Protein AF-A0A7X0H541-F1 (afdb_monomer_lite)

Radius of gyration: 43.2 Å; chains: 1; bounding box: 99×91×169 Å

Sequence (643 aa):
MTTRQYFHPRSTRPRLGIRREPRGAIMVVALLSLILLAAMVFYIFNVGNHVSKRVETQNAADNAAISGGRWMARSFNTVAMNNVEMSRLIALSGVLDAVPLAVAHTLEDQNAILTAIDRQNRIGYADDYWVDQVVRDIVQPNLVTQINYLEPLDELFNGGDYDIARTTFYKSSSGQRGEIWQAIEALADVNRATMDNLAVLTQQSGFRGAQIAQREGGKDAGGLLLPWVPEVPWTEGAFDDFESAVQEGQLPDGQNDPLYNRGPFDVLFGQRRPGRVSNAIYSQLPRDARHGANALGWISPPSTRQFERADIETYYTTGTYQQQLALLTSLGGPSGRNFSEAPTPPTITSDATPLSPSQWSERVSFAANQKINRAFPGTASNNQLVYDPEWITDRNAAEAIFESDPDSIVYGLYLALEFERTKTSTGFTFSEPILTRWGLARRSGSRALSPPTQGTSSLLEIEDQVWREELPQSDDPELGEGDTQFLNYLVWLGINVGEEVEIRNPYNFDAEERGGMPGPLNFTVDEFSPESSDSYDALKIFGIAHQPKAARFWPEKFDGERPDSKMVALAQAQVFNNHSWDLWTAMWHAQLTPIDDIDGWMEALEEPQALEQMPWIEETDLNAITAYLQATKPLMDLMLEDE

Organism: NCBI:txid1385975

Structure (mmCIF, N/CA/C/O backbone):
data_AF-A0A7X0H541-F1
#
_entry.id   AF-A0A7X0H541-F1
#
loop_
_atom_site.group_PDB
_atom_site.id
_atom_site.type_symbol
_atom_site.label_atom_id
_atom_site.label_alt_id
_atom_site.label_comp_id
_atom_site.label_asym_id
_atom_site.label_entity_id
_atom_site.label_seq_id
_atom_site.pdbx_PDB_ins_code
_atom_site.Cartn_x
_atom_site.Cartn_y
_atom_site.Cartn_z
_atom_site.occupancy
_atom_site.B_iso_or_equiv
_atom_site.auth_seq_id
_atom_site.auth_comp_id
_atom_site.auth_asym_id
_atom_site.auth_atom_id
_atom_site.pdbx_PDB_model_num
ATOM 1 N N . MET A 1 1 ? -50.547 67.116 109.752 1.00 38.78 1 MET A N 1
ATOM 2 C CA . MET A 1 1 ? -51.866 66.578 110.144 1.00 38.78 1 MET A CA 1
ATOM 3 C C . MET A 1 1 ? -52.248 65.529 109.107 1.00 38.78 1 MET A C 1
ATOM 5 O O . MET A 1 1 ? -52.530 65.906 107.984 1.00 38.78 1 MET A O 1
ATOM 9 N N . THR A 1 2 ? -51.843 64.265 109.251 1.00 41.34 2 THR A N 1
ATOM 10 C CA . THR A 1 2 ? -52.552 63.162 109.944 1.00 41.34 2 THR A CA 1
ATOM 11 C C . THR A 1 2 ? -54.037 63.007 109.605 1.00 41.34 2 THR A C 1
ATOM 13 O O . THR A 1 2 ? -54.793 63.972 109.670 1.00 41.34 2 THR A O 1
ATOM 16 N N . THR A 1 3 ? -54.407 61.727 109.426 1.00 43.38 3 THR A N 1
ATOM 17 C CA . THR A 1 3 ? -55.734 61.065 109.530 1.00 43.38 3 THR A CA 1
ATOM 18 C C . THR A 1 3 ? -56.292 60.599 108.171 1.00 43.38 3 THR A C 1
ATOM 20 O O . THR A 1 3 ? -56.783 61.404 107.395 1.00 43.38 3 THR A O 1
ATOM 23 N N . ARG A 1 4 ? -55.990 59.371 107.705 1.00 39.25 4 ARG A N 1
ATOM 24 C CA . ARG A 1 4 ? -56.633 58.057 108.004 1.00 39.25 4 ARG A CA 1
ATOM 25 C C . ARG A 1 4 ? -58.158 58.068 107.788 1.00 39.25 4 ARG A C 1
ATOM 27 O O . ARG A 1 4 ? -58.867 58.722 108.533 1.00 39.25 4 ARG A O 1
ATOM 34 N N . GLN A 1 5 ? -58.635 57.292 106.801 1.00 48.06 5 GLN A N 1
ATOM 35 C CA . GLN A 1 5 ? -59.431 56.045 106.968 1.00 48.06 5 GLN A CA 1
ATOM 36 C C . GLN A 1 5 ? -60.925 56.282 106.616 1.00 48.06 5 GLN A C 1
ATOM 38 O O . GLN A 1 5 ? -61.413 57.363 106.891 1.00 48.06 5 GLN A O 1
ATOM 43 N N . TYR A 1 6 ? -61.727 55.412 105.977 1.00 45.50 6 TYR A N 1
ATOM 44 C CA . TYR A 1 6 ? -61.777 53.949 105.802 1.00 45.50 6 TYR A CA 1
ATOM 45 C C . TYR A 1 6 ? -62.718 53.558 104.614 1.00 45.50 6 TYR A C 1
ATOM 47 O O . TYR A 1 6 ? -63.661 54.293 104.356 1.00 45.50 6 TYR A O 1
ATOM 55 N N . PHE A 1 7 ? -62.500 52.350 104.036 1.00 44.66 7 PHE A N 1
ATOM 56 C CA . PHE A 1 7 ? -63.470 51.295 103.585 1.00 44.66 7 PHE A CA 1
ATOM 57 C C . PHE A 1 7 ? -64.533 51.615 102.499 1.00 44.66 7 PHE A C 1
ATOM 59 O O . PHE A 1 7 ? -65.070 52.705 102.471 1.00 44.66 7 PHE A O 1
ATOM 66 N N . HIS A 1 8 ? -65.042 50.728 101.623 1.00 41.16 8 HIS A N 1
ATOM 67 C CA . HIS A 1 8 ? -64.777 49.376 101.063 1.00 41.16 8 HIS A CA 1
ATOM 68 C C . HIS A 1 8 ? -65.777 49.227 99.846 1.00 41.16 8 HIS A C 1
ATOM 70 O O . HIS A 1 8 ? -66.411 50.211 99.480 1.00 41.16 8 HIS A O 1
ATOM 76 N N . PRO A 1 9 ? -66.095 48.047 99.272 1.00 59.00 9 PRO A N 1
ATOM 77 C CA . PRO A 1 9 ? -65.426 47.283 98.212 1.00 59.00 9 PRO A CA 1
ATOM 78 C C . PRO A 1 9 ? -66.309 47.108 96.935 1.00 59.00 9 PRO A C 1
ATOM 80 O O . PRO A 1 9 ? -67.511 47.344 96.959 1.00 59.00 9 PRO A O 1
ATOM 83 N N . ARG A 1 10 ? -65.754 46.589 95.827 1.00 40.25 10 ARG A N 1
ATOM 84 C CA . ARG A 1 10 ? -66.418 45.606 94.928 1.00 40.25 10 ARG A CA 1
ATOM 85 C C . ARG A 1 10 ? -65.452 45.180 93.826 1.00 40.25 10 ARG A C 1
ATOM 87 O O . ARG A 1 10 ? -65.231 45.875 92.844 1.00 40.25 10 ARG A O 1
ATOM 94 N N . SER A 1 11 ? -64.879 44.000 94.024 1.00 49.72 11 SER A N 1
ATOM 95 C CA . SER A 1 11 ? -64.122 43.266 93.021 1.00 49.72 11 SER A CA 1
ATOM 96 C C . SER A 1 11 ? -65.076 42.685 91.971 1.00 49.72 11 SER A C 1
ATOM 98 O O . SER A 1 11 ? -65.688 41.638 92.189 1.00 49.72 11 SER A O 1
ATOM 100 N N . THR A 1 12 ? -65.185 43.331 90.818 1.00 54.03 12 THR A N 1
ATOM 101 C CA . THR A 1 12 ? -65.642 42.689 89.583 1.00 54.03 12 THR A CA 1
ATOM 102 C C . THR A 1 12 ? -64.406 42.174 88.853 1.00 54.03 12 THR A C 1
ATOM 104 O O . THR A 1 12 ? -63.584 42.937 88.359 1.00 54.03 12 THR A O 1
ATOM 107 N N . ARG A 1 13 ? -64.222 40.849 88.859 1.00 47.66 13 ARG A N 1
ATOM 108 C CA . ARG A 1 13 ? -63.137 40.174 88.135 1.00 47.66 13 ARG A CA 1
ATOM 109 C C . ARG A 1 13 ? -63.318 40.412 86.628 1.00 47.66 13 ARG A C 1
ATOM 111 O O . ARG A 1 13 ? -64.328 39.949 86.094 1.00 47.66 13 ARG A O 1
ATOM 118 N N . PRO A 1 14 ? -62.361 41.022 85.910 1.00 49.50 14 PRO A N 1
ATOM 119 C CA . PRO A 1 14 ? -62.287 40.843 84.473 1.00 49.50 14 PRO A CA 1
ATOM 120 C C . PRO A 1 14 ? -61.819 39.406 84.229 1.00 49.50 14 PRO A C 1
ATOM 122 O O . PRO A 1 14 ? -60.737 39.007 84.662 1.00 49.50 14 PRO A O 1
ATOM 125 N N . ARG A 1 15 ? -62.644 38.597 83.560 1.00 47.09 15 ARG A N 1
ATOM 126 C CA . ARG A 1 15 ? -62.174 37.351 82.952 1.00 47.09 15 ARG A CA 1
ATOM 127 C C . ARG A 1 15 ? -61.147 37.744 81.889 1.00 47.09 15 ARG A C 1
ATOM 129 O O . ARG A 1 15 ? -61.524 38.143 80.792 1.00 47.09 15 ARG A O 1
ATOM 136 N N . LEU A 1 16 ? -59.861 37.647 82.224 1.00 53.59 16 LEU A N 1
ATOM 137 C CA . LEU A 1 16 ? -58.771 37.560 81.256 1.00 53.59 16 LEU A CA 1
ATOM 138 C C . LEU A 1 16 ? -58.993 36.275 80.455 1.00 53.59 16 LEU A C 1
ATOM 140 O O . LEU A 1 16 ? -58.509 35.200 80.801 1.00 53.59 16 LEU A O 1
ATOM 144 N N . GLY A 1 17 ? -59.805 36.386 79.405 1.00 51.94 17 GLY A N 1
ATOM 145 C CA . GLY A 1 17 ? -59.822 35.427 78.321 1.00 51.94 17 GLY A CA 1
ATOM 146 C C . GLY A 1 17 ? -58.462 35.497 77.650 1.00 51.94 17 GLY A C 1
ATOM 147 O O . GLY A 1 17 ? -58.257 36.301 76.746 1.00 51.94 17 GLY A O 1
ATOM 148 N N . ILE A 1 18 ? -57.524 34.682 78.130 1.00 58.03 18 ILE A N 1
ATOM 149 C CA . ILE A 1 18 ? -56.300 34.363 77.408 1.00 58.03 18 ILE A CA 1
ATOM 150 C C . ILE A 1 18 ? -56.770 33.688 76.120 1.00 58.03 18 ILE A C 1
ATOM 152 O O . ILE A 1 18 ? -57.036 32.486 76.089 1.00 58.03 18 ILE A O 1
ATOM 156 N N . ARG A 1 19 ? -56.938 34.481 75.056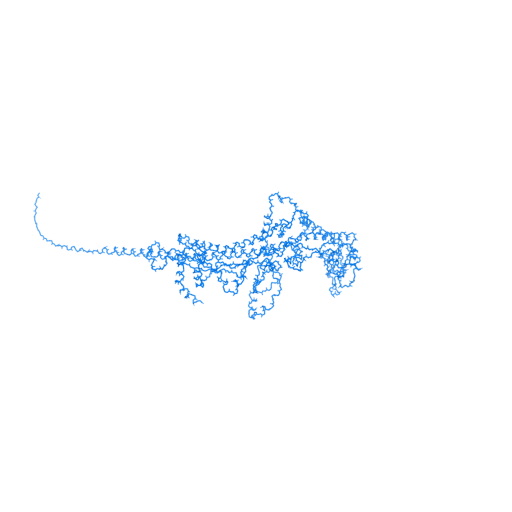 1.00 53.38 19 ARG A N 1
ATOM 157 C CA . ARG A 1 19 ? -56.934 33.965 73.692 1.00 53.38 19 ARG A CA 1
ATOM 158 C C . ARG A 1 19 ? -55.598 33.245 73.558 1.00 53.38 19 ARG A C 1
ATOM 160 O O . ARG A 1 19 ? -54.556 33.887 73.475 1.00 53.38 19 ARG A O 1
ATOM 167 N N . ARG A 1 20 ? -55.620 31.911 73.610 1.00 55.84 20 ARG A N 1
ATOM 168 C CA . ARG A 1 20 ? -54.519 31.090 73.110 1.00 55.84 20 ARG A CA 1
ATOM 169 C C . ARG A 1 20 ? -54.404 31.430 71.632 1.00 55.84 20 ARG A C 1
ATOM 171 O O . ARG A 1 20 ? -55.158 30.907 70.819 1.00 55.84 20 ARG A O 1
ATOM 178 N N . GLU A 1 21 ? -53.544 32.383 71.301 1.00 60.44 21 GLU A N 1
ATOM 179 C CA . GLU A 1 21 ? -53.209 32.631 69.911 1.00 60.44 21 GLU A CA 1
ATOM 180 C C . GLU A 1 21 ? -52.514 31.367 69.386 1.00 60.44 21 GLU A C 1
ATOM 182 O O . GLU A 1 21 ? -51.555 30.903 70.012 1.00 60.44 21 GLU A O 1
ATOM 187 N N . PRO A 1 22 ? -52.988 30.764 68.285 1.00 57.91 22 PRO A N 1
ATOM 188 C CA . PRO A 1 22 ? -52.375 29.581 67.696 1.00 57.91 22 PRO A CA 1
ATOM 189 C C . PRO A 1 22 ? -51.046 29.959 67.012 1.00 57.91 22 PRO A C 1
ATOM 191 O O . PRO A 1 22 ? -50.919 29.895 65.797 1.00 57.91 22 PRO A O 1
ATOM 194 N N . ARG A 1 23 ? -50.035 30.384 67.783 1.00 61.28 23 ARG A N 1
ATOM 195 C CA . ARG A 1 23 ? -48.715 30.806 67.272 1.00 61.28 23 ARG A CA 1
ATOM 196 C C . ARG A 1 23 ? -47.716 29.655 67.091 1.00 61.28 23 ARG A C 1
ATOM 198 O O . ARG A 1 23 ? -46.678 29.856 66.478 1.00 61.28 23 ARG A O 1
ATOM 205 N N . GLY A 1 24 ? -48.035 28.442 67.554 1.00 72.50 24 GLY A N 1
ATOM 206 C CA . GLY A 1 24 ? -47.183 27.257 67.358 1.00 72.50 24 GLY A CA 1
ATOM 207 C C . GLY A 1 24 ? -47.436 26.499 66.050 1.00 72.50 24 GLY A C 1
ATOM 208 O O . GLY A 1 24 ? -46.513 25.920 65.486 1.00 72.50 24 GLY A O 1
ATOM 209 N N . ALA A 1 25 ? -48.668 26.528 65.531 1.00 82.25 25 ALA A N 1
ATOM 210 C CA . ALA A 1 25 ? -49.045 25.734 64.357 1.00 82.25 25 ALA A CA 1
ATOM 211 C C . ALA A 1 25 ? -48.331 26.202 63.077 1.00 82.25 25 ALA A C 1
ATOM 213 O O . ALA A 1 25 ? -47.893 25.380 62.279 1.00 82.25 25 ALA A O 1
ATOM 214 N N . ILE A 1 26 ? -48.145 27.518 62.919 1.00 87.88 26 ILE A N 1
ATOM 215 C CA . ILE A 1 26 ? -47.475 28.098 61.745 1.00 87.88 26 ILE A CA 1
ATOM 216 C C . ILE A 1 26 ? -46.001 27.675 61.691 1.00 87.88 26 ILE A C 1
ATOM 218 O O . ILE A 1 26 ? -45.503 27.351 60.618 1.00 87.88 26 ILE A O 1
ATOM 222 N N . MET A 1 27 ? -45.314 27.608 62.837 1.00 91.31 27 MET A N 1
ATOM 223 C CA . MET A 1 27 ? -43.911 27.182 62.893 1.00 91.31 27 MET A CA 1
ATOM 224 C C . MET A 1 27 ? -43.748 25.707 62.499 1.00 91.31 27 MET A C 1
ATOM 226 O O . MET A 1 27 ? -42.831 25.381 61.751 1.00 91.31 27 MET A O 1
ATOM 230 N N . VAL A 1 28 ? -44.651 24.826 62.945 1.00 91.56 28 VAL A N 1
ATOM 231 C CA . VAL A 1 28 ? -44.617 23.398 62.580 1.00 91.56 28 VAL A CA 1
ATOM 232 C C . VAL A 1 28 ? -44.857 23.209 61.083 1.00 91.56 28 VAL A C 1
ATOM 234 O O . VAL A 1 28 ? -44.110 22.482 60.434 1.00 91.56 28 VAL A O 1
ATOM 237 N N . VAL A 1 29 ? -45.852 23.900 60.517 1.00 93.94 29 VAL A N 1
ATOM 238 C CA . VAL A 1 29 ? -46.139 23.836 59.074 1.00 93.94 29 VAL A CA 1
ATOM 239 C C . VAL A 1 29 ? -44.973 24.396 58.256 1.00 93.94 29 VAL A C 1
ATOM 241 O O . VAL A 1 29 ? -44.598 23.794 57.251 1.00 93.94 29 VAL A O 1
ATOM 244 N N . ALA A 1 30 ? -44.355 25.499 58.691 1.00 94.81 30 ALA A N 1
ATOM 245 C CA . ALA A 1 30 ? -43.193 26.077 58.019 1.00 94.81 30 ALA A CA 1
ATOM 246 C C . ALA A 1 30 ? -41.975 25.137 58.051 1.00 94.81 30 ALA A C 1
ATOM 248 O O . ALA A 1 30 ? -41.338 24.934 57.020 1.00 94.81 30 ALA A O 1
ATOM 249 N N . LEU A 1 31 ? -41.683 24.517 59.200 1.00 96.56 31 LEU A N 1
ATOM 250 C CA . LEU A 1 31 ? -40.582 23.560 59.338 1.00 96.56 31 LEU A CA 1
ATOM 251 C C . LEU A 1 31 ? -40.812 22.310 58.480 1.00 96.56 31 LEU A C 1
ATOM 253 O O . LEU A 1 31 ? -39.911 21.884 57.763 1.00 96.56 31 LEU A O 1
ATOM 257 N N . LEU A 1 32 ? -42.029 21.761 58.497 1.00 96.88 32 LEU A N 1
ATOM 258 C CA . LEU A 1 32 ? -42.402 20.630 57.649 1.00 96.88 32 LEU A CA 1
ATOM 259 C C . LEU A 1 32 ? -42.262 20.980 56.161 1.00 96.88 32 LEU A C 1
ATOM 261 O O . LEU A 1 32 ? -41.703 20.198 55.398 1.00 96.88 32 LEU A O 1
ATOM 265 N N . SER A 1 33 ? -42.715 22.170 55.760 1.00 96.88 33 SER A N 1
ATOM 266 C CA . SER A 1 33 ? -42.596 22.648 54.376 1.00 96.88 33 SER A CA 1
ATOM 267 C C . SER A 1 33 ? -41.133 22.792 53.953 1.00 96.88 33 SER A C 1
ATOM 269 O O . SER A 1 33 ? -40.781 22.412 52.842 1.00 96.88 33 SER A O 1
ATOM 271 N N . LEU A 1 34 ? -40.266 23.283 54.844 1.00 97.56 34 LEU A N 1
ATOM 272 C CA . LEU A 1 34 ? -38.833 23.418 54.581 1.00 97.56 34 LEU A CA 1
ATOM 273 C C . LEU A 1 34 ? -38.134 22.055 54.472 1.00 97.56 34 LEU A C 1
ATOM 275 O O . LEU A 1 34 ? -37.286 21.877 53.601 1.00 97.56 34 LEU A O 1
ATOM 279 N N . ILE A 1 35 ? -38.523 21.076 55.296 1.00 96.62 35 ILE A N 1
ATOM 280 C CA . ILE A 1 35 ? -38.029 19.693 55.199 1.00 96.62 35 ILE A CA 1
ATOM 281 C C . ILE A 1 35 ? -38.467 19.052 53.878 1.00 96.62 35 ILE A C 1
ATOM 283 O O . ILE A 1 35 ? -37.644 18.441 53.201 1.00 96.62 35 ILE A O 1
ATOM 287 N N . LEU A 1 36 ? -39.734 19.212 53.483 1.00 96.62 36 LEU A N 1
ATOM 288 C CA . LEU A 1 36 ? -40.243 18.690 52.212 1.00 96.62 36 LEU A CA 1
ATOM 289 C C . LEU A 1 36 ? -39.552 19.344 51.012 1.00 96.62 36 LEU A C 1
ATOM 291 O O . LEU A 1 36 ? -39.172 18.646 50.075 1.00 96.62 36 LEU A O 1
ATOM 295 N N . LEU A 1 37 ? -39.333 20.660 51.061 1.00 97.62 37 LEU A N 1
ATOM 296 C CA . LEU A 1 37 ? -38.585 21.380 50.034 1.00 97.62 37 LEU A CA 1
ATOM 297 C C . LEU A 1 37 ? -37.148 20.849 49.928 1.00 97.62 37 LEU A C 1
ATOM 299 O O . LEU A 1 37 ? -36.689 20.552 48.829 1.00 97.62 37 LEU A O 1
ATOM 303 N N . ALA A 1 38 ? -36.454 20.678 51.057 1.00 94.88 38 ALA A N 1
ATOM 304 C CA . ALA A 1 38 ? -35.102 20.126 51.078 1.00 94.88 38 ALA A CA 1
ATOM 305 C C . ALA A 1 38 ? -35.063 18.689 50.529 1.00 94.88 38 ALA A C 1
ATOM 307 O O . ALA A 1 38 ? -34.218 18.375 49.694 1.00 94.88 38 ALA A O 1
ATOM 308 N N . ALA A 1 39 ? -36.008 17.834 50.935 1.00 92.44 39 ALA A N 1
ATOM 309 C CA . ALA A 1 39 ? -36.128 16.466 50.431 1.00 92.44 39 ALA A CA 1
ATOM 310 C C . ALA A 1 39 ? -36.366 16.430 48.912 1.00 92.44 39 ALA A C 1
ATOM 312 O O . ALA A 1 39 ? -35.734 15.641 48.213 1.00 92.44 39 ALA A O 1
ATOM 313 N N . MET A 1 40 ? -37.217 17.318 48.391 1.00 95.75 40 MET A N 1
ATOM 314 C CA . MET A 1 40 ? -37.463 17.454 46.954 1.00 95.75 40 MET A CA 1
ATOM 315 C C . MET A 1 40 ? -36.207 17.910 46.200 1.00 95.75 40 MET A C 1
ATOM 317 O O . MET A 1 40 ? -35.898 17.367 45.144 1.00 95.75 40 MET A O 1
ATOM 321 N N . VAL A 1 41 ? -35.447 18.864 46.746 1.00 95.19 41 VAL A N 1
ATOM 322 C CA . VAL A 1 41 ? -34.185 19.325 46.147 1.00 95.19 41 VAL A CA 1
ATOM 323 C C . VAL A 1 41 ? -33.152 18.194 46.098 1.00 95.19 41 VAL A C 1
ATOM 325 O O . VAL A 1 41 ? -32.561 17.961 45.046 1.00 95.19 41 VAL A O 1
ATOM 328 N N . PHE A 1 42 ? -32.972 17.439 47.188 1.00 92.62 42 PHE A N 1
ATOM 329 C CA . PHE A 1 42 ? -32.081 16.271 47.194 1.00 92.62 42 PHE A CA 1
ATOM 330 C C . PHE A 1 42 ? -32.527 15.192 46.207 1.00 92.62 42 PHE A C 1
ATOM 332 O O . PHE A 1 42 ? -31.691 14.611 45.517 1.00 92.62 42 PHE A O 1
ATOM 339 N N . TYR A 1 43 ? -33.836 14.956 46.101 1.00 90.88 43 TYR A N 1
ATOM 340 C CA . TYR A 1 43 ? -34.391 14.042 45.111 1.00 90.88 43 TYR A CA 1
ATOM 341 C C . TYR A 1 43 ? -34.042 14.483 43.681 1.00 90.88 43 TYR A C 1
ATOM 343 O O . TYR A 1 43 ? -33.520 13.675 42.917 1.00 90.88 43 TYR A O 1
ATOM 351 N N . ILE A 1 44 ? -34.235 15.763 43.339 1.00 94.50 44 ILE A N 1
ATOM 352 C CA . ILE A 1 44 ? -33.884 16.313 42.018 1.00 94.50 44 ILE A CA 1
ATOM 353 C C . ILE A 1 44 ? -32.383 16.164 41.738 1.00 94.50 44 ILE A C 1
ATOM 355 O O . ILE A 1 44 ? -32.018 15.726 40.651 1.00 94.50 44 ILE A O 1
ATOM 359 N N . PHE A 1 45 ? -31.509 16.459 42.707 1.00 93.62 45 PHE A N 1
ATOM 360 C CA . PHE A 1 45 ? -30.063 16.270 42.538 1.00 93.62 45 PHE A CA 1
ATOM 361 C C . PHE A 1 45 ? -29.684 14.805 42.309 1.00 93.62 45 PHE A C 1
ATOM 363 O O . PHE A 1 45 ? -28.840 14.517 41.464 1.00 93.62 45 PHE A O 1
ATOM 370 N N . ASN A 1 46 ? -30.311 13.870 43.021 1.00 91.00 46 ASN A N 1
ATOM 371 C CA . ASN A 1 46 ? -30.058 12.445 42.826 1.00 91.00 46 ASN A CA 1
ATOM 372 C C . ASN A 1 46 ? -30.550 11.948 41.462 1.00 91.00 46 ASN A C 1
ATOM 374 O O . ASN A 1 46 ? -29.825 11.206 40.803 1.00 91.00 46 ASN A O 1
ATOM 378 N N . VAL A 1 47 ? -31.733 12.383 41.014 1.00 91.50 47 VAL A N 1
ATOM 379 C CA . VAL A 1 47 ? -32.243 12.065 39.669 1.00 91.50 47 VAL A CA 1
ATOM 380 C C . VAL A 1 47 ? -31.331 12.662 38.598 1.00 91.50 47 VAL A C 1
ATOM 382 O O . VAL A 1 47 ? -30.951 11.953 37.671 1.00 91.50 47 VAL A O 1
ATOM 385 N N . GLY A 1 48 ? -30.914 13.922 38.754 1.00 92.38 48 GLY A N 1
ATOM 386 C CA . GLY A 1 48 ? -29.976 14.584 37.846 1.00 92.38 48 GLY A CA 1
ATOM 387 C C . GLY A 1 48 ? -28.639 13.850 37.751 1.00 92.38 48 GLY A C 1
ATOM 388 O O . GLY A 1 48 ? -28.195 13.539 36.651 1.00 92.38 48 GLY A O 1
ATOM 389 N N . ASN A 1 49 ? -28.049 13.475 38.890 1.00 90.44 49 ASN A N 1
ATOM 390 C CA . ASN A 1 49 ? -26.821 12.676 38.926 1.00 90.44 49 ASN A CA 1
ATOM 391 C C . ASN A 1 49 ? -27.008 11.306 38.262 1.00 90.44 49 ASN A C 1
ATOM 393 O O . ASN A 1 49 ? -26.120 10.849 37.555 1.00 90.44 49 ASN A O 1
ATOM 397 N N . HIS A 1 50 ? -28.150 10.646 38.462 1.00 89.69 50 HIS A N 1
ATOM 398 C CA . HIS A 1 50 ? -28.421 9.349 37.841 1.00 89.69 50 HIS A CA 1
ATOM 399 C C . HIS A 1 50 ? -28.574 9.460 36.317 1.00 89.69 50 HIS A C 1
ATOM 401 O O . HIS A 1 50 ? -28.114 8.585 35.588 1.00 89.69 50 HIS A O 1
ATOM 407 N N . VAL A 1 51 ? -29.212 10.525 35.820 1.00 92.31 51 VAL A N 1
ATOM 408 C CA . VAL A 1 51 ? -29.307 10.794 34.378 1.00 92.31 51 VAL A CA 1
ATOM 409 C C . VAL A 1 51 ? -27.935 11.146 33.799 1.00 92.31 51 VAL A C 1
ATOM 411 O O . VAL A 1 51 ? -27.579 10.579 32.772 1.00 92.31 51 VAL A O 1
ATOM 414 N N . SER A 1 52 ? -27.149 11.999 34.471 1.00 92.50 52 SER A N 1
ATOM 415 C CA . SER A 1 52 ? -25.778 12.345 34.051 1.00 92.50 52 SER A CA 1
ATOM 416 C C . SER A 1 52 ? -24.916 11.097 33.935 1.00 92.50 52 SER A C 1
ATOM 418 O O . SER A 1 52 ? -24.384 10.819 32.866 1.00 92.50 52 SER A O 1
ATOM 420 N N . LYS A 1 53 ? -24.909 10.265 34.985 1.00 91.19 53 LYS A N 1
ATOM 421 C CA . LYS A 1 53 ? -24.223 8.975 34.973 1.00 91.19 53 LYS A CA 1
ATOM 422 C C . LYS A 1 53 ? -24.685 8.115 33.799 1.00 91.19 53 LYS A C 1
ATOM 424 O O . LYS A 1 53 ? -23.861 7.612 33.058 1.00 91.19 53 LYS A O 1
ATOM 429 N N . ARG A 1 54 ? -25.989 7.998 33.537 1.00 92.06 54 ARG A N 1
ATOM 430 C CA . ARG A 1 54 ? -26.471 7.197 32.397 1.00 92.06 54 ARG A CA 1
ATOM 431 C C . ARG A 1 54 ? -25.919 7.678 31.057 1.00 92.06 54 ARG A C 1
ATOM 433 O O . ARG A 1 54 ? -25.501 6.851 30.255 1.00 92.06 54 ARG A O 1
ATOM 440 N N . VAL A 1 55 ? -25.904 8.989 30.834 1.00 94.56 55 VAL A N 1
ATOM 441 C CA . VAL A 1 55 ? -25.339 9.586 29.616 1.00 94.56 55 VAL A CA 1
ATOM 442 C C . VAL A 1 55 ? -23.830 9.350 29.546 1.00 94.56 55 VAL A C 1
ATOM 444 O O . VAL A 1 55 ? -23.324 8.967 28.499 1.00 94.56 55 VAL A O 1
ATOM 447 N N . GLU A 1 56 ? -23.110 9.514 30.655 1.00 94.12 56 GLU A N 1
ATOM 448 C CA . GLU A 1 56 ? -21.670 9.248 30.734 1.00 94.12 56 GLU A CA 1
ATOM 449 C C . GLU A 1 56 ? -21.333 7.773 30.478 1.00 94.12 56 GLU A C 1
ATOM 451 O O . GLU A 1 56 ? -20.398 7.497 29.731 1.00 94.12 56 GLU A O 1
ATOM 456 N N . THR A 1 57 ? -22.098 6.822 31.034 1.00 94.25 57 THR A N 1
ATOM 457 C CA . THR A 1 57 ? -21.899 5.387 30.770 1.00 94.25 57 THR A CA 1
ATOM 458 C C . THR A 1 57 ? -22.147 5.072 29.303 1.00 94.25 57 THR A C 1
ATOM 460 O O . THR A 1 57 ? -21.349 4.358 28.708 1.00 94.25 57 THR A O 1
ATOM 463 N N . GLN A 1 58 ? -23.212 5.619 28.704 1.00 95.94 58 GLN A N 1
ATOM 464 C CA . GLN A 1 58 ? -23.498 5.393 27.286 1.00 95.94 58 GLN A CA 1
ATOM 465 C C . GLN A 1 58 ? -22.386 5.956 26.403 1.00 95.94 58 GLN A C 1
ATOM 467 O O . GLN A 1 58 ? -21.828 5.231 25.589 1.00 95.94 58 GLN A O 1
ATOM 472 N N . ASN A 1 59 ? -21.982 7.206 26.640 1.00 96.00 59 ASN A N 1
ATOM 473 C CA . ASN A 1 59 ? -20.864 7.815 25.924 1.00 96.00 59 ASN A CA 1
ATOM 474 C C . ASN A 1 59 ? -19.574 7.000 26.091 1.00 96.00 59 ASN A C 1
ATOM 476 O O . ASN A 1 59 ? -18.737 6.979 25.193 1.00 96.00 59 ASN A O 1
ATOM 480 N N . ALA A 1 60 ? -19.373 6.357 27.242 1.00 95.94 60 ALA A N 1
ATOM 481 C CA . ALA A 1 60 ? -18.226 5.493 27.473 1.00 95.94 60 ALA A CA 1
ATOM 482 C C . ALA A 1 60 ? -18.293 4.192 26.671 1.00 95.94 60 ALA A C 1
ATOM 484 O O . ALA A 1 60 ? -17.274 3.811 26.102 1.00 95.94 60 ALA A O 1
ATOM 485 N N . ALA A 1 61 ? -19.463 3.556 26.581 1.00 96.56 61 ALA A N 1
ATOM 486 C CA . ALA A 1 61 ? -19.667 2.371 25.752 1.00 96.56 61 ALA A CA 1
ATOM 487 C C . ALA A 1 61 ? -19.468 2.704 24.264 1.00 96.56 61 ALA A C 1
ATOM 489 O O . ALA A 1 61 ? -18.677 2.044 23.590 1.00 96.56 61 ALA A O 1
ATOM 490 N N . ASP A 1 62 ? -20.081 3.792 23.785 1.00 97.56 62 ASP A N 1
ATOM 491 C CA . ASP A 1 62 ? -19.943 4.271 22.405 1.00 97.56 62 ASP A CA 1
ATOM 492 C C . ASP A 1 62 ? -18.474 4.559 22.069 1.00 97.56 62 ASP A C 1
ATOM 494 O O . ASP A 1 62 ? -17.961 4.121 21.037 1.00 97.56 62 ASP A O 1
ATOM 498 N N . ASN A 1 63 ? -17.765 5.261 22.966 1.00 96.62 63 ASN A N 1
ATOM 499 C CA . ASN A 1 63 ? -16.342 5.547 22.800 1.00 96.62 63 ASN A CA 1
ATOM 500 C C . ASN A 1 63 ? -15.483 4.281 22.845 1.00 96.62 63 ASN A C 1
ATOM 502 O O . ASN A 1 63 ? -14.495 4.217 22.116 1.00 96.62 63 ASN A O 1
ATOM 506 N N . ALA A 1 64 ? -15.836 3.285 23.660 1.00 96.25 64 ALA A N 1
ATOM 507 C CA . ALA A 1 64 ? -15.137 2.006 23.682 1.00 96.25 64 ALA A CA 1
ATOM 508 C C . ALA A 1 64 ? -15.251 1.310 22.323 1.00 96.25 64 ALA A C 1
ATOM 510 O O . ALA A 1 64 ? -14.231 1.069 21.673 1.00 96.25 64 ALA A O 1
ATOM 511 N N . ALA A 1 65 ? -16.485 1.084 21.860 1.00 97.31 65 ALA A N 1
ATOM 512 C CA . ALA A 1 65 ? -16.777 0.399 20.606 1.00 97.31 65 ALA A CA 1
ATOM 513 C C . ALA A 1 65 ? -16.103 1.096 19.411 1.00 97.31 65 ALA A C 1
ATOM 515 O O . ALA A 1 65 ? -15.319 0.482 18.683 1.00 97.31 65 ALA A O 1
ATOM 516 N N . ILE A 1 66 ? -16.317 2.409 19.244 1.00 97.75 66 ILE A N 1
ATOM 517 C CA . ILE A 1 66 ? -15.754 3.144 18.103 1.00 97.75 66 ILE A CA 1
ATOM 518 C C . ILE A 1 66 ? -14.229 3.274 18.172 1.00 97.75 66 ILE A C 1
ATOM 520 O O . ILE A 1 66 ? -13.572 3.289 17.132 1.00 97.75 66 ILE A O 1
ATOM 524 N N . SER A 1 67 ? -13.639 3.388 19.367 1.00 97.12 67 SER A N 1
ATOM 525 C CA . SER A 1 67 ? -12.183 3.506 19.509 1.00 97.12 67 SER A CA 1
ATOM 526 C C . SER A 1 67 ? -11.483 2.191 19.181 1.00 97.12 67 SER A C 1
ATOM 528 O O . SER A 1 67 ? -10.437 2.215 18.526 1.00 97.12 67 SER A O 1
ATOM 530 N N . GLY A 1 68 ? -12.058 1.052 19.579 1.00 96.38 68 GLY A N 1
ATOM 531 C CA . GLY A 1 68 ? -11.561 -0.254 19.153 1.00 96.38 68 GLY A CA 1
ATOM 532 C C . GLY A 1 68 ? -11.723 -0.458 17.654 1.00 96.38 68 GLY A C 1
ATOM 533 O O . GLY A 1 68 ? -10.726 -0.682 16.973 1.00 96.38 68 GLY A O 1
ATOM 534 N N . GLY A 1 69 ? -12.928 -0.254 17.109 1.00 97.12 69 GLY A N 1
ATOM 535 C CA . GLY A 1 69 ? -13.168 -0.414 15.670 1.00 97.12 69 GLY A CA 1
ATOM 536 C C . GLY A 1 69 ? -12.263 0.449 14.804 1.00 97.12 69 GLY A C 1
ATOM 537 O O . GLY A 1 69 ? -11.685 -0.024 13.830 1.00 97.12 69 GLY A O 1
ATOM 538 N N . ARG A 1 70 ? -12.036 1.708 15.191 1.00 97.56 70 ARG A N 1
ATOM 539 C CA . ARG A 1 70 ? -11.090 2.579 14.478 1.00 97.56 70 ARG A CA 1
ATOM 540 C C . ARG A 1 70 ? -9.653 2.084 14.548 1.00 97.56 70 ARG A C 1
ATOM 542 O O . ARG A 1 70 ? -8.900 2.341 13.613 1.00 97.56 70 ARG A O 1
ATOM 549 N N . TRP A 1 71 ? -9.247 1.463 15.651 1.00 97.31 71 TRP A N 1
ATOM 550 C CA . TRP A 1 71 ? -7.896 0.930 15.767 1.00 97.31 71 TRP A CA 1
ATOM 551 C C . TRP A 1 71 ? -7.713 -0.297 14.876 1.00 97.31 71 TRP A C 1
ATOM 553 O O . TRP A 1 71 ? -6.759 -0.335 14.107 1.00 97.31 71 TRP A O 1
ATOM 563 N N . MET A 1 72 ? -8.685 -1.209 14.880 1.00 97.19 72 MET A N 1
ATOM 564 C CA . MET A 1 72 ? -8.716 -2.366 13.985 1.00 97.19 72 MET A CA 1
ATOM 565 C C . MET A 1 72 ? -8.691 -1.952 12.506 1.00 97.19 72 MET A C 1
ATOM 567 O O . MET A 1 72 ? -7.825 -2.391 11.756 1.00 97.19 72 MET A O 1
ATOM 571 N N . ALA A 1 73 ? -9.553 -1.010 12.106 1.00 97.38 73 ALA A N 1
ATOM 572 C CA . ALA A 1 73 ? -9.571 -0.473 10.746 1.00 97.38 73 ALA A CA 1
ATOM 573 C C . ALA A 1 73 ? -8.223 0.154 10.334 1.00 97.38 73 ALA A C 1
ATOM 575 O O . ALA A 1 73 ? -7.770 -0.006 9.204 1.00 97.38 73 ALA A O 1
ATOM 576 N N . ARG A 1 74 ? -7.543 0.861 11.250 1.00 97.81 74 ARG A N 1
ATOM 577 C CA . ARG A 1 74 ? -6.200 1.406 10.986 1.00 97.81 74 ARG A CA 1
ATOM 578 C C . ARG A 1 74 ? -5.167 0.307 10.792 1.00 97.81 74 ARG A C 1
ATOM 580 O O . ARG A 1 74 ? -4.364 0.438 9.879 1.00 97.81 74 ARG A O 1
ATOM 587 N N . SER A 1 75 ? -5.203 -0.743 11.609 1.00 97.81 75 SER A N 1
ATOM 588 C CA . SER A 1 75 ? -4.312 -1.894 11.461 1.00 97.81 75 SER A CA 1
ATOM 589 C C . SER A 1 75 ? -4.474 -2.550 10.090 1.00 97.81 75 SER A C 1
ATOM 591 O O . SER A 1 75 ? -3.478 -2.737 9.398 1.00 97.81 75 SER A O 1
ATOM 593 N N . PHE A 1 76 ? -5.711 -2.792 9.639 1.00 97.38 76 PHE A N 1
ATOM 594 C CA . PHE A 1 76 ? -5.969 -3.318 8.292 1.00 97.38 76 PHE A CA 1
ATOM 595 C C . PHE A 1 76 ? -5.460 -2.384 7.194 1.00 97.38 76 PHE A C 1
ATOM 597 O O . PHE A 1 76 ? -4.805 -2.834 6.258 1.00 97.38 76 PHE A O 1
ATOM 604 N N . ASN A 1 77 ? -5.675 -1.073 7.334 1.00 96.88 77 ASN A N 1
ATOM 605 C CA . ASN A 1 77 ? -5.138 -0.095 6.389 1.00 96.88 77 ASN A CA 1
ATOM 606 C C . ASN A 1 77 ? -3.605 -0.097 6.352 1.00 96.88 77 ASN A C 1
ATOM 608 O O . ASN A 1 77 ? -3.028 0.028 5.276 1.00 96.88 77 ASN A O 1
ATOM 612 N N . THR A 1 78 ? -2.934 -0.253 7.496 1.00 97.44 78 THR A N 1
ATOM 613 C CA . THR A 1 78 ? -1.472 -0.370 7.554 1.00 97.44 78 THR A CA 1
ATOM 614 C C . THR A 1 78 ? -0.988 -1.630 6.844 1.00 97.44 78 THR A C 1
ATOM 616 O O . THR A 1 78 ? -0.080 -1.532 6.021 1.00 97.44 78 THR A O 1
ATOM 619 N N . VAL A 1 79 ? -1.623 -2.780 7.089 1.00 97.56 79 VAL A N 1
ATOM 620 C CA . VAL A 1 79 ? -1.286 -4.035 6.400 1.00 97.56 79 VAL A CA 1
ATOM 621 C C . VAL A 1 79 ? -1.487 -3.900 4.890 1.00 97.56 79 VAL A C 1
ATOM 623 O O . VAL A 1 79 ? -0.587 -4.236 4.121 1.00 97.56 79 VAL A O 1
ATOM 626 N N . ALA A 1 80 ? -2.604 -3.302 4.473 1.00 95.69 80 ALA A N 1
ATOM 627 C CA . ALA A 1 80 ? -2.904 -3.031 3.072 1.00 95.69 80 ALA A CA 1
ATOM 628 C C . ALA A 1 80 ? -1.872 -2.129 2.390 1.00 95.69 80 ALA A C 1
ATOM 630 O O . ALA A 1 80 ? -1.386 -2.442 1.302 1.00 95.69 80 ALA A O 1
ATOM 631 N N . MET A 1 81 ? -1.479 -1.036 3.045 1.00 95.75 81 MET A N 1
ATOM 632 C CA . MET A 1 81 ? -0.429 -0.154 2.536 1.00 95.75 81 MET A CA 1
ATOM 633 C C . MET A 1 81 ? 0.910 -0.879 2.401 1.00 95.75 81 MET A C 1
ATOM 635 O O . MET A 1 81 ? 1.599 -0.693 1.402 1.00 95.75 81 MET A O 1
ATOM 639 N N . ASN A 1 82 ? 1.263 -1.719 3.372 1.00 97.50 82 ASN A N 1
ATOM 640 C CA . ASN A 1 82 ? 2.506 -2.479 3.346 1.00 97.50 82 ASN A CA 1
ATOM 641 C C . ASN A 1 82 ? 2.497 -3.557 2.254 1.00 97.50 82 ASN A C 1
ATOM 643 O O . ASN A 1 82 ? 3.510 -3.720 1.585 1.00 97.50 82 ASN A O 1
ATOM 647 N N . ASN A 1 83 ? 1.371 -4.236 2.007 1.00 96.50 83 ASN A N 1
ATOM 648 C CA . ASN A 1 83 ? 1.234 -5.171 0.883 1.00 96.50 83 ASN A CA 1
ATOM 649 C C . ASN A 1 83 ? 1.466 -4.462 -0.466 1.00 96.50 83 ASN A C 1
ATOM 651 O O . ASN A 1 83 ? 2.250 -4.928 -1.294 1.00 96.50 83 ASN A O 1
ATOM 655 N N . VAL A 1 84 ? 0.864 -3.284 -0.660 1.00 93.69 84 VAL A N 1
ATOM 656 C CA . VAL A 1 84 ? 1.084 -2.453 -1.858 1.00 93.69 84 VAL A CA 1
ATOM 657 C C . VAL A 1 84 ? 2.529 -1.950 -1.954 1.00 93.69 84 VAL A C 1
ATOM 659 O O . VAL A 1 84 ? 3.082 -1.860 -3.048 1.00 93.69 84 VAL A O 1
ATOM 662 N N . GLU A 1 85 ? 3.165 -1.604 -0.837 1.00 95.44 85 GLU A N 1
ATOM 663 C CA . GLU A 1 85 ? 4.554 -1.143 -0.855 1.00 95.44 85 GLU A CA 1
ATOM 664 C C . GLU A 1 85 ? 5.535 -2.284 -1.142 1.00 95.44 85 GLU A C 1
ATOM 666 O O . GLU A 1 85 ? 6.457 -2.106 -1.935 1.00 95.44 85 GLU A O 1
ATOM 671 N N . MET A 1 86 ? 5.301 -3.479 -0.595 1.00 96.50 86 MET A N 1
ATOM 672 C CA . MET A 1 86 ? 6.079 -4.671 -0.934 1.00 96.50 86 MET A CA 1
ATOM 673 C C . MET A 1 86 ? 6.004 -4.973 -2.434 1.00 96.50 86 MET A C 1
ATOM 675 O O . MET A 1 86 ? 7.046 -5.179 -3.054 1.00 96.50 86 MET A O 1
ATOM 679 N N . SER A 1 87 ? 4.821 -4.901 -3.058 1.00 94.25 87 SER A N 1
ATOM 680 C CA . SER A 1 87 ? 4.700 -5.120 -4.508 1.00 94.25 87 SER A CA 1
ATOM 681 C C . SER A 1 87 ? 5.470 -4.072 -5.324 1.00 94.25 87 SER A C 1
ATOM 683 O O . SER A 1 87 ? 6.149 -4.405 -6.296 1.00 94.25 87 SER A O 1
ATOM 685 N N . ARG A 1 88 ? 5.449 -2.803 -4.902 1.00 92.06 88 ARG A N 1
ATOM 686 C CA . ARG A 1 88 ? 6.234 -1.731 -5.537 1.00 92.06 88 ARG A CA 1
ATOM 687 C C . ARG A 1 88 ? 7.732 -1.943 -5.397 1.00 92.06 88 ARG A C 1
ATOM 689 O O . ARG A 1 88 ? 8.455 -1.711 -6.360 1.00 92.06 88 ARG A O 1
ATOM 696 N N . LEU A 1 89 ? 8.195 -2.371 -4.226 1.00 94.69 89 LEU A N 1
ATOM 697 C CA . LEU A 1 89 ? 9.601 -2.672 -3.973 1.00 94.69 89 LEU A CA 1
ATOM 698 C C . LEU A 1 89 ? 10.079 -3.862 -4.815 1.00 94.69 89 LEU A C 1
ATOM 700 O O . LEU A 1 89 ? 11.162 -3.796 -5.396 1.00 94.69 89 LEU A O 1
ATOM 704 N N . ILE A 1 90 ? 9.245 -4.897 -4.959 1.00 92.94 90 ILE A N 1
ATOM 705 C CA . ILE A 1 90 ? 9.493 -6.029 -5.862 1.00 92.94 90 ILE A CA 1
ATOM 706 C C . ILE A 1 90 ? 9.606 -5.539 -7.310 1.00 92.94 90 ILE A C 1
ATOM 708 O O . ILE A 1 90 ? 10.546 -5.915 -7.999 1.00 92.94 90 ILE A O 1
ATOM 712 N N . ALA A 1 91 ? 8.704 -4.674 -7.782 1.00 89.25 91 ALA A N 1
ATOM 713 C CA . ALA A 1 91 ? 8.791 -4.116 -9.134 1.00 89.25 91 ALA A CA 1
ATOM 714 C C . ALA A 1 91 ? 10.036 -3.224 -9.320 1.00 89.25 91 ALA A C 1
ATOM 716 O O . ALA A 1 91 ? 10.719 -3.282 -10.345 1.00 89.25 91 ALA A O 1
ATOM 717 N N . LEU A 1 92 ? 10.351 -2.404 -8.314 1.00 91.19 92 LEU A N 1
ATOM 718 C CA . LEU A 1 92 ? 11.485 -1.486 -8.328 1.00 91.19 92 LEU A CA 1
ATOM 719 C C . LEU A 1 92 ? 12.822 -2.228 -8.388 1.00 91.19 92 LEU A C 1
ATOM 721 O O . LEU A 1 92 ? 13.730 -1.744 -9.061 1.00 91.19 92 LEU A O 1
ATOM 725 N N . SER A 1 93 ? 12.953 -3.387 -7.732 1.00 91.62 93 SER A N 1
ATOM 726 C CA . SER A 1 93 ? 14.181 -4.185 -7.816 1.00 91.62 93 SER A CA 1
ATOM 727 C C . SER A 1 93 ? 14.461 -4.624 -9.256 1.00 91.62 93 SER A C 1
ATOM 729 O O . SER A 1 93 ? 15.580 -4.433 -9.725 1.00 91.62 93 SER A O 1
ATOM 731 N N . GLY A 1 94 ? 13.432 -5.082 -9.980 1.00 87.06 94 GLY A N 1
ATOM 732 C CA . GLY A 1 94 ? 13.469 -5.376 -11.418 1.00 87.06 94 GLY A CA 1
ATOM 733 C C . GLY A 1 94 ? 13.959 -4.200 -12.260 1.00 87.06 94 GLY A C 1
ATOM 734 O O . GLY A 1 94 ? 14.865 -4.339 -13.080 1.00 87.06 94 GLY A O 1
ATOM 735 N N . VAL A 1 95 ? 13.382 -3.018 -12.031 1.00 87.19 95 VAL A N 1
ATOM 736 C CA . VAL A 1 95 ? 13.744 -1.803 -12.774 1.00 87.19 95 VAL A CA 1
ATOM 737 C C . VAL A 1 95 ? 15.184 -1.390 -12.493 1.00 87.19 95 VAL A C 1
ATOM 739 O O . VAL A 1 95 ? 15.928 -1.145 -13.437 1.00 87.19 95 VAL A O 1
ATOM 742 N N . LEU A 1 96 ? 15.583 -1.314 -11.220 1.00 90.69 96 LEU A N 1
ATOM 743 C CA . LEU A 1 96 ? 16.931 -0.899 -10.831 1.00 90.69 96 LEU A CA 1
ATOM 744 C C . LEU A 1 96 ? 17.995 -1.858 -11.358 1.00 90.69 96 LEU A C 1
ATOM 746 O O . LEU A 1 96 ? 19.041 -1.394 -11.800 1.00 90.69 96 LEU A O 1
ATOM 750 N N . ASP A 1 97 ? 17.722 -3.163 -11.369 1.00 89.06 97 ASP A N 1
ATOM 751 C CA . ASP A 1 97 ? 18.660 -4.158 -11.893 1.00 89.06 97 ASP A CA 1
ATOM 752 C C . ASP A 1 97 ? 18.912 -4.004 -13.399 1.00 89.06 97 ASP A C 1
ATOM 754 O O . ASP A 1 97 ? 20.017 -4.260 -13.873 1.00 89.06 97 ASP A O 1
ATOM 758 N N . ALA A 1 98 ? 17.917 -3.510 -14.143 1.00 87.62 98 ALA A N 1
ATOM 759 C CA . ALA A 1 98 ? 18.025 -3.251 -15.575 1.00 87.62 98 ALA A CA 1
ATOM 760 C C . ALA A 1 98 ? 18.714 -1.914 -15.918 1.00 87.62 98 ALA A C 1
ATOM 762 O O . ALA A 1 98 ? 19.142 -1.731 -17.059 1.00 87.62 98 ALA A O 1
ATOM 763 N N . VAL A 1 99 ? 18.833 -0.972 -14.969 1.00 90.12 99 VAL A N 1
ATOM 764 C CA . VAL A 1 99 ? 19.404 0.367 -15.223 1.00 90.12 99 VAL A CA 1
ATOM 765 C C . VAL A 1 99 ? 20.845 0.326 -15.750 1.00 90.12 99 VAL A C 1
ATOM 767 O O . VAL A 1 99 ? 21.086 1.008 -16.746 1.00 90.12 99 VAL A O 1
ATOM 770 N N . PRO A 1 100 ? 21.799 -0.435 -15.172 1.00 92.31 100 PRO A N 1
ATOM 771 C CA . PRO A 1 100 ? 23.189 -0.432 -15.631 1.00 92.31 100 PRO A CA 1
ATOM 772 C C . PRO A 1 100 ? 23.300 -0.853 -17.094 1.00 92.31 100 PRO A C 1
ATOM 774 O O . PRO A 1 100 ? 23.934 -0.163 -17.890 1.00 92.31 100 PRO A O 1
ATOM 777 N N . LEU A 1 101 ? 22.592 -1.926 -17.460 1.00 88.94 101 LEU A N 1
ATOM 778 C CA . LEU A 1 101 ? 22.543 -2.430 -18.828 1.00 88.94 101 LEU A CA 1
ATOM 779 C C . LEU A 1 101 ? 21.882 -1.417 -19.769 1.00 88.94 101 LEU A C 1
ATOM 781 O O . LEU A 1 101 ? 22.406 -1.121 -20.838 1.00 88.94 101 LEU A O 1
ATOM 785 N N . ALA A 1 102 ? 20.749 -0.837 -19.360 1.00 88.94 102 ALA A N 1
ATOM 786 C CA . ALA A 1 102 ? 20.041 0.152 -20.164 1.00 88.94 102 ALA A CA 1
ATOM 787 C C . ALA A 1 102 ? 20.889 1.408 -20.416 1.00 88.94 102 ALA A C 1
ATOM 789 O O . ALA A 1 102 ? 20.870 1.941 -21.526 1.00 88.94 102 ALA A O 1
ATOM 790 N N . VAL A 1 103 ? 21.627 1.882 -19.410 1.00 91.62 103 VAL A N 1
ATOM 791 C CA . VAL A 1 103 ? 22.512 3.046 -19.523 1.00 91.62 103 VAL A CA 1
ATOM 792 C C . VAL A 1 103 ? 23.695 2.737 -20.436 1.00 91.62 103 VAL A C 1
ATOM 794 O O . VAL A 1 103 ? 23.893 3.489 -21.391 1.00 91.62 103 VAL A O 1
ATOM 797 N N . ALA A 1 104 ? 24.399 1.622 -20.209 1.00 91.88 104 ALA A N 1
ATOM 798 C CA . ALA A 1 104 ? 25.521 1.190 -21.045 1.00 91.88 104 ALA A CA 1
ATOM 799 C C . ALA A 1 104 ? 25.099 1.063 -22.513 1.00 91.88 104 ALA A C 1
ATOM 801 O O . ALA A 1 104 ? 25.685 1.693 -23.393 1.00 91.88 104 ALA A O 1
ATOM 802 N N . HIS A 1 105 ? 24.005 0.341 -22.775 1.00 89.69 105 HIS A N 1
ATOM 803 C CA . HIS A 1 105 ? 23.548 0.114 -24.142 1.00 89.69 105 HIS A CA 1
ATOM 804 C C . HIS A 1 105 ? 23.063 1.402 -24.809 1.00 89.69 105 HIS A C 1
ATOM 806 O O . HIS A 1 105 ? 23.300 1.626 -25.993 1.00 89.69 105 HIS A O 1
ATOM 812 N N . THR A 1 106 ? 22.388 2.283 -24.061 1.00 87.81 106 THR A N 1
ATOM 813 C CA . THR A 1 106 ? 21.955 3.571 -24.615 1.00 87.81 106 THR A CA 1
ATOM 814 C C . THR A 1 106 ? 23.159 4.450 -24.945 1.00 87.81 106 THR A C 1
ATOM 816 O O . THR A 1 106 ? 23.140 5.127 -25.972 1.00 87.81 106 THR A O 1
ATOM 819 N N . LEU A 1 107 ? 24.195 4.453 -24.102 1.00 91.94 107 LEU A N 1
ATOM 820 C CA . LEU A 1 107 ? 25.425 5.203 -24.339 1.00 91.94 107 LEU A CA 1
ATOM 821 C C . LEU A 1 107 ? 26.153 4.691 -25.588 1.00 91.94 107 LEU A C 1
ATOM 823 O O . LEU A 1 107 ? 26.538 5.493 -26.440 1.00 91.94 107 LEU A O 1
ATOM 827 N N . GLU A 1 108 ? 26.281 3.373 -25.735 1.00 91.00 108 GLU A N 1
ATOM 828 C CA . GLU A 1 108 ? 26.869 2.748 -26.920 1.00 91.00 108 GLU A CA 1
ATOM 829 C C . GLU A 1 108 ? 26.069 3.058 -28.194 1.00 91.00 108 GLU A C 1
ATOM 831 O O . GLU A 1 108 ? 26.651 3.523 -29.176 1.00 91.00 108 GLU A O 1
ATOM 836 N N . ASP A 1 109 ? 24.734 2.949 -28.147 1.00 87.19 109 ASP A N 1
ATOM 837 C CA . ASP A 1 109 ? 23.836 3.381 -29.226 1.00 87.19 109 ASP A CA 1
ATOM 838 C C . ASP A 1 109 ? 24.101 4.846 -29.621 1.00 87.19 109 ASP A C 1
ATOM 840 O O . ASP A 1 109 ? 24.265 5.154 -30.803 1.00 87.19 109 ASP A O 1
ATOM 844 N N . GLN A 1 110 ? 24.156 5.775 -28.655 1.00 90.00 110 GLN A N 1
ATOM 845 C CA . GLN A 1 110 ? 24.385 7.193 -28.960 1.00 90.00 110 GLN A CA 1
ATOM 846 C C . GLN A 1 110 ? 25.770 7.436 -29.577 1.00 90.00 110 GLN A C 1
ATOM 848 O O . GLN A 1 110 ? 25.888 8.217 -30.525 1.00 90.00 110 GLN A O 1
ATOM 853 N N . ASN A 1 111 ? 26.808 6.762 -29.080 1.00 93.50 111 ASN A N 1
ATOM 854 C CA . ASN A 1 111 ? 28.168 6.872 -29.609 1.00 93.50 111 ASN A CA 1
ATOM 855 C C . ASN A 1 111 ? 28.286 6.304 -31.030 1.00 93.50 111 ASN A C 1
ATOM 857 O O . ASN A 1 111 ? 28.944 6.906 -31.888 1.00 93.50 111 ASN A O 1
ATOM 861 N N . ALA A 1 112 ? 27.613 5.188 -31.313 1.00 88.50 112 ALA A N 1
ATOM 862 C CA . ALA A 1 112 ? 27.543 4.615 -32.651 1.00 88.50 112 ALA A CA 1
ATOM 863 C C . ALA A 1 112 ? 26.832 5.562 -33.630 1.00 88.50 112 ALA A C 1
ATOM 865 O O . ALA A 1 112 ? 27.341 5.810 -34.726 1.00 88.50 112 ALA A O 1
ATOM 866 N N . ILE A 1 113 ? 25.711 6.165 -33.215 1.00 88.56 113 ILE A N 1
ATOM 867 C CA . ILE A 1 113 ? 24.984 7.168 -34.009 1.00 88.56 113 ILE A CA 1
ATOM 868 C C . ILE A 1 113 ? 25.867 8.385 -34.292 1.00 88.56 113 ILE A C 1
ATOM 870 O O . ILE A 1 113 ? 25.937 8.840 -35.434 1.00 88.56 113 ILE A O 1
ATOM 874 N N . LEU A 1 114 ? 26.555 8.908 -33.274 1.00 93.62 114 LEU A N 1
ATOM 875 C CA . LEU A 1 114 ? 27.456 10.048 -33.430 1.00 93.62 114 LEU A CA 1
ATOM 876 C C . LEU A 1 114 ? 28.587 9.725 -34.416 1.00 93.62 114 LEU A C 1
ATOM 878 O O . LEU A 1 114 ? 28.870 10.518 -35.312 1.00 93.62 114 LEU A O 1
ATOM 882 N N . THR A 1 115 ? 29.169 8.529 -34.312 1.00 92.50 115 THR A N 1
ATOM 883 C CA . THR A 1 115 ? 30.209 8.046 -35.232 1.00 92.50 115 THR A CA 1
ATOM 884 C C . THR A 1 115 ? 29.690 7.933 -36.667 1.00 92.50 115 THR A C 1
ATOM 886 O O . THR A 1 115 ? 30.384 8.320 -37.611 1.00 92.50 115 THR A O 1
ATOM 889 N N . ALA A 1 116 ? 28.466 7.430 -36.849 1.00 88.56 116 ALA A N 1
ATOM 890 C CA . ALA A 1 116 ? 27.824 7.333 -38.155 1.00 88.56 116 ALA A CA 1
ATOM 891 C C . ALA A 1 116 ? 27.562 8.715 -38.770 1.00 88.56 116 ALA A C 1
ATOM 893 O O . ALA A 1 116 ? 27.862 8.933 -39.943 1.00 88.56 116 ALA A O 1
ATOM 894 N N . ILE A 1 117 ? 27.088 9.672 -37.969 1.00 90.62 117 ILE A N 1
ATOM 895 C CA . ILE A 1 117 ? 26.888 11.063 -38.391 1.00 90.62 117 ILE A CA 1
ATOM 896 C C . ILE A 1 117 ? 28.216 11.717 -38.774 1.00 90.62 117 ILE A C 1
ATOM 898 O O . ILE A 1 117 ? 28.320 12.305 -39.846 1.00 90.62 117 ILE A O 1
ATOM 902 N N . ASP A 1 118 ? 29.258 11.577 -37.954 1.00 91.81 118 ASP A N 1
ATOM 903 C CA . ASP A 1 118 ? 30.581 12.129 -38.259 1.00 91.81 118 ASP A CA 1
ATOM 904 C C . ASP A 1 118 ? 31.153 11.550 -39.554 1.00 91.81 118 ASP A C 1
ATOM 906 O O . ASP A 1 118 ? 31.846 12.238 -40.309 1.00 91.81 118 ASP A O 1
ATOM 910 N N . ARG A 1 119 ? 30.859 10.279 -39.831 1.00 88.62 119 ARG A N 1
ATOM 911 C CA . ARG A 1 119 ? 31.219 9.637 -41.089 1.00 88.62 119 ARG A CA 1
ATOM 912 C C . ARG A 1 119 ? 30.435 10.218 -42.260 1.00 88.62 119 ARG A C 1
ATOM 914 O O . ARG A 1 119 ? 31.058 10.568 -43.262 1.00 88.62 119 ARG A O 1
ATOM 921 N N . GLN A 1 120 ? 29.120 10.357 -42.124 1.00 86.12 120 GLN A N 1
ATOM 922 C CA . GLN A 1 120 ? 28.265 10.942 -43.154 1.00 86.12 120 GLN A CA 1
ATOM 923 C C . GLN A 1 120 ? 28.680 12.386 -43.463 1.00 86.12 120 GLN A C 1
ATOM 925 O O . GLN A 1 120 ? 28.853 12.738 -44.625 1.00 86.12 120 GLN A O 1
ATOM 930 N N . ASN A 1 121 ? 28.981 13.187 -42.438 1.00 88.56 121 ASN A N 1
ATOM 931 C CA . ASN A 1 121 ? 29.472 14.561 -42.577 1.00 88.56 121 ASN A CA 1
ATOM 932 C C . ASN A 1 121 ? 30.800 14.646 -43.359 1.00 88.56 121 ASN A C 1
ATOM 934 O O . ASN A 1 121 ? 31.082 15.661 -43.995 1.00 88.56 121 ASN A O 1
ATOM 938 N N . ARG A 1 122 ? 31.645 13.601 -43.326 1.00 89.31 122 ARG A N 1
ATOM 939 C CA . ARG A 1 122 ? 32.897 13.541 -44.112 1.00 89.31 122 ARG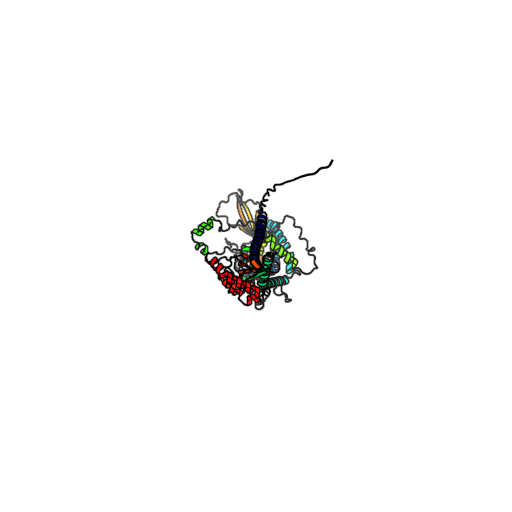 A CA 1
ATOM 940 C C . ARG A 1 122 ? 32.670 13.145 -45.566 1.00 89.31 122 ARG A C 1
ATOM 942 O O . ARG A 1 122 ? 33.440 13.572 -46.422 1.00 89.31 122 ARG A O 1
ATOM 949 N N . ILE A 1 123 ? 31.676 12.296 -45.821 1.00 88.06 123 ILE A N 1
ATOM 950 C CA . ILE A 1 123 ? 31.285 11.868 -47.171 1.00 88.06 123 ILE A CA 1
ATOM 951 C C . ILE A 1 123 ? 30.519 13.000 -47.872 1.00 88.06 123 ILE A C 1
ATOM 953 O O . ILE A 1 123 ? 30.712 13.226 -49.064 1.00 88.06 123 ILE A O 1
ATOM 957 N N . GLY A 1 124 ? 29.738 13.760 -47.103 1.00 84.69 124 GLY A N 1
ATOM 958 C CA . GLY A 1 124 ? 28.791 14.756 -47.581 1.00 84.69 124 GLY A CA 1
ATOM 959 C C . GLY A 1 124 ? 27.380 14.176 -47.693 1.00 84.69 124 GLY A C 1
ATOM 960 O O . GLY A 1 124 ? 27.179 12.962 -47.749 1.00 84.69 124 GLY A O 1
ATOM 961 N N . TYR A 1 125 ? 26.391 15.063 -47.719 1.00 81.81 125 TYR A N 1
ATOM 962 C CA . TYR A 1 125 ? 25.016 14.742 -48.092 1.00 81.81 125 TYR A CA 1
ATOM 963 C C . TYR A 1 125 ? 24.863 15.200 -49.541 1.00 81.81 125 TYR A C 1
ATOM 965 O O . TYR A 1 125 ? 25.197 16.348 -49.843 1.00 81.81 125 TYR A O 1
ATOM 973 N N . ALA A 1 126 ? 24.465 14.304 -50.445 1.00 67.25 126 ALA A N 1
ATOM 974 C CA . ALA A 1 126 ? 24.320 14.628 -51.863 1.00 67.25 126 ALA A CA 1
ATOM 975 C C . ALA A 1 126 ? 23.429 15.872 -52.042 1.00 67.25 126 ALA A C 1
ATOM 977 O O . ALA A 1 126 ? 22.331 15.891 -51.500 1.00 67.25 126 ALA A O 1
ATOM 978 N N . ASP A 1 127 ? 23.946 16.896 -52.738 1.00 69.38 127 ASP A N 1
ATOM 979 C CA . ASP A 1 127 ? 23.353 18.183 -53.177 1.00 69.38 127 ASP A CA 1
ATOM 980 C C . ASP A 1 127 ? 22.491 19.030 -52.197 1.00 69.38 127 ASP A C 1
ATOM 982 O O . ASP A 1 127 ? 22.234 20.206 -52.469 1.00 69.38 127 ASP A O 1
ATOM 986 N N . ASP A 1 128 ? 22.125 18.520 -51.023 1.00 79.19 128 ASP A N 1
ATOM 987 C CA . ASP A 1 128 ? 21.158 19.111 -50.098 1.00 79.19 128 ASP A CA 1
ATOM 988 C C . ASP A 1 128 ? 21.872 19.699 -48.866 1.00 79.19 128 ASP A C 1
ATOM 990 O O . ASP A 1 128 ? 21.877 19.133 -47.769 1.00 79.19 128 ASP A O 1
ATOM 994 N N . TYR A 1 129 ? 22.495 20.872 -49.041 1.00 82.75 129 TYR A N 1
ATOM 995 C CA . TYR A 1 129 ? 23.313 21.543 -48.012 1.00 82.75 129 TYR A CA 1
ATOM 996 C C . TYR A 1 129 ? 22.598 21.755 -46.662 1.00 82.75 129 TYR A C 1
ATOM 998 O O . TYR A 1 129 ? 23.246 21.821 -45.618 1.00 82.75 129 TYR A O 1
ATOM 1006 N N . TRP A 1 130 ? 21.266 21.865 -46.662 1.00 80.81 130 TRP A N 1
ATOM 1007 C CA . TRP A 1 130 ? 20.473 22.047 -45.444 1.00 80.81 130 TRP A CA 1
ATOM 1008 C C . TRP A 1 130 ? 20.422 20.782 -44.579 1.00 80.81 130 TRP A C 1
ATOM 1010 O O . TRP A 1 130 ? 20.268 20.895 -43.365 1.00 80.81 130 TRP A O 1
ATOM 1020 N N . VAL A 1 131 ? 20.565 19.585 -45.164 1.00 84.06 131 VAL A N 1
ATOM 1021 C CA . VAL A 1 131 ? 20.636 18.334 -44.393 1.00 84.06 131 VAL A CA 1
ATOM 1022 C C . VAL A 1 131 ? 21.932 18.307 -43.586 1.00 84.06 131 VAL A C 1
ATOM 1024 O O . VAL A 1 131 ? 21.872 18.061 -42.383 1.00 84.06 131 VAL A O 1
ATOM 1027 N N . ASP A 1 132 ? 23.071 18.658 -44.202 1.00 87.25 132 ASP A N 1
ATOM 1028 C CA . ASP A 1 132 ? 24.354 18.805 -43.489 1.00 87.25 132 ASP A CA 1
ATOM 1029 C C . ASP A 1 132 ? 24.223 19.799 -42.336 1.00 87.25 132 ASP A C 1
ATOM 1031 O O . ASP A 1 132 ? 24.613 19.506 -41.207 1.00 87.25 132 ASP A O 1
ATOM 1035 N N . GLN A 1 133 ? 23.611 20.955 -42.609 1.00 87.75 133 GLN A N 1
ATOM 1036 C CA . GLN A 1 133 ? 23.428 21.997 -41.610 1.00 87.75 133 GLN A CA 1
ATOM 1037 C C . GLN A 1 133 ? 22.558 21.523 -40.440 1.00 87.75 133 GLN A C 1
ATOM 1039 O O . GLN A 1 133 ? 22.950 21.677 -39.288 1.00 87.75 133 GLN A O 1
ATOM 1044 N N . VAL A 1 134 ? 21.406 20.898 -40.700 1.00 87.50 134 VAL A N 1
ATOM 1045 C CA . VAL A 1 134 ? 20.536 20.368 -39.638 1.00 87.50 134 VAL A CA 1
ATOM 1046 C C . VAL A 1 134 ? 21.242 19.290 -38.824 1.00 87.50 134 VAL A C 1
ATOM 1048 O O . VAL A 1 134 ? 21.169 19.296 -37.592 1.00 87.50 134 VAL A O 1
ATOM 1051 N N . VAL A 1 135 ? 21.926 18.357 -39.485 1.00 88.88 135 VAL A N 1
ATOM 1052 C CA . VAL A 1 135 ? 22.609 17.280 -38.773 1.00 88.88 135 VAL A CA 1
ATOM 1053 C C . VAL A 1 135 ? 23.727 17.845 -37.895 1.00 88.88 135 VAL A C 1
ATOM 1055 O O . VAL A 1 135 ? 23.813 17.486 -36.720 1.00 88.88 135 VAL A O 1
ATOM 1058 N N . ARG A 1 136 ? 24.527 18.775 -38.419 1.00 90.88 136 ARG A N 1
ATOM 1059 C CA . ARG A 1 136 ? 25.654 19.394 -37.712 1.00 90.88 136 ARG A CA 1
ATOM 1060 C C . ARG A 1 136 ? 25.232 20.349 -36.600 1.00 90.88 136 ARG A C 1
ATOM 1062 O O . ARG A 1 136 ? 25.834 20.325 -35.531 1.00 90.88 136 ARG A O 1
ATOM 1069 N N . ASP A 1 137 ? 24.236 21.192 -36.845 1.00 90.69 137 ASP A N 1
ATOM 1070 C CA . ASP A 1 137 ? 23.894 22.299 -35.945 1.00 90.69 137 ASP A CA 1
ATOM 1071 C C . ASP A 1 137 ? 22.815 21.908 -34.928 1.00 90.69 137 ASP A C 1
ATOM 1073 O O . ASP A 1 137 ? 22.714 22.526 -33.869 1.00 90.69 137 ASP A O 1
ATOM 1077 N N . ILE A 1 138 ? 22.011 20.876 -35.220 1.00 87.31 138 ILE A N 1
ATOM 1078 C CA . ILE A 1 138 ? 20.888 20.460 -34.369 1.00 87.31 138 ILE A CA 1
ATOM 1079 C C . ILE A 1 138 ? 21.085 19.039 -33.850 1.00 87.31 138 ILE A C 1
ATOM 1081 O O . ILE A 1 138 ? 21.073 18.819 -32.639 1.00 87.31 138 ILE A O 1
ATOM 1085 N N . VAL A 1 139 ? 21.236 18.050 -34.732 1.00 87.69 139 VAL A N 1
ATOM 1086 C CA . VAL A 1 139 ? 21.208 16.638 -34.311 1.00 87.69 139 VAL A CA 1
ATOM 1087 C C . VAL A 1 139 ? 22.462 16.278 -33.513 1.00 87.69 139 VAL A C 1
ATOM 1089 O O . VAL A 1 139 ? 22.356 15.783 -32.392 1.00 87.69 139 VAL A O 1
ATOM 1092 N N . GLN A 1 140 ? 23.646 16.583 -34.040 1.00 92.69 140 GLN A N 1
ATOM 1093 C CA . GLN A 1 140 ? 24.925 16.246 -33.420 1.00 92.69 140 GLN A CA 1
ATOM 1094 C C . GLN A 1 140 ? 25.120 16.894 -32.032 1.00 92.69 140 GLN A C 1
ATOM 1096 O O . GLN A 1 140 ? 25.432 16.158 -31.094 1.00 92.69 140 GLN A O 1
ATOM 1101 N N . PRO A 1 141 ? 24.870 18.202 -31.812 1.00 93.75 141 PRO A N 1
ATOM 1102 C CA . PRO A 1 141 ? 24.993 18.807 -30.485 1.00 93.75 141 PRO A CA 1
ATOM 1103 C C . PRO A 1 141 ? 24.010 18.217 -29.469 1.00 93.75 141 PRO A C 1
ATOM 1105 O O . PRO A 1 141 ? 24.358 18.042 -28.298 1.00 93.75 141 PRO A O 1
ATOM 1108 N N . ASN A 1 142 ? 22.800 17.854 -29.910 1.00 88.25 142 ASN A N 1
ATOM 1109 C CA . ASN A 1 142 ? 21.818 17.182 -29.059 1.00 88.25 142 ASN A CA 1
ATOM 1110 C C . ASN A 1 142 ? 22.275 15.774 -28.653 1.00 88.25 142 ASN A C 1
ATOM 1112 O O . ASN A 1 142 ? 22.084 15.391 -27.499 1.00 88.25 142 ASN A O 1
ATOM 1116 N N . LEU A 1 143 ? 22.891 15.017 -29.566 1.00 89.56 143 LEU A N 1
ATOM 1117 C CA . LEU A 1 143 ? 23.463 13.700 -29.267 1.00 89.56 143 LEU A CA 1
ATOM 1118 C C . LEU A 1 143 ? 24.642 13.806 -28.303 1.00 89.56 143 LEU A C 1
ATOM 1120 O O . LEU A 1 143 ? 24.661 13.105 -27.298 1.00 89.56 143 LEU A O 1
ATOM 1124 N N . VAL A 1 144 ? 25.570 14.735 -28.545 1.00 95.25 144 VAL A N 1
ATOM 1125 C CA . VAL A 1 144 ? 26.697 15.005 -27.636 1.00 95.25 144 VAL A CA 1
ATOM 1126 C C . VAL A 1 144 ? 26.188 15.377 -26.244 1.00 95.25 144 VAL A C 1
ATOM 1128 O O . VAL A 1 144 ? 26.700 14.895 -25.241 1.00 95.25 144 VAL A O 1
ATOM 1131 N N . THR A 1 145 ? 25.134 16.188 -26.162 1.00 92.88 145 THR A N 1
ATOM 1132 C CA . THR A 1 145 ? 24.511 16.539 -24.880 1.00 92.88 145 THR A CA 1
ATOM 1133 C C . THR A 1 145 ? 23.910 15.313 -24.183 1.00 92.88 145 THR A C 1
ATOM 1135 O O . THR A 1 145 ? 24.084 15.161 -22.978 1.00 92.88 145 THR A O 1
ATOM 1138 N N . GLN A 1 146 ? 23.240 14.418 -24.919 1.00 90.94 146 GLN A N 1
ATOM 1139 C CA . GLN A 1 146 ? 22.716 13.161 -24.365 1.00 90.94 146 GLN A CA 1
ATOM 1140 C C . GLN A 1 146 ? 23.838 12.238 -23.874 1.00 90.94 146 GLN A C 1
ATOM 1142 O O . GLN A 1 146 ? 23.734 11.719 -22.767 1.00 90.94 146 GLN A O 1
ATOM 1147 N N . ILE A 1 147 ? 24.917 12.089 -24.646 1.00 94.81 147 ILE A N 1
ATOM 1148 C CA . ILE A 1 147 ? 26.116 11.329 -24.260 1.00 94.81 147 ILE A CA 1
ATOM 1149 C C . ILE A 1 147 ? 26.707 11.896 -22.967 1.00 94.81 147 ILE A C 1
ATOM 1151 O O . ILE A 1 147 ? 26.878 11.156 -22.005 1.00 94.81 147 ILE A O 1
ATOM 1155 N N . ASN A 1 148 ? 26.881 13.217 -22.879 1.00 95.62 148 ASN A N 1
ATOM 1156 C CA . ASN A 1 148 ? 27.401 13.879 -21.678 1.00 95.62 148 ASN A CA 1
ATOM 1157 C C . ASN A 1 148 ? 26.523 13.664 -20.427 1.00 95.62 148 ASN A C 1
ATOM 1159 O O . ASN A 1 148 ? 27.017 13.790 -19.308 1.00 95.62 148 ASN A O 1
ATOM 1163 N N . TYR A 1 149 ? 25.224 13.375 -20.584 1.00 93.31 149 TYR A N 1
ATOM 1164 C CA . TYR A 1 149 ? 24.354 12.985 -19.467 1.00 93.31 149 TYR A CA 1
ATOM 1165 C C . TYR A 1 149 ? 24.447 11.496 -19.123 1.00 93.31 149 TYR A C 1
ATOM 1167 O O . TYR A 1 149 ? 24.243 11.135 -17.966 1.00 93.31 149 TYR A O 1
ATOM 1175 N N . LEU A 1 150 ? 24.719 10.642 -20.110 1.00 93.44 150 LEU A N 1
ATOM 1176 C CA . LEU A 1 150 ? 24.800 9.194 -19.941 1.00 93.44 150 LEU A CA 1
ATOM 1177 C C . LEU A 1 150 ? 26.156 8.749 -19.390 1.00 93.44 150 LEU A C 1
ATOM 1179 O O . LEU A 1 150 ? 26.169 7.883 -18.527 1.00 93.44 150 LEU A O 1
ATOM 1183 N N . GLU A 1 151 ? 27.267 9.359 -19.807 1.00 96.50 151 GLU A N 1
ATOM 1184 C CA . GLU A 1 151 ? 28.616 8.988 -19.348 1.00 96.50 151 GLU A CA 1
ATOM 1185 C C . GLU A 1 151 ? 28.758 8.984 -17.813 1.00 96.50 151 GLU A C 1
ATOM 1187 O O . GLU A 1 151 ? 29.250 7.995 -17.276 1.00 96.50 151 GLU A O 1
ATOM 1192 N N . PRO A 1 152 ? 28.288 9.998 -17.051 1.00 96.00 152 PRO A N 1
ATOM 1193 C CA . PRO A 1 152 ? 28.382 9.953 -15.592 1.00 96.00 152 PRO A CA 1
ATOM 1194 C C . PRO A 1 152 ? 27.483 8.888 -14.954 1.00 96.00 152 PRO A C 1
ATOM 1196 O O . PRO A 1 152 ? 27.784 8.421 -13.859 1.00 96.00 152 PRO A O 1
ATOM 1199 N N . LEU A 1 153 ? 26.364 8.535 -15.598 1.00 93.88 153 LEU A N 1
ATOM 1200 C CA . LEU A 1 153 ? 25.484 7.463 -15.126 1.00 93.88 153 LEU A CA 1
ATOM 1201 C C . LEU A 1 153 ? 26.104 6.093 -15.405 1.00 93.88 153 LEU A C 1
ATOM 1203 O O . LEU A 1 153 ? 26.032 5.218 -14.550 1.00 93.88 153 LEU A O 1
ATOM 1207 N N . ASP A 1 154 ? 26.725 5.920 -16.569 1.00 95.94 154 ASP A N 1
ATOM 1208 C CA . ASP A 1 154 ? 27.442 4.699 -16.928 1.00 95.94 154 ASP A CA 1
ATOM 1209 C C . ASP A 1 154 ? 28.645 4.491 -16.007 1.00 95.94 154 ASP A C 1
ATOM 1211 O O . ASP A 1 154 ? 28.797 3.433 -15.405 1.00 95.94 154 ASP A O 1
ATOM 1215 N N . GLU A 1 155 ? 29.425 5.546 -15.766 1.00 95.56 155 GLU A N 1
ATOM 1216 C CA . GLU A 1 155 ? 30.505 5.518 -14.782 1.00 95.56 155 GLU A CA 1
ATOM 1217 C C . GLU A 1 155 ? 29.969 5.214 -13.377 1.00 95.56 155 GLU A C 1
ATOM 1219 O O . GLU A 1 155 ? 30.587 4.458 -12.642 1.00 95.56 155 GLU A O 1
ATOM 1224 N N . LEU A 1 156 ? 28.807 5.744 -12.982 1.00 94.25 156 LEU A N 1
ATOM 1225 C CA . LEU A 1 156 ? 28.218 5.436 -11.677 1.00 94.25 156 LEU A CA 1
ATOM 1226 C C . LEU A 1 156 ? 27.823 3.958 -11.555 1.00 94.25 156 LEU A C 1
ATOM 1228 O O . LEU A 1 156 ? 28.127 3.341 -10.537 1.00 94.25 156 LEU A O 1
ATOM 1232 N N . PHE A 1 157 ? 27.113 3.418 -12.546 1.00 92.69 157 PHE A N 1
ATOM 1233 C CA . PHE A 1 157 ? 26.483 2.098 -12.459 1.00 92.69 157 PHE A CA 1
ATOM 1234 C C . PHE A 1 157 ? 27.372 0.943 -12.932 1.00 92.69 157 PHE A C 1
ATOM 1236 O O . PHE A 1 157 ? 27.229 -0.164 -12.419 1.00 92.69 157 PHE A O 1
ATOM 1243 N N . ASN A 1 158 ? 28.263 1.187 -13.894 1.00 93.38 158 ASN A N 1
ATOM 1244 C CA . ASN A 1 158 ? 29.103 0.174 -14.536 1.00 93.38 158 ASN A CA 1
ATOM 1245 C C . ASN A 1 158 ? 30.605 0.380 -14.265 1.00 93.38 158 ASN A C 1
ATOM 1247 O O . ASN A 1 158 ? 31.336 -0.604 -14.154 1.00 93.38 158 ASN A O 1
ATOM 1251 N N . GLY A 1 159 ? 31.076 1.627 -14.141 1.00 91.81 159 GLY A N 1
ATOM 1252 C CA . GLY A 1 159 ? 32.494 1.945 -13.883 1.00 91.81 159 GLY A CA 1
ATOM 1253 C C . GLY A 1 159 ? 32.878 2.079 -12.401 1.00 91.81 159 GLY A C 1
ATOM 1254 O O . GLY A 1 159 ? 34.042 1.909 -12.031 1.00 91.81 159 GLY A O 1
ATOM 1255 N N . GLY A 1 160 ? 31.903 2.382 -11.548 1.00 92.19 160 GLY A N 1
ATOM 1256 C CA . GLY A 1 160 ? 32.110 2.822 -10.175 1.00 92.19 160 GLY A CA 1
ATOM 1257 C C . GLY A 1 160 ? 31.983 1.720 -9.126 1.00 92.19 160 GLY A C 1
ATOM 1258 O O . GLY A 1 160 ? 31.693 0.561 -9.404 1.00 92.19 160 GLY A O 1
ATOM 1259 N N . ASP A 1 161 ? 32.153 2.113 -7.861 1.00 91.94 161 ASP A N 1
ATOM 1260 C CA . ASP A 1 161 ? 32.003 1.219 -6.701 1.00 91.94 161 ASP A CA 1
ATOM 1261 C C . ASP A 1 161 ? 30.525 0.924 -6.344 1.00 91.94 161 ASP A C 1
ATOM 1263 O O . ASP A 1 161 ? 30.249 0.214 -5.368 1.00 91.94 161 ASP A O 1
ATOM 1267 N N . TYR A 1 162 ? 29.561 1.519 -7.060 1.00 92.00 162 TYR A N 1
ATOM 1268 C CA . TYR A 1 162 ? 28.139 1.376 -6.753 1.00 92.00 162 TYR A CA 1
ATOM 1269 C C . TYR A 1 162 ? 27.581 0.074 -7.333 1.00 92.00 162 TYR A C 1
ATOM 1271 O O . TYR A 1 162 ? 27.165 -0.011 -8.483 1.00 92.00 162 TYR A O 1
ATOM 1279 N N . ASP A 1 163 ? 27.554 -0.954 -6.492 1.00 89.94 163 ASP A N 1
ATOM 1280 C CA . ASP A 1 163 ? 27.015 -2.260 -6.850 1.00 89.94 163 ASP A CA 1
ATOM 1281 C C . ASP A 1 163 ? 25.493 -2.315 -6.636 1.00 89.94 163 ASP A C 1
ATOM 1283 O O . ASP A 1 163 ? 25.025 -2.553 -5.519 1.00 89.94 163 ASP A O 1
ATOM 1287 N N . ILE A 1 164 ? 24.714 -2.153 -7.714 1.00 91.62 164 ILE A N 1
ATOM 1288 C CA . ILE A 1 164 ? 23.245 -2.300 -7.681 1.00 91.62 164 ILE A CA 1
ATOM 1289 C C . ILE A 1 164 ? 22.811 -3.653 -7.112 1.00 91.62 164 ILE A C 1
ATOM 1291 O O . ILE A 1 164 ? 21.748 -3.738 -6.487 1.00 91.62 164 ILE A O 1
ATOM 1295 N N . ALA A 1 165 ? 23.617 -4.708 -7.271 1.00 89.06 165 ALA A N 1
ATOM 1296 C CA . ALA A 1 165 ? 23.275 -6.023 -6.746 1.00 89.06 165 ALA A CA 1
ATOM 1297 C C . ALA A 1 165 ? 23.165 -6.008 -5.214 1.00 89.06 165 ALA A C 1
ATOM 1299 O O . ALA A 1 165 ? 22.349 -6.732 -4.649 1.00 89.06 165 ALA A O 1
ATOM 1300 N N . ARG A 1 166 ? 23.907 -5.135 -4.517 1.00 91.81 166 ARG A N 1
ATOM 1301 C CA . ARG A 1 166 ? 23.773 -4.964 -3.058 1.00 91.81 166 ARG A CA 1
ATOM 1302 C C . ARG A 1 166 ? 22.419 -4.415 -2.635 1.00 91.81 166 ARG A C 1
ATOM 1304 O O . ARG A 1 166 ? 21.989 -4.676 -1.517 1.00 91.81 166 ARG A O 1
ATOM 1311 N N . THR A 1 167 ? 21.751 -3.669 -3.501 1.00 92.94 167 THR A N 1
ATOM 1312 C CA . THR A 1 167 ? 20.428 -3.114 -3.216 1.00 92.94 167 THR A CA 1
ATOM 1313 C C . THR A 1 167 ? 19.322 -4.065 -3.681 1.00 92.94 167 THR A C 1
ATOM 1315 O O . THR A 1 167 ? 18.324 -4.229 -2.981 1.00 92.94 167 THR A O 1
ATOM 1318 N N . THR A 1 168 ? 19.504 -4.722 -4.829 1.00 92.75 168 THR A N 1
ATOM 1319 C CA . THR A 1 168 ? 18.429 -5.428 -5.552 1.00 92.75 168 THR A CA 1
ATOM 1320 C C . THR A 1 168 ? 18.447 -6.949 -5.426 1.00 92.75 168 THR A C 1
ATOM 1322 O O . THR A 1 168 ? 17.385 -7.553 -5.565 1.00 92.75 168 THR A O 1
ATOM 1325 N N . PHE A 1 169 ? 19.590 -7.591 -5.155 1.00 89.69 169 PHE A N 1
ATOM 1326 C CA . PHE A 1 169 ? 19.649 -9.056 -5.138 1.00 89.69 169 PHE A CA 1
ATOM 1327 C C . PHE A 1 169 ? 18.975 -9.621 -3.907 1.00 89.69 169 PHE A C 1
ATOM 1329 O O . PHE A 1 169 ? 19.216 -9.164 -2.788 1.00 89.69 169 PHE A O 1
ATOM 1336 N N . TYR A 1 170 ? 18.211 -10.692 -4.095 1.00 87.00 170 TYR A N 1
ATOM 1337 C CA . TYR A 1 170 ? 17.705 -11.449 -2.961 1.00 87.00 170 TYR A CA 1
ATOM 1338 C C . TYR A 1 170 ? 18.849 -12.079 -2.165 1.00 87.00 170 TYR A C 1
ATOM 1340 O O . TYR A 1 170 ? 18.844 -12.027 -0.940 1.00 87.00 170 TYR A O 1
ATOM 1348 N N . LYS A 1 171 ? 19.873 -12.615 -2.838 1.00 86.06 171 LYS A N 1
ATOM 1349 C CA . LYS A 1 171 ? 21.101 -13.097 -2.192 1.00 86.06 171 LYS A CA 1
ATOM 1350 C C . LYS A 1 171 ? 22.336 -12.550 -2.880 1.00 86.06 171 LYS A C 1
ATOM 1352 O O . LYS A 1 171 ? 22.671 -12.929 -3.997 1.00 86.06 171 LYS A O 1
ATOM 1357 N N . SER A 1 172 ? 23.065 -11.685 -2.190 1.00 83.56 172 SER A N 1
ATOM 1358 C CA . SER A 1 172 ? 24.412 -11.305 -2.616 1.00 83.56 172 SER A CA 1
ATOM 1359 C C . SER A 1 172 ? 25.385 -12.488 -2.503 1.00 83.56 172 SER A C 1
ATOM 1361 O O . SER A 1 172 ? 25.107 -13.499 -1.854 1.00 83.56 172 SER A O 1
ATOM 1363 N N . SER A 1 173 ? 26.581 -12.345 -3.078 1.00 80.06 173 SER A N 1
ATOM 1364 C CA . SER A 1 173 ? 27.660 -13.342 -2.980 1.00 80.06 173 SER A CA 1
ATOM 1365 C C . SER A 1 173 ? 28.124 -13.625 -1.542 1.00 80.06 173 SER A C 1
ATOM 1367 O O . SER A 1 173 ? 28.725 -14.666 -1.286 1.00 80.06 173 SER A O 1
ATOM 1369 N N . SER A 1 174 ? 27.827 -12.732 -0.589 1.00 85.62 174 SER A N 1
ATOM 1370 C CA . SER A 1 174 ? 28.081 -12.927 0.845 1.00 85.62 174 SER A CA 1
ATOM 1371 C C . SER A 1 174 ? 26.941 -13.649 1.577 1.00 85.62 174 SER A C 1
ATOM 1373 O O . SER A 1 174 ? 27.044 -13.888 2.780 1.00 85.62 174 SER A O 1
ATOM 1375 N N . GLY A 1 175 ? 25.849 -13.976 0.879 1.00 86.62 175 GLY A N 1
ATOM 1376 C CA . GLY A 1 175 ? 24.625 -14.534 1.453 1.00 86.62 175 GLY A CA 1
ATOM 1377 C C . GLY A 1 175 ? 23.724 -13.501 2.137 1.00 86.62 175 GLY A C 1
ATOM 1378 O O . GLY A 1 175 ? 22.685 -13.874 2.676 1.00 86.62 175 GLY A O 1
ATOM 1379 N N . GLN A 1 176 ? 24.092 -12.214 2.131 1.00 89.69 176 GLN A N 1
ATOM 1380 C CA . GLN A 1 176 ? 23.236 -11.146 2.651 1.00 89.69 176 GLN A CA 1
ATOM 1381 C C . GLN A 1 176 ? 22.165 -10.764 1.632 1.00 89.69 176 GLN A C 1
ATOM 1383 O O . GLN A 1 176 ? 22.446 -10.708 0.431 1.00 89.69 176 GLN A O 1
ATOM 1388 N N . ARG A 1 177 ? 20.964 -10.462 2.131 1.00 92.62 177 ARG A N 1
ATOM 1389 C CA . ARG A 1 177 ? 19.856 -9.944 1.328 1.00 92.62 177 ARG A CA 1
ATOM 1390 C C . ARG A 1 177 ? 20.109 -8.498 0.933 1.00 92.62 177 ARG A C 1
ATOM 1392 O O . ARG A 1 177 ? 20.681 -7.751 1.727 1.00 92.62 177 ARG A O 1
ATOM 1399 N N . GLY A 1 178 ? 19.698 -8.115 -0.268 1.00 93.19 178 GLY A N 1
ATOM 1400 C CA . GLY A 1 178 ? 19.782 -6.734 -0.719 1.00 93.19 178 GLY A CA 1
ATOM 1401 C C . GLY A 1 178 ? 18.887 -5.813 0.106 1.00 93.19 178 GLY A C 1
ATOM 1402 O O . GLY A 1 178 ? 17.922 -6.263 0.723 1.00 93.19 178 GLY A O 1
ATOM 1403 N N . GLU A 1 179 ? 19.206 -4.524 0.136 1.00 94.88 179 GLU A N 1
ATOM 1404 C CA . GLU A 1 179 ? 18.493 -3.528 0.954 1.00 94.88 179 GLU A CA 1
ATOM 1405 C C . GLU A 1 179 ? 16.979 -3.505 0.690 1.00 94.88 179 GLU A C 1
ATOM 1407 O O . GLU A 1 179 ? 16.191 -3.406 1.630 1.00 94.88 179 GLU A O 1
ATOM 1412 N N . ILE A 1 180 ? 16.558 -3.666 -0.571 1.00 95.06 180 ILE A N 1
ATOM 1413 C CA . ILE A 1 180 ? 15.135 -3.726 -0.934 1.00 95.06 180 ILE A CA 1
ATOM 1414 C C . ILE A 1 180 ? 14.464 -4.959 -0.321 1.00 95.06 180 ILE A C 1
ATOM 1416 O O . ILE A 1 180 ? 13.373 -4.856 0.231 1.00 95.06 180 ILE A O 1
ATOM 1420 N N . TRP A 1 181 ? 15.124 -6.116 -0.357 1.00 94.81 181 TRP A N 1
ATOM 1421 C CA . TRP A 1 181 ? 14.590 -7.354 0.216 1.00 94.81 181 TRP A CA 1
ATOM 1422 C C . TRP A 1 181 ? 14.526 -7.316 1.738 1.00 94.81 181 TRP A C 1
ATOM 1424 O O . TRP A 1 181 ? 13.540 -7.760 2.319 1.00 94.81 181 TRP A O 1
ATOM 1434 N N . GLN A 1 182 ? 15.524 -6.711 2.383 1.00 95.75 182 GLN A N 1
ATOM 1435 C CA . GLN A 1 182 ? 15.478 -6.456 3.824 1.00 95.75 182 GLN A CA 1
ATOM 1436 C C . GLN A 1 182 ? 14.295 -5.548 4.193 1.00 95.75 182 GLN A C 1
ATOM 1438 O O . GLN A 1 182 ? 13.641 -5.773 5.209 1.00 95.75 182 GLN A O 1
ATOM 1443 N N . ALA A 1 183 ? 13.993 -4.540 3.366 1.00 96.44 183 ALA A N 1
ATOM 1444 C CA . ALA A 1 183 ? 12.835 -3.676 3.571 1.00 96.44 183 ALA A CA 1
ATOM 1445 C C . ALA A 1 183 ? 11.509 -4.432 3.386 1.00 96.44 183 ALA A C 1
ATOM 1447 O O . ALA A 1 183 ? 10.619 -4.284 4.220 1.00 96.44 183 ALA A O 1
ATOM 1448 N N . ILE A 1 184 ? 11.387 -5.272 2.351 1.00 96.62 184 ILE A N 1
ATOM 1449 C CA . ILE A 1 184 ? 10.206 -6.127 2.135 1.00 96.62 184 ILE A CA 1
ATOM 1450 C C . ILE A 1 184 ? 9.974 -7.036 3.353 1.00 96.62 184 ILE A C 1
ATOM 1452 O O . ILE A 1 184 ? 8.859 -7.133 3.852 1.00 96.62 184 ILE A O 1
ATOM 1456 N N . GLU A 1 185 ? 11.026 -7.645 3.893 1.00 96.19 185 GLU A N 1
ATOM 1457 C CA . GLU A 1 185 ? 10.924 -8.505 5.078 1.00 96.19 185 GLU A CA 1
ATOM 1458 C C . GLU A 1 185 ? 10.536 -7.747 6.335 1.00 96.19 185 GLU A C 1
ATOM 1460 O O . GLU A 1 185 ? 9.689 -8.213 7.092 1.00 96.19 185 GLU A O 1
ATOM 1465 N N . ALA A 1 186 ? 11.097 -6.555 6.534 1.00 97.12 186 ALA A N 1
ATOM 1466 C CA . ALA A 1 186 ? 10.703 -5.699 7.641 1.00 97.12 186 ALA A CA 1
ATOM 1467 C C . ALA A 1 186 ? 9.220 -5.300 7.545 1.00 97.12 186 ALA A C 1
ATOM 1469 O O . ALA A 1 186 ? 8.529 -5.271 8.562 1.00 97.12 186 ALA A O 1
ATOM 1470 N N . LEU A 1 187 ? 8.707 -5.024 6.340 1.00 97.56 187 LEU A N 1
ATOM 1471 C CA . LEU A 1 187 ? 7.284 -4.746 6.118 1.00 97.56 187 LEU A CA 1
ATOM 1472 C C . LEU A 1 187 ? 6.414 -5.977 6.406 1.00 97.56 187 LEU A C 1
ATOM 1474 O O . LEU A 1 187 ? 5.388 -5.846 7.076 1.00 97.56 187 LEU A O 1
ATOM 1478 N N . ALA A 1 188 ? 6.837 -7.165 5.970 1.00 97.50 188 ALA A N 1
ATOM 1479 C CA . ALA A 1 188 ? 6.147 -8.421 6.264 1.00 97.50 188 ALA A CA 1
ATOM 1480 C C . ALA A 1 188 ? 6.129 -8.729 7.774 1.00 97.50 188 ALA A C 1
ATOM 1482 O O . ALA A 1 188 ? 5.089 -9.089 8.323 1.00 97.50 188 ALA A O 1
ATOM 1483 N N . ASP A 1 189 ? 7.245 -8.511 8.474 1.00 97.31 189 ASP A N 1
ATOM 1484 C CA . ASP A 1 189 ? 7.339 -8.657 9.930 1.00 97.31 189 ASP A CA 1
ATOM 1485 C C . ASP A 1 189 ? 6.416 -7.669 10.659 1.00 97.31 189 ASP A C 1
ATOM 1487 O O . ASP A 1 189 ? 5.731 -8.047 11.610 1.00 97.31 189 ASP A O 1
ATOM 1491 N N . VAL A 1 190 ? 6.352 -6.411 10.203 1.00 97.56 190 VAL A N 1
ATOM 1492 C CA . VAL A 1 190 ? 5.420 -5.407 10.742 1.00 97.56 190 VAL A CA 1
ATOM 1493 C C . VAL A 1 190 ? 3.971 -5.819 10.495 1.00 97.56 190 VAL A C 1
ATOM 1495 O O . VAL A 1 190 ? 3.143 -5.653 11.391 1.00 97.56 190 VAL A O 1
ATOM 1498 N N . ASN A 1 191 ? 3.656 -6.378 9.326 1.00 97.94 191 ASN A N 1
ATOM 1499 C CA . ASN A 1 191 ? 2.324 -6.895 9.022 1.00 97.94 191 ASN A CA 1
ATOM 1500 C C . ASN A 1 191 ? 1.939 -8.035 9.968 1.00 97.94 191 ASN A C 1
ATOM 1502 O O . ASN A 1 191 ? 0.891 -7.946 10.610 1.00 97.94 191 ASN A O 1
ATOM 1506 N N . ARG A 1 192 ? 2.806 -9.046 10.123 1.00 97.56 192 ARG A N 1
ATOM 1507 C CA . ARG A 1 192 ? 2.588 -10.173 11.045 1.00 97.56 192 ARG A CA 1
ATOM 1508 C C . ARG A 1 192 ? 2.405 -9.683 12.477 1.00 97.56 192 ARG A C 1
ATOM 1510 O O . ARG A 1 192 ? 1.372 -9.937 13.083 1.00 97.56 192 ARG A O 1
ATOM 1517 N N . ALA A 1 193 ? 3.316 -8.843 12.969 1.00 97.12 193 ALA A N 1
ATOM 1518 C CA . ALA A 1 193 ? 3.210 -8.270 14.308 1.00 97.12 193 ALA A CA 1
ATOM 1519 C C . ALA A 1 193 ? 1.932 -7.433 14.503 1.00 97.12 193 ALA A C 1
ATOM 1521 O O . ALA A 1 193 ? 1.359 -7.429 15.592 1.00 97.12 193 ALA A O 1
ATOM 1522 N N . THR A 1 194 ? 1.475 -6.718 13.471 1.00 96.81 194 THR A N 1
ATOM 1523 C CA . THR A 1 194 ? 0.232 -5.935 13.525 1.00 96.81 194 THR A CA 1
ATOM 1524 C C . THR A 1 194 ? -0.988 -6.842 13.657 1.00 96.81 194 THR A C 1
ATOM 1526 O O . THR A 1 194 ? -1.860 -6.551 14.477 1.00 96.81 194 THR A O 1
ATOM 1529 N N . MET A 1 195 ? -1.039 -7.934 12.890 1.00 96.69 195 MET A N 1
ATOM 1530 C CA . MET A 1 195 ? -2.144 -8.894 12.926 1.00 96.69 195 MET A CA 1
ATOM 1531 C C . MET A 1 195 ? -2.131 -9.740 14.207 1.00 96.69 195 MET A C 1
ATOM 1533 O O . MET A 1 195 ? -3.158 -9.819 14.875 1.00 96.69 195 MET A O 1
ATOM 1537 N N . ASP A 1 196 ? -0.965 -10.235 14.634 1.00 95.56 196 ASP A N 1
ATOM 1538 C CA . ASP A 1 196 ? -0.780 -10.986 15.888 1.00 95.56 196 ASP A CA 1
ATOM 1539 C C . ASP A 1 196 ? -1.231 -10.193 17.126 1.00 95.56 196 ASP A C 1
ATOM 1541 O O . ASP A 1 196 ? -1.712 -10.751 18.109 1.00 95.56 196 ASP A O 1
ATOM 1545 N N . ASN A 1 197 ? -1.068 -8.864 17.103 1.00 95.25 197 ASN A N 1
ATOM 1546 C CA . ASN A 1 197 ? -1.416 -7.988 18.226 1.00 95.25 197 ASN A CA 1
ATOM 1547 C C . ASN A 1 197 ? -2.740 -7.232 18.019 1.00 95.25 197 ASN A C 1
ATOM 1549 O O . ASN A 1 197 ? -3.083 -6.362 18.828 1.00 95.25 197 ASN A O 1
ATOM 1553 N N . LEU A 1 198 ? -3.494 -7.532 16.957 1.00 95.19 198 LEU A N 1
ATOM 1554 C CA . LEU A 1 198 ? -4.691 -6.783 16.571 1.00 95.19 198 LEU A CA 1
ATOM 1555 C C . LEU A 1 198 ? -5.731 -6.736 17.695 1.00 95.19 198 LEU A C 1
ATOM 1557 O O . LEU A 1 198 ? -6.224 -5.654 18.034 1.00 95.19 198 LEU A O 1
ATOM 1561 N N . ALA A 1 199 ? -6.031 -7.890 18.296 1.00 91.62 199 ALA A N 1
ATOM 1562 C CA . ALA A 1 199 ? -7.018 -8.026 19.363 1.00 91.62 199 ALA A CA 1
ATOM 1563 C C . ALA A 1 199 ? -6.634 -7.193 20.596 1.00 91.62 199 ALA A C 1
ATOM 1565 O O . ALA A 1 199 ? -7.401 -6.335 21.044 1.00 91.62 199 ALA A O 1
ATOM 1566 N N . VAL A 1 200 ? -5.396 -7.357 21.075 1.00 91.50 200 VAL A N 1
ATOM 1567 C CA . VAL A 1 200 ? -4.861 -6.649 22.251 1.00 91.50 200 VAL A CA 1
ATOM 1568 C C . VAL A 1 200 ? -4.890 -5.137 22.044 1.00 91.50 200 VAL A C 1
ATOM 1570 O O . VAL A 1 200 ? -5.340 -4.386 22.913 1.00 91.50 200 VAL A O 1
ATOM 1573 N N . LEU A 1 201 ? -4.434 -4.666 20.882 1.00 93.31 201 LEU A N 1
ATOM 1574 C CA . LEU A 1 201 ? -4.393 -3.238 20.594 1.00 93.31 201 LEU A CA 1
ATOM 1575 C C . LEU A 1 201 ? -5.802 -2.633 20.467 1.00 93.31 201 LEU A C 1
ATOM 1577 O O . LEU A 1 201 ? -6.051 -1.524 20.954 1.00 93.31 201 LEU A O 1
ATOM 1581 N N . THR A 1 202 ? -6.735 -3.366 19.855 1.00 93.88 202 THR A N 1
ATOM 1582 C CA . THR A 1 202 ? -8.148 -2.975 19.729 1.00 93.88 202 THR A CA 1
ATOM 1583 C C . THR A 1 202 ? -8.797 -2.852 21.106 1.00 93.88 202 THR A C 1
ATOM 1585 O O . THR A 1 202 ? -9.403 -1.820 21.412 1.00 93.88 202 THR A O 1
ATOM 1588 N N . GLN A 1 203 ? -8.604 -3.843 21.978 1.00 91.62 203 GLN A N 1
ATOM 1589 C CA . GLN A 1 203 ? -9.121 -3.831 23.346 1.00 91.62 203 GLN A CA 1
ATOM 1590 C C . GLN A 1 203 ? -8.515 -2.700 24.183 1.00 91.62 203 GLN A C 1
ATOM 1592 O O . GLN A 1 203 ? -9.245 -1.950 24.832 1.00 91.62 203 GLN A O 1
ATOM 1597 N N . GLN A 1 204 ? -7.194 -2.502 24.122 1.00 92.62 204 GLN A N 1
ATOM 1598 C CA . GLN A 1 204 ? -6.522 -1.410 24.830 1.00 92.62 204 GLN A CA 1
ATOM 1599 C C . GLN A 1 204 ? -7.029 -0.035 24.366 1.00 92.62 204 GLN A C 1
ATOM 1601 O O . GLN A 1 204 ? -7.199 0.878 25.183 1.00 92.62 204 GLN A O 1
ATOM 1606 N N . SER A 1 205 ? -7.277 0.125 23.062 1.00 94.62 205 SER A N 1
ATOM 1607 C CA . SER A 1 205 ? -7.876 1.336 22.496 1.00 94.62 205 SER A CA 1
ATOM 1608 C C . SER A 1 205 ? -9.303 1.549 23.007 1.00 94.62 205 SER A C 1
ATOM 1610 O O . SER A 1 205 ? -9.628 2.652 23.449 1.00 94.62 205 SER A O 1
ATOM 1612 N N . GLY A 1 206 ? -10.135 0.503 23.010 1.00 93.75 206 GLY A N 1
ATOM 1613 C CA . GLY A 1 206 ? -11.502 0.557 23.531 1.00 93.75 206 GLY A CA 1
ATOM 1614 C C . GLY A 1 206 ? -11.552 0.923 25.013 1.00 93.75 206 GLY A C 1
ATOM 1615 O O . GLY A 1 206 ? -12.245 1.863 25.402 1.00 93.75 206 GLY A O 1
ATOM 1616 N N . PHE A 1 207 ? -10.729 0.268 25.832 1.00 92.00 207 PHE A N 1
ATOM 1617 C CA . PHE A 1 207 ? -10.592 0.561 27.258 1.00 92.00 207 PHE A CA 1
ATOM 1618 C C . PHE A 1 207 ? -10.216 2.028 27.513 1.00 92.00 207 PHE A C 1
ATOM 1620 O O . PHE A 1 207 ? -10.849 2.717 28.315 1.00 92.00 207 PHE A O 1
ATOM 1627 N N . ARG A 1 208 ? -9.215 2.551 26.789 1.00 92.62 208 ARG A N 1
ATOM 1628 C CA . ARG A 1 208 ? -8.831 3.971 26.876 1.00 92.62 208 ARG A CA 1
ATOM 1629 C C . ARG A 1 208 ? -9.959 4.899 26.427 1.00 92.62 208 ARG A C 1
ATOM 1631 O O . ARG A 1 208 ? -10.161 5.937 27.057 1.00 92.62 208 ARG A O 1
ATOM 1638 N N . GLY A 1 209 ? -10.687 4.530 25.373 1.00 94.25 209 GLY A N 1
ATOM 1639 C CA . GLY A 1 209 ? -11.874 5.245 24.903 1.00 94.25 209 GLY A CA 1
ATOM 1640 C C . GLY A 1 209 ? -12.925 5.391 26.006 1.00 94.25 209 GLY A C 1
ATOM 1641 O O . GLY A 1 209 ? -13.353 6.510 26.299 1.00 94.25 209 GLY A O 1
ATOM 1642 N N . ALA A 1 210 ? -13.255 4.291 26.688 1.00 94.38 210 ALA A N 1
ATOM 1643 C CA . ALA A 1 210 ? -14.178 4.291 27.821 1.00 94.38 210 ALA A CA 1
ATOM 1644 C C . ALA A 1 210 ? -13.681 5.169 28.980 1.00 94.38 210 ALA A C 1
ATOM 1646 O O . ALA A 1 210 ? -14.409 6.033 29.470 1.00 94.38 210 ALA A O 1
ATOM 1647 N N . GLN A 1 211 ? -12.416 5.010 29.387 1.00 91.69 211 GLN A N 1
ATOM 1648 C CA . GLN A 1 211 ? -11.837 5.777 30.495 1.00 91.69 211 GLN A CA 1
ATOM 1649 C C . GLN A 1 211 ? -11.829 7.289 30.242 1.00 91.69 211 GLN A C 1
ATOM 1651 O O . GLN A 1 211 ? -12.043 8.075 31.167 1.00 91.69 211 GLN A O 1
ATOM 1656 N N . ILE A 1 212 ? -11.584 7.724 29.000 1.00 92.56 212 ILE A N 1
ATOM 1657 C CA . ILE A 1 212 ? -11.609 9.150 28.648 1.00 92.56 212 ILE A CA 1
ATOM 1658 C C . ILE A 1 212 ? -13.020 9.727 28.817 1.00 92.56 212 ILE A C 1
ATOM 1660 O O . ILE A 1 212 ? -13.152 10.867 29.269 1.00 92.56 212 ILE A O 1
ATOM 1664 N N . ALA A 1 213 ? -14.056 8.950 28.502 1.00 92.06 213 ALA A N 1
ATOM 1665 C CA . ALA A 1 213 ? -15.445 9.360 28.682 1.00 92.06 213 ALA A CA 1
ATOM 1666 C C . ALA A 1 213 ? -15.873 9.379 30.161 1.00 92.06 213 ALA A C 1
ATOM 1668 O O . ALA A 1 213 ? -16.675 10.220 30.556 1.00 92.06 213 ALA A O 1
ATOM 1669 N N . GLN A 1 214 ? -15.298 8.506 30.995 1.00 89.62 214 GLN A N 1
ATOM 1670 C CA . GLN A 1 214 ? -15.664 8.327 32.408 1.00 89.62 214 GLN A CA 1
ATOM 1671 C C . GLN A 1 214 ? -14.807 9.132 33.399 1.00 89.62 214 GLN A C 1
ATOM 1673 O O . GLN A 1 214 ? -14.699 8.756 34.565 1.00 89.62 214 GLN A O 1
ATOM 1678 N N . ARG A 1 215 ? -14.194 10.252 32.993 1.00 81.69 215 ARG A N 1
ATOM 1679 C CA . ARG A 1 215 ? -13.261 11.023 33.850 1.00 81.69 215 ARG A CA 1
ATOM 1680 C C . ARG A 1 215 ? -13.806 11.409 35.237 1.00 81.69 215 ARG A C 1
ATOM 1682 O O . ARG A 1 215 ? -13.006 11.615 36.147 1.00 81.69 215 ARG A O 1
ATOM 1689 N N . GLU A 1 216 ? -15.125 11.488 35.417 1.00 77.19 216 GLU A N 1
ATOM 1690 C CA . GLU A 1 216 ? -15.771 11.794 36.705 1.00 77.19 216 GLU A CA 1
ATOM 1691 C C . GLU A 1 216 ? -16.256 10.554 37.489 1.00 77.19 216 GLU A C 1
ATOM 1693 O O . GLU A 1 216 ? -16.572 10.666 38.675 1.00 77.19 216 GLU A O 1
ATOM 1698 N N . GLY A 1 217 ? -16.260 9.362 36.877 1.00 69.06 217 GLY A N 1
ATOM 1699 C CA . GLY A 1 217 ? -16.870 8.133 37.412 1.00 69.06 217 GLY A CA 1
ATOM 1700 C C . GLY A 1 217 ? -16.133 7.473 38.587 1.00 69.06 217 GLY A C 1
ATOM 1701 O O . GLY A 1 217 ? -16.684 6.592 39.248 1.00 69.06 217 GLY A O 1
ATOM 1702 N N . GLY A 1 218 ? -14.914 7.920 38.902 1.00 74.56 218 GLY A N 1
ATOM 1703 C CA . GLY A 1 218 ? -14.080 7.339 39.959 1.00 74.56 218 GLY A CA 1
ATOM 1704 C C . GLY A 1 218 ? -13.330 6.075 39.519 1.00 74.56 218 GLY A C 1
ATOM 1705 O O . GLY A 1 218 ? -13.348 5.701 38.353 1.00 74.56 218 GLY A O 1
ATOM 1706 N N . LYS A 1 219 ? -12.624 5.428 40.458 1.00 79.88 219 LYS A N 1
ATOM 1707 C CA . LYS A 1 219 ? -11.762 4.255 40.185 1.00 79.88 219 LYS A CA 1
ATOM 1708 C C . LYS A 1 219 ? -12.526 2.991 39.776 1.00 79.88 219 LYS A C 1
ATOM 1710 O O . LYS A 1 219 ? -11.909 2.071 39.259 1.00 79.88 219 LYS A O 1
ATOM 1715 N N . ASP A 1 220 ? -13.831 2.973 40.016 1.00 81.50 220 ASP A N 1
ATOM 1716 C CA . ASP A 1 220 ? -14.693 1.805 39.820 1.00 81.50 220 ASP A CA 1
ATOM 1717 C C . ASP A 1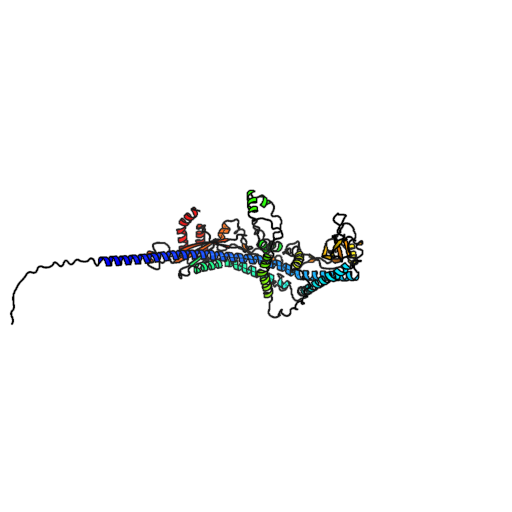 220 ? -15.470 1.874 38.487 1.00 81.50 220 ASP A C 1
ATOM 1719 O O . ASP A 1 220 ? -16.290 1.001 38.186 1.00 81.50 220 ASP A O 1
ATOM 1723 N N . ALA A 1 221 ? -15.264 2.943 37.710 1.00 83.56 221 ALA A N 1
ATOM 1724 C CA . ALA A 1 221 ? -15.765 3.052 36.350 1.00 83.56 221 ALA A CA 1
ATOM 1725 C C . ALA A 1 221 ? -14.809 2.311 35.405 1.00 83.56 221 ALA A C 1
ATOM 1727 O O . ALA A 1 221 ? -13.590 2.486 35.474 1.00 83.56 221 ALA A O 1
ATOM 1728 N N . GLY A 1 222 ? -15.373 1.450 34.566 1.00 86.88 222 GLY A N 1
ATOM 1729 C CA . GLY A 1 222 ? -14.626 0.613 33.642 1.00 86.88 222 GLY A CA 1
ATOM 1730 C C . GLY A 1 222 ? -15.301 0.541 32.282 1.00 86.88 222 GLY A C 1
ATOM 1731 O O . GLY A 1 222 ? -16.486 0.860 32.124 1.00 86.88 222 GLY A O 1
ATOM 1732 N N . GLY A 1 223 ? -14.520 0.108 31.300 1.00 89.56 223 GLY A N 1
ATOM 1733 C CA . GLY A 1 223 ? -15.015 -0.273 29.991 1.00 89.56 223 GLY A CA 1
ATOM 1734 C C . GLY A 1 223 ? -14.339 -1.544 29.513 1.00 89.56 223 GLY A C 1
ATOM 1735 O O . GLY A 1 223 ? -13.218 -1.847 29.909 1.00 89.56 223 GLY A O 1
ATOM 1736 N N . LEU A 1 224 ? -15.035 -2.272 28.664 1.00 90.19 224 LEU A N 1
ATOM 1737 C CA . LEU A 1 224 ? -14.602 -3.497 28.030 1.00 90.19 224 LEU A CA 1
ATOM 1738 C C . LEU A 1 224 ? -14.927 -3.409 26.547 1.00 90.19 224 LEU A C 1
ATOM 1740 O O . LEU A 1 224 ? -15.866 -2.730 26.132 1.00 90.19 224 LEU A O 1
ATOM 1744 N N . LEU A 1 225 ? -14.127 -4.108 25.761 1.00 92.81 225 LEU A N 1
ATOM 1745 C CA . LEU A 1 225 ? -14.357 -4.319 24.355 1.00 92.81 225 LEU A CA 1
ATOM 1746 C C . LEU A 1 225 ? -14.314 -5.816 24.062 1.00 92.81 225 LEU A C 1
ATOM 1748 O O . LEU A 1 225 ? -13.314 -6.462 24.366 1.00 92.81 225 LEU A O 1
ATOM 1752 N N . LEU A 1 226 ? -15.383 -6.332 23.470 1.00 91.12 226 LEU A N 1
ATOM 1753 C CA . LEU A 1 226 ? -15.514 -7.719 23.040 1.00 91.12 226 LEU A CA 1
ATOM 1754 C C . LEU A 1 226 ? -15.571 -7.738 21.512 1.00 91.12 226 LEU A C 1
ATOM 1756 O O . LEU A 1 226 ? -16.547 -7.241 20.949 1.00 91.12 226 LEU A O 1
ATOM 1760 N N . PRO A 1 227 ? -14.538 -8.216 20.808 1.00 90.69 227 PRO A N 1
ATOM 1761 C CA . PRO A 1 227 ? -14.689 -8.511 19.390 1.00 90.69 227 PRO A CA 1
ATOM 1762 C C . PRO A 1 227 ? -15.597 -9.741 19.220 1.00 90.69 227 PRO A C 1
ATOM 1764 O O . PRO A 1 227 ? -15.597 -10.613 20.086 1.00 90.69 227 PRO A O 1
ATOM 1767 N N . TRP A 1 228 ? -16.370 -9.804 18.132 1.00 91.56 228 TRP A N 1
ATOM 1768 C CA . TRP A 1 228 ? -17.208 -10.976 17.835 1.00 91.56 228 TRP A CA 1
ATOM 1769 C C . TRP A 1 228 ? -16.356 -12.226 17.632 1.00 91.56 228 TRP A C 1
ATOM 1771 O O . TRP A 1 228 ? -16.579 -13.252 18.263 1.00 91.56 228 TRP A O 1
ATOM 1781 N N . VAL A 1 229 ? -15.324 -12.099 16.794 1.00 88.38 229 VAL A N 1
ATOM 1782 C CA . VAL A 1 229 ? -14.272 -13.103 16.666 1.00 88.38 229 VAL A CA 1
ATOM 1783 C C . VAL A 1 229 ? -13.033 -12.593 17.399 1.00 88.38 229 VAL A C 1
ATOM 1785 O O . VAL A 1 229 ? -12.520 -11.524 17.053 1.00 88.38 229 VAL A O 1
ATOM 1788 N N . PRO A 1 230 ? -12.525 -13.338 18.394 1.00 84.94 230 PRO A N 1
ATOM 1789 C CA . PRO A 1 230 ? -11.312 -12.990 19.125 1.00 84.94 230 PRO A CA 1
ATOM 1790 C C . PRO A 1 230 ? -10.104 -12.637 18.265 1.00 84.94 230 PRO A C 1
ATOM 1792 O O . PRO A 1 230 ? -9.417 -11.644 18.511 1.00 84.94 230 PRO A O 1
ATOM 1795 N N . GLU A 1 231 ? -9.861 -13.465 17.255 1.00 89.62 231 GLU A N 1
ATOM 1796 C CA . GLU A 1 231 ? -8.744 -13.370 16.332 1.00 89.62 231 GLU A CA 1
ATOM 1797 C C . GLU A 1 231 ? -9.311 -13.374 14.921 1.00 89.62 231 GLU A C 1
ATOM 1799 O O . GLU A 1 231 ? -9.886 -14.361 14.471 1.00 89.62 231 GLU A O 1
ATOM 1804 N N . VAL A 1 232 ? -9.182 -12.247 14.224 1.00 92.12 232 VAL A N 1
ATOM 1805 C CA . VAL A 1 232 ? -9.640 -12.148 12.837 1.00 92.12 232 VAL A CA 1
ATOM 1806 C C . VAL A 1 232 ? -8.835 -13.147 12.006 1.00 92.12 232 VAL A C 1
ATOM 1808 O O . VAL A 1 232 ? -7.609 -13.033 12.007 1.00 92.12 232 VAL A O 1
ATOM 1811 N N . PRO A 1 233 ? -9.468 -14.105 11.310 1.00 92.75 233 PRO A N 1
ATOM 1812 C CA . PRO A 1 233 ? -8.741 -15.146 10.602 1.00 92.75 233 PRO A CA 1
ATOM 1813 C C . PRO A 1 233 ? -7.953 -14.543 9.439 1.00 92.75 233 PRO A C 1
ATOM 1815 O O . PRO A 1 233 ? -8.499 -13.879 8.552 1.00 92.75 233 PRO A O 1
ATOM 1818 N N . TRP A 1 234 ? -6.644 -14.763 9.454 1.00 95.31 234 TRP A N 1
ATOM 1819 C CA . TRP A 1 234 ? -5.735 -14.288 8.424 1.00 95.31 234 TRP A CA 1
ATOM 1820 C C . TRP A 1 234 ? -4.711 -15.363 8.076 1.00 95.31 234 TRP A C 1
ATOM 1822 O O . TRP A 1 234 ? -4.381 -16.232 8.883 1.00 95.31 234 TRP A O 1
ATOM 1832 N N . THR A 1 235 ? -4.186 -15.278 6.860 1.00 95.44 235 THR A N 1
ATOM 1833 C CA . THR A 1 235 ? -3.135 -16.160 6.352 1.00 95.44 235 THR A CA 1
ATOM 1834 C C . THR A 1 235 ? -2.061 -15.345 5.654 1.00 95.44 235 THR A C 1
ATOM 1836 O O . THR A 1 235 ? -2.357 -14.365 4.965 1.00 95.44 235 THR A O 1
ATOM 1839 N N . GLU A 1 236 ? -0.812 -15.774 5.791 1.00 96.31 236 GLU A N 1
ATOM 1840 C CA . GLU A 1 236 ? 0.267 -15.324 4.914 1.00 96.31 236 GLU A CA 1
ATOM 1841 C C . GLU A 1 236 ? 0.154 -16.071 3.581 1.00 96.31 236 GLU A C 1
ATOM 1843 O O . GLU A 1 236 ? 0.097 -17.302 3.551 1.00 96.31 236 GLU A O 1
ATOM 1848 N N . GLY A 1 237 ? 0.045 -15.312 2.493 1.00 94.81 237 GLY A N 1
ATOM 1849 C CA . GLY A 1 237 ? 0.025 -15.836 1.134 1.00 94.81 237 GLY A CA 1
ATOM 1850 C C . GLY A 1 237 ? 1.394 -16.340 0.681 1.00 94.81 237 GLY A C 1
ATOM 1851 O O . GLY A 1 237 ? 2.379 -16.306 1.419 1.00 94.81 237 GLY A O 1
ATOM 1852 N N . ALA A 1 238 ? 1.471 -16.786 -0.566 1.00 94.75 238 ALA A N 1
ATOM 1853 C CA . ALA A 1 238 ? 2.746 -17.075 -1.207 1.00 94.75 238 ALA A CA 1
ATOM 1854 C C . ALA A 1 238 ? 3.359 -15.786 -1.773 1.00 94.75 238 ALA A C 1
ATOM 1856 O O . ALA A 1 238 ? 2.653 -14.838 -2.111 1.00 94.75 238 ALA A O 1
ATOM 1857 N N . PHE A 1 239 ? 4.678 -15.766 -1.971 1.00 94.19 239 PHE A N 1
ATOM 1858 C CA . PHE A 1 239 ? 5.331 -14.678 -2.713 1.00 94.19 239 PHE A CA 1
ATOM 1859 C C . PHE A 1 239 ? 4.719 -14.472 -4.111 1.00 94.19 239 PHE A C 1
ATOM 1861 O O . PHE A 1 239 ? 4.657 -13.354 -4.618 1.00 94.19 239 PHE A O 1
ATOM 1868 N N . ASP A 1 240 ? 4.206 -15.544 -4.708 1.00 92.62 240 ASP A N 1
ATOM 1869 C CA . ASP A 1 240 ? 3.603 -15.540 -6.044 1.00 92.62 240 ASP A CA 1
ATOM 1870 C C . ASP A 1 240 ? 2.303 -14.759 -6.114 1.00 92.62 240 ASP A C 1
ATOM 1872 O O . ASP A 1 240 ? 1.935 -14.272 -7.178 1.00 92.62 240 ASP A O 1
ATOM 1876 N N . ASP A 1 241 ? 1.666 -14.526 -4.971 1.00 93.00 241 ASP A N 1
ATOM 1877 C CA . ASP A 1 241 ? 0.474 -13.695 -4.900 1.00 93.00 241 ASP A CA 1
ATOM 1878 C C . ASP A 1 241 ? 0.794 -12.225 -5.252 1.00 93.00 241 ASP A C 1
ATOM 1880 O O . ASP A 1 241 ? -0.103 -11.465 -5.611 1.00 93.00 241 ASP A O 1
ATOM 1884 N N . PHE A 1 242 ? 2.072 -11.810 -5.237 1.00 93.06 242 PHE A N 1
ATOM 1885 C CA . PHE A 1 242 ? 2.499 -10.507 -5.761 1.00 93.06 242 PHE A CA 1
ATOM 1886 C C . PHE A 1 242 ? 2.553 -10.437 -7.295 1.00 93.06 242 PHE A C 1
ATOM 1888 O O . PHE A 1 242 ? 2.646 -9.329 -7.825 1.00 93.06 242 PHE A O 1
ATOM 1895 N N . GLU A 1 243 ? 2.499 -11.557 -8.026 1.00 90.12 243 GLU A N 1
ATOM 1896 C CA . GLU A 1 243 ? 2.712 -11.591 -9.481 1.00 90.12 243 GLU A CA 1
ATOM 1897 C C . GLU A 1 243 ? 1.744 -10.668 -10.228 1.00 90.12 243 GLU A C 1
ATOM 1899 O O . GLU A 1 243 ? 2.171 -9.778 -10.966 1.00 90.12 243 GLU A O 1
ATOM 1904 N N . SER A 1 244 ? 0.444 -10.831 -9.977 1.00 88.31 244 SER A N 1
ATOM 1905 C CA . SER A 1 244 ? -0.622 -10.023 -10.583 1.00 88.31 244 SER A CA 1
ATOM 1906 C C . SER A 1 244 ? -0.456 -8.526 -10.270 1.00 88.31 244 SER A C 1
ATOM 1908 O O . SER A 1 244 ? -0.557 -7.665 -11.152 1.00 88.31 244 SER A O 1
ATOM 1910 N N . ALA A 1 245 ? -0.094 -8.202 -9.026 1.00 88.31 245 ALA A N 1
ATOM 1911 C CA . ALA A 1 245 ? 0.124 -6.828 -8.577 1.00 88.31 245 ALA A CA 1
ATOM 1912 C C . ALA A 1 245 ? 1.337 -6.174 -9.246 1.00 88.31 245 ALA A C 1
ATOM 1914 O O . ALA A 1 245 ? 1.276 -5.007 -9.633 1.00 88.31 245 ALA A O 1
ATOM 1915 N N . VAL A 1 246 ? 2.430 -6.920 -9.401 1.00 86.81 246 VAL A N 1
ATOM 1916 C CA . VAL A 1 246 ? 3.683 -6.435 -9.991 1.00 86.81 246 VAL A CA 1
ATOM 1917 C C . VAL A 1 246 ? 3.574 -6.318 -11.511 1.00 86.81 246 VAL A C 1
ATOM 1919 O O . VAL A 1 246 ? 3.962 -5.296 -12.077 1.00 86.81 246 VAL A O 1
ATOM 1922 N N . GLN A 1 247 ? 3.042 -7.343 -12.181 1.00 83.50 247 GLN A N 1
ATOM 1923 C CA . GLN A 1 247 ? 2.999 -7.388 -13.644 1.00 83.50 247 GLN A CA 1
ATOM 1924 C C . GLN A 1 247 ? 1.853 -6.562 -14.228 1.00 83.50 247 GLN A C 1
ATOM 1926 O O . GLN A 1 247 ? 2.020 -5.892 -15.253 1.00 83.50 247 GLN A O 1
ATOM 1931 N N . GLU A 1 248 ? 0.675 -6.646 -13.610 1.00 81.81 248 GLU A N 1
ATOM 1932 C CA . GLU A 1 248 ? -0.570 -6.141 -14.188 1.00 81.81 248 GLU A CA 1
ATOM 1933 C C . GLU A 1 248 ? -1.172 -4.976 -13.407 1.00 81.81 248 GLU A C 1
ATOM 1935 O O . GLU A 1 248 ? -2.107 -4.342 -13.901 1.00 81.81 248 GLU A O 1
ATOM 1940 N N . GLY A 1 249 ? -0.654 -4.683 -12.209 1.00 81.62 249 GLY A N 1
ATOM 1941 C CA . GLY A 1 249 ? -1.284 -3.731 -11.301 1.00 81.62 249 GLY A CA 1
ATOM 1942 C C . GLY A 1 249 ? -2.671 -4.201 -10.863 1.00 81.62 249 GLY A C 1
ATOM 1943 O O . GLY A 1 249 ? -3.562 -3.376 -10.689 1.00 81.62 249 GLY A O 1
ATOM 1944 N N . GLN A 1 250 ? -2.885 -5.511 -10.739 1.00 84.38 250 GLN A N 1
ATOM 1945 C CA . GLN A 1 250 ? -4.155 -6.100 -10.311 1.00 84.38 250 GLN A CA 1
ATOM 1946 C C . GLN A 1 250 ? -4.020 -6.735 -8.924 1.00 84.38 250 GLN A C 1
ATOM 1948 O O . GLN A 1 250 ? -2.918 -6.984 -8.443 1.00 84.38 250 GLN A O 1
ATOM 1953 N N . LEU A 1 251 ? -5.143 -6.965 -8.240 1.00 85.06 251 LEU A N 1
ATOM 1954 C CA . LEU A 1 251 ? -5.124 -7.749 -7.004 1.00 85.06 251 LEU A CA 1
ATOM 1955 C C . LEU A 1 251 ? -4.763 -9.218 -7.300 1.00 85.06 251 LEU A C 1
ATOM 1957 O O . LEU A 1 251 ? -4.912 -9.657 -8.449 1.00 85.06 251 LEU A O 1
ATOM 1961 N N . PRO A 1 252 ? -4.311 -9.982 -6.289 1.00 85.12 252 PRO A N 1
ATOM 1962 C CA . PRO A 1 252 ? -4.141 -11.424 -6.423 1.00 85.12 252 PRO A CA 1
ATOM 1963 C C . PRO A 1 252 ? -5.430 -12.108 -6.898 1.00 85.12 252 PRO A C 1
ATOM 1965 O O . PRO A 1 252 ? -6.544 -11.631 -6.640 1.00 85.12 252 PRO A O 1
ATOM 1968 N N . ASP A 1 253 ? -5.283 -13.248 -7.571 1.00 83.25 253 ASP A N 1
ATOM 1969 C CA . ASP A 1 253 ? -6.426 -14.041 -8.016 1.00 83.25 253 ASP A CA 1
ATOM 1970 C C . ASP A 1 253 ? -7.336 -14.401 -6.830 1.00 83.25 253 ASP A C 1
ATOM 1972 O O . ASP A 1 253 ? -6.882 -14.760 -5.746 1.00 83.25 253 ASP A O 1
ATOM 1976 N N . GLY A 1 254 ? -8.649 -14.259 -7.024 1.00 80.19 254 GLY A N 1
ATOM 1977 C CA . GLY A 1 254 ? -9.652 -14.488 -5.978 1.00 80.19 254 GLY A CA 1
ATOM 1978 C C . GLY A 1 254 ? -9.886 -13.314 -5.018 1.00 80.19 254 GLY A C 1
ATOM 1979 O O . GLY A 1 254 ? -10.914 -13.306 -4.351 1.00 80.19 254 GLY A O 1
ATOM 1980 N N . GLN A 1 255 ? -9.010 -12.301 -4.987 1.00 79.38 255 GLN A N 1
ATOM 1981 C CA . GLN A 1 255 ? -9.218 -11.070 -4.201 1.00 79.38 255 GLN A CA 1
ATOM 1982 C C . GLN A 1 255 ? -9.921 -9.966 -5.006 1.00 79.38 255 GLN A C 1
ATOM 1984 O O . GLN A 1 255 ? -10.504 -9.042 -4.442 1.00 79.38 255 GLN A O 1
ATOM 1989 N N . ASN A 1 256 ? -9.888 -10.050 -6.340 1.00 72.38 256 ASN A N 1
ATOM 1990 C CA . ASN A 1 256 ? -10.623 -9.126 -7.198 1.00 72.38 256 ASN A CA 1
ATOM 1991 C C . ASN A 1 256 ? -12.134 -9.331 -7.040 1.00 72.38 256 ASN A C 1
ATOM 1993 O O . ASN A 1 256 ? -12.692 -10.321 -7.516 1.00 72.38 256 ASN A O 1
ATOM 1997 N N . ASP A 1 257 ? -12.805 -8.347 -6.441 1.00 68.50 257 ASP A N 1
ATOM 1998 C CA . ASP A 1 257 ? -14.261 -8.259 -6.460 1.00 68.50 257 ASP A CA 1
ATOM 1999 C C . ASP A 1 257 ? -14.742 -8.161 -7.929 1.00 68.50 257 ASP A C 1
ATOM 2001 O O . ASP A 1 257 ? -14.412 -7.188 -8.619 1.00 68.50 257 ASP A O 1
ATOM 2005 N N . PRO A 1 258 ? -15.525 -9.126 -8.444 1.00 67.50 258 PRO A N 1
ATOM 2006 C CA . PRO A 1 258 ? -15.943 -9.139 -9.848 1.00 67.50 258 PRO A CA 1
ATOM 2007 C C . PRO A 1 258 ? -16.899 -7.990 -10.214 1.00 67.50 258 PRO A C 1
ATOM 2009 O O . PRO A 1 258 ? -17.059 -7.666 -11.394 1.00 67.50 258 PRO A O 1
ATOM 2012 N N . LEU A 1 259 ? -17.556 -7.386 -9.223 1.00 63.62 259 LEU A N 1
ATOM 2013 C CA . LEU A 1 259 ? -18.534 -6.309 -9.351 1.00 63.62 259 LEU A CA 1
ATOM 2014 C C . LEU A 1 259 ? -17.850 -4.942 -9.407 1.00 63.62 259 LEU A C 1
ATOM 2016 O O . LEU A 1 259 ? -18.183 -4.119 -10.268 1.00 63.62 259 LEU A O 1
ATOM 2020 N N . TYR A 1 260 ? -16.894 -4.699 -8.511 1.00 61.38 260 TYR A N 1
ATOM 2021 C CA . TYR A 1 260 ? -16.218 -3.406 -8.429 1.00 61.38 260 TYR A CA 1
ATOM 2022 C C . TYR A 1 260 ? -14.897 -3.380 -9.187 1.00 61.38 260 TYR A C 1
ATOM 2024 O O . TYR A 1 260 ? -14.610 -2.340 -9.785 1.00 61.38 260 TYR A O 1
ATOM 2032 N N . ASN A 1 261 ? -14.153 -4.493 -9.217 1.00 62.97 261 ASN A N 1
ATOM 2033 C CA . ASN A 1 261 ? -12.825 -4.659 -9.819 1.00 62.97 261 ASN A CA 1
ATOM 2034 C C . ASN A 1 261 ? -11.990 -3.377 -9.691 1.00 62.97 261 ASN A C 1
ATOM 2036 O O . ASN A 1 261 ? -11.590 -2.775 -10.688 1.00 62.97 261 ASN A O 1
ATOM 2040 N N . ARG A 1 262 ? -11.912 -2.873 -8.455 1.00 63.72 262 ARG A N 1
ATOM 2041 C CA . ARG A 1 262 ? -11.194 -1.657 -8.081 1.00 63.72 262 ARG A CA 1
ATOM 2042 C C . ARG A 1 262 ? -10.091 -2.083 -7.138 1.00 63.72 262 ARG A C 1
ATOM 2044 O O . ARG A 1 262 ? -10.300 -2.128 -5.931 1.00 63.72 262 ARG A O 1
ATOM 2051 N N . GLY A 1 263 ? -8.934 -2.392 -7.704 1.00 63.97 263 GLY A N 1
ATOM 2052 C CA . GLY A 1 263 ? -7.738 -2.552 -6.896 1.00 63.97 263 GLY A CA 1
ATOM 2053 C C . GLY A 1 263 ? -7.256 -1.194 -6.369 1.00 63.97 263 GLY A C 1
ATOM 2054 O O . GLY A 1 263 ? -7.563 -0.146 -6.953 1.00 63.97 263 GLY A O 1
ATOM 2055 N N . PRO A 1 264 ? -6.419 -1.170 -5.320 1.00 63.38 264 PRO A N 1
ATOM 2056 C CA . PRO A 1 264 ? -5.721 0.045 -4.892 1.00 63.38 264 PRO A CA 1
ATOM 2057 C C . PRO A 1 264 ? -4.912 0.652 -6.049 1.00 63.38 264 PRO A C 1
ATOM 2059 O O . PRO A 1 264 ? -4.784 1.870 -6.165 1.00 63.38 264 PRO A O 1
ATOM 2062 N N . PHE A 1 265 ? -4.421 -0.193 -6.955 1.00 67.50 265 PHE A N 1
ATOM 2063 C CA . PHE A 1 265 ? -3.686 0.186 -8.154 1.00 67.50 265 PHE A CA 1
ATOM 2064 C C . PHE A 1 265 ? -4.537 0.937 -9.186 1.00 67.50 265 PHE A C 1
ATOM 2066 O O . PHE A 1 265 ? -4.018 1.837 -9.843 1.00 67.50 265 PHE A O 1
ATOM 2073 N N . ASP A 1 266 ? -5.843 0.667 -9.285 1.00 64.25 266 ASP A N 1
ATOM 2074 C CA . ASP A 1 266 ? -6.738 1.432 -10.162 1.00 64.25 266 ASP A CA 1
ATOM 2075 C C . ASP A 1 266 ? -6.909 2.866 -9.667 1.00 64.25 266 ASP A C 1
ATOM 2077 O O . ASP A 1 266 ? -6.899 3.812 -10.457 1.00 64.25 266 ASP A O 1
ATOM 2081 N N . VAL A 1 267 ? -7.053 3.029 -8.349 1.00 59.22 267 VAL A N 1
ATOM 2082 C CA . VAL A 1 267 ? -7.174 4.345 -7.713 1.00 59.22 267 VAL A CA 1
ATOM 2083 C C . VAL A 1 267 ? -5.852 5.107 -7.813 1.00 59.22 267 VAL A C 1
ATOM 2085 O O . VAL A 1 267 ? -5.855 6.301 -8.101 1.00 59.22 267 VAL A O 1
ATOM 2088 N N . LEU A 1 268 ? -4.725 4.419 -7.607 1.00 54.88 268 LEU A N 1
ATOM 2089 C CA . LEU A 1 268 ? -3.394 5.028 -7.584 1.00 54.88 268 LEU A CA 1
ATOM 2090 C C . LEU A 1 268 ? -2.847 5.358 -8.975 1.00 54.88 268 LEU A C 1
ATOM 2092 O O . LEU A 1 268 ? -2.228 6.404 -9.150 1.00 54.88 268 LEU A O 1
ATOM 2096 N N . PHE A 1 269 ? -3.047 4.481 -9.957 1.00 57.94 269 PHE A N 1
ATOM 2097 C CA . PHE A 1 269 ? -2.461 4.635 -11.289 1.00 57.94 269 PHE A CA 1
ATOM 2098 C C . PHE A 1 269 ? -3.468 5.093 -12.345 1.00 57.94 269 PHE A C 1
ATOM 2100 O O . PHE A 1 269 ? -3.079 5.342 -13.486 1.00 57.94 269 PHE A O 1
ATOM 2107 N N . GLY A 1 270 ? -4.759 5.190 -12.003 1.00 55.84 270 GLY A N 1
ATOM 2108 C CA . GLY A 1 270 ? -5.819 5.525 -12.959 1.00 55.84 270 GLY A CA 1
ATOM 2109 C C . GLY A 1 270 ? -5.889 4.545 -14.136 1.00 55.84 270 GLY A C 1
ATOM 2110 O O . GLY A 1 270 ? -6.475 4.863 -15.175 1.00 55.84 270 GLY A O 1
ATOM 2111 N N . GLN A 1 271 ? -5.259 3.371 -14.008 1.00 49.03 271 GLN A N 1
ATOM 2112 C CA . GLN A 1 271 ? -5.034 2.433 -15.098 1.00 49.03 271 GLN A CA 1
ATOM 2113 C C . GLN A 1 271 ? -6.268 1.574 -15.347 1.00 49.03 271 GLN A C 1
ATOM 2115 O O . GLN A 1 271 ? -6.247 0.356 -15.245 1.00 49.03 271 GLN A O 1
ATOM 2120 N N . ARG A 1 272 ? -7.327 2.192 -15.868 1.00 51.16 272 ARG A N 1
ATOM 2121 C CA . ARG A 1 272 ? -8.166 1.436 -16.791 1.00 51.16 272 ARG A CA 1
ATOM 2122 C C . ARG A 1 272 ? -7.457 1.378 -18.130 1.00 51.16 272 ARG A C 1
ATOM 2124 O O . ARG A 1 272 ? -7.464 2.350 -18.885 1.00 51.16 272 ARG A O 1
ATOM 2131 N N . ARG A 1 273 ? -6.962 0.192 -18.502 1.00 42.38 273 ARG A N 1
ATOM 2132 C CA . ARG A 1 273 ? -7.023 -0.175 -19.920 1.00 42.38 273 ARG A CA 1
ATOM 2133 C C . ARG A 1 273 ? -8.492 -0.015 -20.331 1.00 42.38 273 ARG A C 1
ATOM 2135 O O . ARG A 1 273 ? -9.354 -0.616 -19.690 1.00 42.38 273 ARG A O 1
ATOM 2142 N N . PRO A 1 274 ? -8.826 0.711 -21.409 1.00 43.94 274 PRO A N 1
ATOM 2143 C CA . PRO A 1 274 ? -10.163 0.689 -22.010 1.00 43.94 274 PRO A CA 1
ATOM 2144 C C . PRO A 1 274 ? -10.487 -0.680 -22.651 1.00 43.94 274 PRO A C 1
ATOM 2146 O O . PRO A 1 274 ? -11.131 -0.767 -23.694 1.00 43.94 274 PRO A O 1
ATOM 2149 N N . GLY A 1 275 ? -9.984 -1.772 -22.078 1.00 41.38 275 GLY A N 1
ATOM 2150 C CA . GLY A 1 275 ? -10.132 -3.128 -22.561 1.00 41.38 275 GLY A CA 1
ATOM 2151 C C . GLY A 1 275 ? -11.386 -3.747 -21.974 1.00 41.38 275 GLY A C 1
ATOM 2152 O O . GLY A 1 275 ? -11.379 -4.205 -20.843 1.00 41.38 275 GLY A O 1
ATOM 2153 N N . ARG A 1 276 ? -12.456 -3.778 -22.774 1.00 42.16 276 ARG A N 1
ATOM 2154 C CA . ARG A 1 276 ? -13.637 -4.638 -22.587 1.00 42.16 276 ARG A CA 1
ATOM 2155 C C . ARG A 1 276 ? -14.230 -4.649 -21.167 1.00 42.16 276 ARG A C 1
ATOM 2157 O O . ARG A 1 276 ? -14.486 -5.713 -20.612 1.00 42.16 276 ARG A O 1
ATOM 2164 N N . VAL A 1 277 ? -14.699 -3.500 -20.680 1.00 45.81 277 VAL A N 1
ATOM 2165 C CA . VAL A 1 277 ? -16.018 -3.560 -20.028 1.00 45.81 277 VAL A CA 1
ATOM 2166 C C . VAL A 1 277 ? -16.968 -3.961 -21.148 1.00 45.81 277 VAL A C 1
ATOM 2168 O O . VAL A 1 277 ? -17.286 -3.158 -22.026 1.00 45.81 277 VAL A O 1
ATOM 2171 N N . SER A 1 278 ? -17.269 -5.256 -21.240 1.00 43.91 278 SER A N 1
ATOM 2172 C CA . SER A 1 278 ? -18.125 -5.761 -22.300 1.00 43.91 278 SER A CA 1
ATOM 2173 C C . SER A 1 278 ? -19.431 -4.964 -22.279 1.00 43.91 278 SER A C 1
ATOM 2175 O O . SER A 1 278 ? -19.989 -4.670 -21.219 1.00 43.91 278 SER A O 1
ATOM 2177 N N . ASN A 1 279 ? -19.961 -4.651 -23.460 1.00 47.25 279 ASN A N 1
ATOM 2178 C CA . ASN A 1 279 ? -21.305 -4.096 -23.616 1.00 47.25 279 ASN A CA 1
ATOM 2179 C C . ASN A 1 279 ? -22.396 -4.943 -22.911 1.00 47.25 279 ASN A C 1
ATOM 2181 O O . ASN A 1 279 ? -23.550 -4.523 -22.881 1.00 47.25 279 ASN A O 1
ATOM 2185 N N . ALA A 1 280 ? -22.062 -6.105 -22.328 1.00 49.06 280 ALA A N 1
ATOM 2186 C CA . ALA A 1 280 ? -22.963 -6.952 -21.564 1.00 49.06 280 ALA A CA 1
ATOM 2187 C C . ALA A 1 280 ? -23.512 -6.254 -20.309 1.00 49.06 280 ALA A C 1
ATOM 2189 O O . ALA A 1 280 ? -24.730 -6.228 -20.154 1.00 49.06 280 ALA A O 1
ATOM 2190 N N . ILE A 1 281 ? -22.685 -5.599 -19.481 1.00 49.47 281 ILE A N 1
ATOM 2191 C CA . ILE A 1 281 ? -23.179 -4.937 -18.250 1.00 49.47 281 ILE A CA 1
ATOM 2192 C C . ILE A 1 281 ? -24.077 -3.738 -18.608 1.00 49.47 281 ILE A C 1
ATOM 2194 O O . ILE A 1 281 ? -25.170 -3.575 -18.067 1.00 49.47 281 ILE A O 1
ATOM 2198 N N . TYR A 1 282 ? -23.693 -2.963 -19.628 1.00 45.06 282 TYR A N 1
ATOM 2199 C CA . TYR A 1 282 ? -24.505 -1.854 -20.148 1.00 45.06 282 TYR A CA 1
ATOM 2200 C C . TYR A 1 282 ? -25.827 -2.323 -20.792 1.00 45.06 282 TYR A C 1
ATOM 2202 O O . TYR A 1 282 ? -26.825 -1.598 -20.790 1.00 45.06 282 TYR A O 1
ATOM 2210 N N . SER A 1 283 ? -25.859 -3.542 -21.346 1.00 50.88 283 SER A N 1
ATOM 2211 C CA . SER A 1 283 ? -27.058 -4.128 -21.959 1.00 50.88 283 SER A CA 1
ATOM 2212 C C . SER A 1 283 ? -28.049 -4.717 -20.950 1.00 50.88 283 SER A C 1
ATOM 2214 O O . SER A 1 283 ? -29.237 -4.788 -21.273 1.00 50.88 283 SER A O 1
ATOM 2216 N N . GLN A 1 284 ? -27.585 -5.076 -19.748 1.00 48.12 284 GLN A N 1
ATOM 2217 C CA . GLN A 1 284 ? -28.393 -5.682 -18.684 1.00 48.12 284 GLN A CA 1
ATOM 2218 C C . GLN A 1 284 ? -29.132 -4.656 -17.809 1.00 48.12 284 GLN A C 1
ATOM 2220 O O . GLN A 1 284 ? -30.109 -5.010 -17.155 1.00 48.12 284 GLN A O 1
ATOM 2225 N N . LEU A 1 285 ? -28.750 -3.374 -17.842 1.00 43.94 285 LEU A N 1
ATOM 2226 C CA . LEU A 1 285 ? -29.489 -2.331 -17.124 1.00 43.94 285 LEU A CA 1
ATOM 2227 C C . LEU A 1 285 ? -30.870 -2.078 -17.766 1.00 43.94 285 LEU A C 1
ATOM 2229 O O . LEU A 1 285 ? -30.944 -1.893 -18.993 1.00 43.94 285 LEU A O 1
ATOM 2233 N N . PRO A 1 286 ? -31.965 -2.004 -16.980 1.00 59.34 286 PRO A N 1
ATOM 2234 C CA . PRO A 1 286 ? -33.289 -1.621 -17.470 1.00 59.34 286 PRO A CA 1
ATOM 2235 C C . PRO A 1 286 ? -33.230 -0.299 -18.242 1.00 59.34 286 PRO A C 1
ATOM 2237 O O . PRO A 1 286 ? -32.493 0.615 -17.867 1.00 59.34 286 PRO A O 1
ATOM 2240 N N . ARG A 1 287 ? -33.990 -0.188 -19.340 1.00 47.78 287 ARG A N 1
ATOM 2241 C CA . ARG A 1 287 ? -33.960 0.971 -20.261 1.00 47.78 287 ARG A CA 1
ATOM 2242 C C . ARG A 1 287 ? -34.122 2.314 -19.536 1.00 47.78 287 ARG A C 1
ATOM 2244 O O . ARG A 1 287 ? -33.511 3.300 -19.937 1.00 47.78 287 ARG A O 1
ATOM 2251 N N . ASP A 1 288 ? -34.867 2.309 -18.442 1.00 49.84 288 ASP A N 1
ATOM 2252 C CA . ASP A 1 288 ? -35.256 3.494 -17.684 1.00 49.84 288 ASP A CA 1
ATOM 2253 C C . ASP A 1 288 ? -34.100 4.002 -16.796 1.00 49.84 288 ASP A C 1
ATOM 2255 O O . ASP A 1 288 ? -33.889 5.209 -16.668 1.00 49.84 288 ASP A O 1
ATOM 2259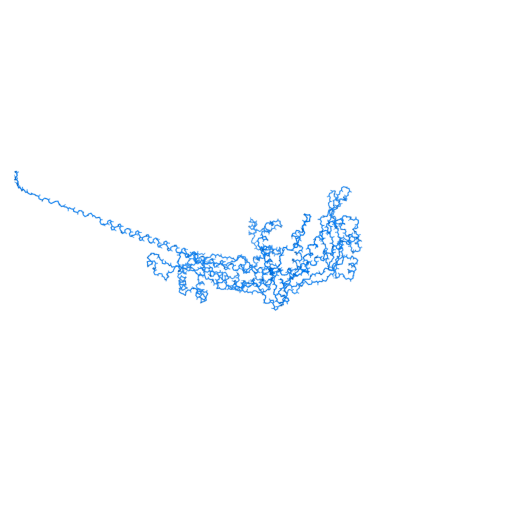 N N . ALA A 1 289 ? -33.248 3.094 -16.300 1.00 47.50 289 ALA A N 1
ATOM 2260 C CA . ALA A 1 289 ? -32.017 3.432 -15.578 1.00 47.50 289 ALA A CA 1
ATOM 2261 C C . ALA A 1 289 ? -30.960 4.077 -16.497 1.00 47.50 289 ALA A C 1
ATOM 2263 O O . ALA A 1 289 ? -30.176 4.920 -16.060 1.00 47.50 289 ALA A O 1
ATOM 2264 N N . ARG A 1 290 ? -30.983 3.756 -17.802 1.00 49.25 290 ARG A N 1
ATOM 2265 C CA . ARG A 1 290 ? -30.072 4.341 -18.807 1.00 49.25 290 ARG A CA 1
ATOM 2266 C C . ARG A 1 290 ? -30.361 5.819 -19.074 1.00 49.25 290 ARG A C 1
ATOM 2268 O O . ARG A 1 290 ? -29.466 6.554 -19.479 1.00 49.25 290 ARG A O 1
ATOM 2275 N N . HIS A 1 291 ? -31.602 6.265 -18.874 1.00 44.56 291 HIS A N 1
ATOM 2276 C CA . HIS A 1 291 ? -31.980 7.669 -19.055 1.00 44.56 291 HIS A CA 1
ATOM 2277 C C . HIS A 1 291 ? -31.763 8.501 -17.784 1.00 44.56 291 HIS A C 1
ATOM 2279 O O . HIS A 1 291 ? -31.387 9.666 -17.894 1.00 44.56 291 HIS A O 1
ATOM 2285 N N . GLY A 1 292 ? -31.882 7.896 -16.595 1.00 38.97 292 GLY A N 1
ATOM 2286 C CA . GLY A 1 292 ? -31.531 8.544 -15.325 1.00 38.97 292 GLY A CA 1
ATOM 2287 C C . GLY A 1 292 ? -30.025 8.786 -15.147 1.00 38.97 292 GLY A C 1
ATOM 2288 O O . GLY A 1 292 ? -29.625 9.874 -14.736 1.00 38.97 292 GLY A O 1
ATOM 2289 N N . ALA A 1 293 ? -29.176 7.821 -15.525 1.00 40.47 293 ALA A N 1
ATOM 2290 C CA . ALA A 1 293 ? -27.718 7.931 -15.379 1.00 40.47 293 ALA A CA 1
ATOM 2291 C C . ALA A 1 293 ? -27.086 9.009 -16.286 1.00 40.47 293 ALA A C 1
ATOM 2293 O O . ALA A 1 293 ? -26.162 9.709 -15.869 1.00 40.47 293 ALA A O 1
ATOM 2294 N N . ASN A 1 294 ? -27.631 9.205 -17.493 1.00 41.00 294 ASN A N 1
ATOM 2295 C CA . ASN A 1 294 ? -27.181 10.248 -18.424 1.00 41.00 294 ASN A CA 1
ATOM 2296 C C . ASN A 1 294 ? -27.646 11.658 -18.021 1.00 41.00 294 ASN A C 1
ATOM 2298 O O . ASN A 1 294 ? -26.992 12.635 -18.373 1.00 41.00 294 ASN A O 1
ATOM 2302 N N . ALA A 1 295 ? -28.754 11.782 -17.281 1.00 37.78 295 ALA A N 1
ATOM 2303 C CA . ALA A 1 295 ? -29.285 13.074 -16.842 1.00 37.78 295 ALA A CA 1
ATOM 2304 C C . ALA A 1 295 ? -28.578 13.634 -15.592 1.00 37.78 295 ALA A C 1
ATOM 2306 O O . ALA A 1 295 ? -28.602 14.843 -15.374 1.00 37.78 295 ALA A O 1
ATOM 2307 N N . LEU A 1 296 ? -27.938 12.775 -14.788 1.00 33.31 296 LEU A N 1
ATOM 2308 C CA . LEU A 1 296 ? -27.226 13.169 -13.564 1.00 33.31 296 LEU A CA 1
ATOM 2309 C C . LEU A 1 296 ? -25.717 13.401 -13.766 1.00 33.31 296 LEU A C 1
ATOM 2311 O O . LEU A 1 296 ? -25.062 13.890 -12.853 1.00 33.31 296 LEU A O 1
ATOM 2315 N N . GLY A 1 297 ? -25.149 13.071 -14.932 1.00 32.50 297 GLY A N 1
ATOM 2316 C CA . GLY A 1 297 ? -23.726 13.299 -15.227 1.00 32.50 297 GLY A CA 1
ATOM 2317 C C . GLY A 1 297 ? -22.748 12.317 -14.564 1.00 32.50 297 GLY A C 1
ATOM 2318 O O . GLY A 1 297 ? -21.551 12.576 -14.556 1.00 32.50 297 GLY A O 1
ATOM 2319 N N . TRP A 1 298 ? -23.226 11.185 -14.036 1.00 29.34 298 TRP A N 1
ATOM 2320 C CA . TRP A 1 298 ? -22.389 10.208 -13.318 1.00 29.34 298 TRP A CA 1
ATOM 2321 C C . TRP A 1 298 ? -21.602 9.266 -14.245 1.00 29.34 298 TRP A C 1
ATOM 2323 O O . TRP A 1 298 ? -20.676 8.603 -13.788 1.00 29.34 298 TRP A O 1
ATOM 2333 N N . ILE A 1 299 ? -21.950 9.177 -15.538 1.00 37.72 299 ILE A N 1
ATOM 2334 C CA . ILE A 1 299 ? -21.290 8.277 -16.499 1.00 37.72 299 ILE A CA 1
ATOM 2335 C C . ILE A 1 299 ? -21.241 8.931 -17.890 1.00 37.72 299 ILE A C 1
ATOM 2337 O O . ILE A 1 299 ? -21.992 8.571 -18.791 1.00 37.72 299 ILE A O 1
ATOM 2341 N N . SER A 1 300 ? -20.335 9.888 -18.081 1.00 29.34 300 SER A N 1
ATOM 2342 C CA . SER A 1 300 ? -19.821 10.214 -19.418 1.00 29.34 300 SER A CA 1
ATOM 2343 C C . SER A 1 300 ? -18.429 9.593 -19.550 1.00 29.34 300 SER A C 1
ATOM 2345 O O . SER A 1 300 ? -17.650 9.700 -18.601 1.00 29.34 300 SER A O 1
ATOM 2347 N N . PRO A 1 301 ? -18.071 8.955 -20.682 1.00 29.17 301 PRO A N 1
ATOM 2348 C CA . PRO A 1 301 ? -16.681 8.590 -20.933 1.00 29.17 301 PRO A CA 1
ATOM 2349 C C . PRO A 1 301 ? -15.852 9.877 -20.868 1.00 29.17 301 PRO A C 1
ATOM 2351 O O . PRO A 1 301 ? -16.248 10.860 -21.506 1.00 29.17 301 PRO A O 1
ATOM 2354 N N . PRO A 1 302 ? -14.737 9.925 -20.122 1.00 28.70 302 PRO A N 1
ATOM 2355 C CA . PRO A 1 302 ? -13.906 11.111 -20.127 1.00 28.70 302 PRO A CA 1
ATOM 2356 C C . PRO A 1 302 ? -13.381 11.291 -21.551 1.00 28.70 302 PRO A C 1
ATOM 2358 O O . PRO A 1 302 ? -12.661 10.444 -22.081 1.00 28.70 302 PRO A O 1
ATOM 2361 N N . SER A 1 303 ? -13.761 12.391 -22.201 1.00 31.31 303 SER A N 1
ATOM 2362 C CA . SER A 1 303 ? -12.995 12.866 -23.346 1.00 31.31 303 SER A CA 1
ATOM 2363 C C . SER A 1 303 ? -11.561 13.100 -22.867 1.00 31.31 303 SER A C 1
ATOM 2365 O O . SER A 1 303 ? -11.347 13.699 -21.813 1.00 31.31 303 SER A O 1
ATOM 2367 N N . THR A 1 304 ? -10.590 12.621 -23.635 1.00 36.81 304 THR A N 1
ATOM 2368 C CA . THR A 1 304 ? -9.139 12.581 -23.380 1.00 36.81 304 THR A CA 1
ATOM 2369 C C . THR A 1 304 ? -8.461 13.945 -23.145 1.00 36.81 304 THR A C 1
ATOM 2371 O O . THR A 1 304 ? -7.244 14.047 -23.246 1.00 36.81 304 THR A O 1
ATOM 2374 N N . ARG A 1 305 ? -9.204 15.019 -22.848 1.00 28.59 305 ARG A N 1
ATOM 2375 C CA . ARG A 1 305 ? -8.686 16.395 -22.759 1.00 28.59 305 ARG A CA 1
ATOM 2376 C C . ARG A 1 305 ? -8.909 17.128 -21.432 1.00 28.59 305 ARG A C 1
ATOM 2378 O O . ARG A 1 305 ? -8.549 18.297 -21.365 1.00 28.59 305 ARG A O 1
ATOM 2385 N N . GLN A 1 306 ? -9.450 16.505 -20.384 1.00 31.64 306 GLN A N 1
ATOM 2386 C CA . GLN A 1 306 ? -9.694 17.204 -19.107 1.00 31.64 306 GLN A CA 1
ATOM 2387 C C . GLN A 1 306 ? -9.361 16.365 -17.865 1.00 31.64 306 GLN A C 1
ATOM 2389 O O . GLN A 1 306 ? -10.176 16.236 -16.960 1.00 31.64 306 GLN A O 1
ATOM 2394 N N . PHE A 1 307 ? -8.146 15.824 -17.794 1.00 29.39 307 PHE A N 1
ATOM 2395 C CA . PHE A 1 307 ? -7.492 15.710 -16.489 1.00 29.39 307 PHE A CA 1
ATOM 2396 C C . PHE A 1 307 ? -6.664 16.980 -16.319 1.00 29.39 307 PHE A C 1
ATOM 2398 O O . PHE A 1 307 ? -5.668 17.181 -17.017 1.00 29.39 307 PHE A O 1
ATOM 2405 N N . GLU A 1 308 ? -7.152 17.902 -15.488 1.00 32.53 308 GLU A N 1
ATOM 2406 C CA . GLU A 1 308 ? -6.414 19.116 -15.167 1.00 32.53 308 GLU A CA 1
ATOM 2407 C C . GLU A 1 308 ? -5.102 18.751 -14.467 1.00 32.53 308 GLU A C 1
ATOM 2409 O O . GLU A 1 308 ? -5.037 17.923 -13.561 1.00 32.53 308 GLU A O 1
ATOM 2414 N N . ARG A 1 309 ? -4.046 19.425 -14.919 1.00 32.88 309 ARG A N 1
ATOM 2415 C CA . ARG A 1 309 ? -2.635 19.326 -14.521 1.00 32.88 309 ARG A CA 1
ATOM 2416 C C . ARG A 1 309 ? -2.384 19.371 -12.998 1.00 32.88 309 ARG A C 1
ATOM 2418 O O . ARG A 1 309 ? -1.307 18.987 -12.562 1.00 32.88 309 ARG A O 1
ATOM 2425 N N . ALA A 1 310 ? -3.360 19.824 -12.206 1.00 28.56 310 ALA A N 1
ATOM 2426 C CA . ALA A 1 310 ? -3.236 20.081 -10.772 1.00 28.56 310 ALA A CA 1
ATOM 2427 C C . ALA A 1 310 ? -3.361 18.827 -9.877 1.00 28.56 310 ALA A C 1
ATOM 2429 O O . ALA A 1 310 ? -2.698 18.760 -8.840 1.00 28.56 310 ALA A O 1
ATOM 2430 N N . ASP A 1 311 ? -4.138 17.811 -10.272 1.00 30.39 311 ASP A N 1
ATOM 2431 C CA . ASP A 1 311 ? -4.363 16.630 -9.415 1.00 30.39 311 ASP A CA 1
ATOM 2432 C C . ASP A 1 311 ? -3.207 15.617 -9.486 1.00 30.39 311 ASP A C 1
ATOM 2434 O O . ASP A 1 311 ? -2.868 14.975 -8.491 1.00 30.39 311 ASP A O 1
ATOM 2438 N N . ILE A 1 312 ? -2.534 15.540 -10.640 1.00 33.47 312 ILE A N 1
ATOM 2439 C CA . ILE A 1 312 ? -1.337 14.708 -10.835 1.00 33.47 312 ILE A CA 1
ATOM 2440 C C . ILE A 1 312 ? -0.123 15.352 -10.141 1.00 33.47 312 ILE A C 1
ATOM 2442 O O . ILE A 1 312 ? 0.634 14.659 -9.466 1.00 33.47 312 ILE A O 1
ATOM 2446 N N . GLU A 1 313 ? 0.048 16.679 -10.223 1.00 29.48 313 GLU A N 1
ATOM 2447 C CA . GLU A 1 313 ? 1.159 17.365 -9.545 1.00 29.48 313 GLU A CA 1
ATOM 2448 C C . GLU A 1 313 ? 1.048 17.280 -8.015 1.00 29.48 313 GLU A C 1
ATOM 2450 O O . GLU A 1 313 ? 2.067 17.098 -7.353 1.00 29.48 313 GLU A O 1
ATOM 2455 N N . THR A 1 314 ? -0.156 17.319 -7.435 1.00 29.81 314 THR A N 1
ATOM 2456 C CA . THR A 1 314 ? -0.331 17.280 -5.969 1.00 29.81 314 THR A CA 1
ATOM 2457 C C . THR A 1 314 ? -0.027 15.896 -5.371 1.00 29.81 314 THR A C 1
ATOM 2459 O O . THR A 1 314 ? 0.550 15.810 -4.290 1.00 29.81 314 THR A O 1
ATOM 2462 N N . TYR A 1 315 ? -0.313 14.797 -6.080 1.00 30.05 315 TYR A N 1
ATOM 2463 C CA . TYR A 1 315 ? -0.040 13.441 -5.573 1.00 30.05 315 TYR A CA 1
ATOM 2464 C C . TYR A 1 315 ? 1.439 13.027 -5.666 1.00 30.05 315 TYR A C 1
ATOM 2466 O O . TYR A 1 315 ? 1.942 12.355 -4.763 1.00 30.05 315 TYR A O 1
ATOM 2474 N N . TYR A 1 316 ? 2.163 13.467 -6.702 1.00 29.83 316 TYR A N 1
ATOM 2475 C CA . TYR A 1 316 ? 3.606 13.214 -6.824 1.00 29.83 316 TYR A CA 1
ATOM 2476 C C . TYR A 1 316 ? 4.464 14.131 -5.930 1.00 29.83 316 TYR A C 1
ATOM 2478 O O . TYR A 1 316 ? 5.584 13.759 -5.578 1.00 29.83 316 TYR A O 1
ATOM 2486 N N . THR A 1 317 ? 3.969 15.310 -5.527 1.00 29.20 317 THR A N 1
ATOM 2487 C CA . THR A 1 317 ? 4.794 16.312 -4.819 1.00 29.20 317 THR A CA 1
ATOM 2488 C C . THR A 1 317 ? 4.769 16.239 -3.292 1.00 29.20 317 THR A C 1
ATOM 2490 O O . THR A 1 317 ? 5.742 16.682 -2.683 1.00 29.20 317 THR A O 1
ATOM 2493 N N . THR A 1 318 ? 3.743 15.676 -2.637 1.00 29.05 318 THR A N 1
ATOM 2494 C CA . THR A 1 318 ? 3.630 15.795 -1.162 1.00 29.05 318 THR A CA 1
ATOM 2495 C C . THR A 1 318 ? 3.869 14.529 -0.337 1.00 29.05 318 THR A C 1
ATOM 2497 O O . THR A 1 318 ? 4.020 14.648 0.876 1.00 29.05 318 THR A O 1
ATOM 2500 N N . GLY A 1 319 ? 3.943 13.335 -0.936 1.00 27.25 319 GLY A N 1
ATOM 2501 C CA . GLY A 1 319 ? 4.101 12.081 -0.178 1.00 27.25 319 GLY A CA 1
ATOM 2502 C C . GLY A 1 319 ? 5.282 11.228 -0.626 1.00 27.25 319 GLY A C 1
ATOM 2503 O O . GLY A 1 319 ? 6.247 11.061 0.109 1.00 27.25 319 GLY A O 1
ATOM 2504 N N . THR A 1 320 ? 5.230 10.711 -1.850 1.00 38.03 320 THR A N 1
ATOM 2505 C CA . THR A 1 320 ? 6.097 9.608 -2.285 1.00 38.03 320 THR A CA 1
ATOM 2506 C C . THR A 1 320 ? 7.483 10.048 -2.729 1.00 38.03 320 THR A C 1
ATOM 2508 O O . THR A 1 320 ? 8.444 9.409 -2.330 1.00 38.03 320 THR A O 1
ATOM 2511 N N . TYR A 1 321 ? 7.644 11.158 -3.458 1.00 32.66 321 TYR A N 1
ATOM 2512 C CA . TYR A 1 321 ? 8.981 11.571 -3.908 1.00 32.66 321 TYR A CA 1
ATOM 2513 C C . TYR A 1 321 ? 9.871 12.025 -2.743 1.00 32.66 321 TYR A C 1
ATOM 2515 O O . TYR A 1 321 ? 11.021 11.616 -2.666 1.00 32.66 321 TYR A O 1
ATOM 2523 N N . GLN A 1 322 ? 9.351 12.803 -1.781 1.00 35.09 322 GLN A N 1
ATOM 2524 C CA . GLN A 1 322 ? 10.126 13.187 -0.590 1.00 35.09 322 GLN A CA 1
ATOM 2525 C C . GLN A 1 322 ? 10.367 12.015 0.366 1.00 35.09 322 GLN A C 1
ATOM 2527 O O . GLN A 1 322 ? 11.434 11.964 0.969 1.00 35.09 322 GLN A O 1
ATOM 2532 N N . GLN A 1 323 ? 9.434 11.065 0.487 1.00 37.62 323 GLN A N 1
ATOM 2533 C CA . GLN A 1 323 ? 9.650 9.855 1.285 1.00 37.62 323 GLN A CA 1
ATOM 2534 C C . GLN A 1 323 ? 10.631 8.892 0.613 1.00 37.62 323 GLN A C 1
ATOM 2536 O O . GLN A 1 323 ? 11.485 8.365 1.307 1.00 37.62 323 GLN A O 1
ATOM 2541 N N . GLN A 1 324 ? 10.594 8.725 -0.712 1.00 36.62 324 GLN A N 1
ATOM 2542 C CA . GLN A 1 324 ? 11.551 7.914 -1.475 1.00 36.62 324 GLN A CA 1
ATOM 2543 C C . GLN A 1 324 ? 12.942 8.555 -1.506 1.00 36.62 324 GLN A C 1
ATOM 2545 O O . GLN A 1 324 ? 13.930 7.855 -1.308 1.00 36.62 324 GLN A O 1
ATOM 2550 N N . LEU A 1 325 ? 13.044 9.884 -1.658 1.00 36.62 325 LEU A N 1
ATOM 2551 C CA . LEU A 1 325 ? 14.319 10.594 -1.521 1.00 36.62 325 LEU A CA 1
ATOM 2552 C C . LEU A 1 325 ? 14.836 10.516 -0.081 1.00 36.62 325 LEU A C 1
ATOM 2554 O O . LEU A 1 325 ? 16.023 10.296 0.114 1.00 36.62 325 LEU A O 1
ATOM 2558 N N . ALA A 1 326 ? 13.974 10.665 0.932 1.00 41.06 326 ALA A N 1
ATOM 2559 C CA . ALA A 1 326 ? 14.359 10.518 2.336 1.00 41.06 326 ALA A CA 1
ATOM 2560 C C . ALA A 1 326 ? 14.776 9.080 2.662 1.00 41.06 326 ALA A C 1
ATOM 2562 O O . ALA A 1 326 ? 15.745 8.903 3.391 1.00 41.06 326 ALA A O 1
ATOM 2563 N N . LEU A 1 327 ? 14.118 8.074 2.076 1.00 39.03 327 LEU A N 1
ATOM 2564 C CA . LEU A 1 327 ? 14.477 6.664 2.188 1.00 39.03 327 LEU A CA 1
ATOM 2565 C C . LEU A 1 327 ? 15.853 6.424 1.552 1.00 39.03 327 LEU A C 1
ATOM 2567 O O . LEU A 1 327 ? 16.752 5.986 2.256 1.00 39.03 327 LEU A O 1
ATOM 2571 N N . LEU A 1 328 ? 16.072 6.840 0.300 1.00 36.38 328 LEU A N 1
ATOM 2572 C CA . LEU A 1 328 ? 17.372 6.774 -0.389 1.00 36.38 328 LEU A CA 1
ATOM 2573 C C . LEU A 1 328 ? 18.480 7.558 0.338 1.00 36.38 328 LEU A C 1
ATOM 2575 O O . LEU A 1 328 ? 19.625 7.119 0.378 1.00 36.38 328 LEU A O 1
ATOM 2579 N N . THR A 1 329 ? 18.148 8.688 0.969 1.00 41.91 329 THR A N 1
ATOM 2580 C CA . THR A 1 329 ? 19.097 9.477 1.780 1.00 41.91 329 THR A CA 1
ATOM 2581 C C . THR A 1 329 ? 19.368 8.814 3.137 1.00 41.91 329 THR A C 1
ATOM 2583 O O . THR A 1 329 ? 20.457 8.959 3.685 1.00 41.91 329 THR A O 1
ATOM 2586 N N . SER A 1 330 ? 18.397 8.080 3.691 1.00 40.06 330 SER A N 1
ATOM 2587 C CA . SER A 1 330 ? 18.505 7.382 4.981 1.00 40.06 330 SER A CA 1
ATOM 2588 C C . SER A 1 330 ? 19.123 5.983 4.887 1.00 40.06 330 SER A C 1
ATOM 2590 O O . SER A 1 330 ? 19.708 5.523 5.864 1.00 40.06 330 SER A O 1
ATOM 2592 N N . LEU A 1 331 ? 19.034 5.333 3.721 1.00 39.31 331 LEU A N 1
ATOM 2593 C CA . LEU A 1 331 ? 19.607 4.014 3.436 1.00 39.31 331 LEU A CA 1
ATOM 2594 C C . LEU A 1 331 ? 21.123 4.071 3.147 1.00 39.31 331 LEU A C 1
ATOM 2596 O O . LEU A 1 331 ? 21.793 3.046 3.176 1.00 39.31 331 LEU A O 1
ATOM 2600 N N . GLY A 1 332 ? 21.710 5.261 2.972 1.00 34.44 332 GLY A N 1
ATOM 2601 C CA . GLY A 1 332 ? 23.164 5.441 2.903 1.00 34.44 332 GLY A CA 1
ATOM 2602 C C . GLY A 1 332 ? 23.848 5.372 4.278 1.00 34.44 332 GLY A C 1
ATOM 2603 O O . GLY A 1 332 ? 24.019 6.392 4.945 1.00 34.44 332 GLY A O 1
ATOM 2604 N N . GLY A 1 333 ? 24.285 4.186 4.711 1.00 31.75 333 GLY A N 1
ATOM 2605 C CA . GLY A 1 333 ? 25.219 4.037 5.842 1.00 31.75 333 GLY A CA 1
ATOM 2606 C C . GLY A 1 333 ? 26.692 4.290 5.456 1.00 31.75 333 GLY A C 1
ATOM 2607 O O . GLY A 1 333 ? 27.007 4.511 4.290 1.00 31.75 333 GLY A O 1
ATOM 2608 N N . PRO A 1 334 ? 27.646 4.111 6.389 1.00 36.53 334 PRO A N 1
ATOM 2609 C CA . PRO A 1 334 ? 27.913 4.915 7.577 1.00 36.53 334 PRO A CA 1
ATOM 2610 C C . PRO A 1 334 ? 28.745 6.185 7.268 1.00 36.53 334 PRO A C 1
ATOM 2612 O O . PRO A 1 334 ? 29.568 6.224 6.357 1.00 36.53 334 PRO A O 1
ATOM 2615 N N . SER A 1 335 ? 28.559 7.213 8.102 1.00 45.91 335 SER A N 1
ATOM 2616 C CA . SER A 1 335 ? 29.396 8.414 8.294 1.00 45.91 335 SER A CA 1
ATOM 2617 C C . SER A 1 335 ? 30.786 8.408 7.621 1.00 45.91 335 SER A C 1
ATOM 2619 O O . SER A 1 335 ? 31.699 7.740 8.111 1.00 45.91 335 SER A O 1
ATOM 2621 N N . GLY A 1 336 ? 31.000 9.221 6.576 1.00 33.53 336 GLY A N 1
ATOM 2622 C CA . GLY A 1 336 ? 32.373 9.481 6.118 1.00 33.53 336 GLY A CA 1
ATOM 2623 C C . GLY A 1 336 ? 32.594 10.282 4.835 1.00 33.53 336 GLY A C 1
ATOM 2624 O O . GLY A 1 336 ? 33.644 10.910 4.726 1.00 33.53 336 GLY A O 1
ATOM 2625 N N . ARG A 1 337 ? 31.661 10.317 3.876 1.00 37.66 337 ARG A N 1
ATOM 2626 C CA . ARG A 1 337 ? 31.836 11.127 2.655 1.00 37.66 337 ARG A CA 1
ATOM 2627 C C . ARG A 1 337 ? 30.762 12.202 2.565 1.00 37.66 337 ARG A C 1
ATOM 2629 O O . ARG A 1 337 ? 29.582 11.910 2.411 1.00 37.66 337 ARG A O 1
ATOM 2636 N N . ASN A 1 338 ? 31.188 13.458 2.684 1.00 33.97 338 ASN A N 1
ATOM 2637 C CA . ASN A 1 338 ? 30.348 14.606 2.381 1.00 33.97 338 ASN A CA 1
ATOM 2638 C C . ASN A 1 338 ? 30.005 14.568 0.884 1.00 33.97 338 ASN A C 1
ATOM 2640 O O . ASN A 1 338 ? 30.881 14.770 0.049 1.00 33.97 338 ASN A O 1
ATOM 2644 N N . PHE A 1 339 ? 28.729 14.389 0.541 1.00 35.19 339 PHE A N 1
ATOM 2645 C CA . PHE A 1 339 ? 28.218 14.563 -0.829 1.00 35.19 339 PHE A CA 1
ATOM 2646 C C . PHE A 1 339 ? 28.359 16.008 -1.361 1.00 35.19 339 PHE A C 1
ATOM 2648 O O . PHE A 1 339 ? 27.975 16.291 -2.491 1.00 35.19 339 PHE A O 1
ATOM 2655 N N . SER A 1 340 ? 28.944 16.933 -0.588 1.00 34.88 340 SER A N 1
ATOM 2656 C CA . SER A 1 340 ? 29.270 18.291 -1.040 1.00 34.88 340 SER A CA 1
ATOM 2657 C C . SER A 1 340 ? 30.425 18.356 -2.048 1.00 34.88 340 SER A C 1
ATOM 2659 O O . SER A 1 340 ? 30.726 19.444 -2.526 1.00 34.88 340 SER A O 1
ATOM 2661 N N . GLU A 1 341 ? 31.093 17.234 -2.338 1.00 31.78 341 GLU A N 1
ATOM 2662 C CA . GLU A 1 341 ? 32.166 17.133 -3.343 1.00 31.78 341 GLU A CA 1
ATOM 2663 C C . GLU A 1 341 ? 31.731 16.417 -4.632 1.00 31.78 341 GLU A C 1
ATOM 2665 O O . GLU A 1 341 ? 32.570 16.136 -5.487 1.00 31.78 341 GLU A O 1
ATOM 2670 N N . ALA A 1 342 ? 30.434 16.146 -4.820 1.00 34.97 342 ALA A N 1
ATOM 2671 C CA . ALA A 1 342 ? 29.950 15.814 -6.155 1.00 34.97 342 ALA A CA 1
ATOM 2672 C C . ALA A 1 342 ? 30.238 17.017 -7.079 1.00 34.97 342 ALA A C 1
ATOM 2674 O O . ALA A 1 342 ? 29.970 18.155 -6.671 1.00 34.97 342 ALA A O 1
ATOM 2675 N N . PRO A 1 343 ? 30.808 16.814 -8.283 1.00 32.75 343 PRO A N 1
ATOM 2676 C CA . PRO A 1 343 ? 31.061 17.909 -9.207 1.00 32.75 343 PRO A CA 1
ATOM 2677 C C . PRO A 1 343 ? 29.761 18.682 -9.407 1.00 32.75 343 PRO A C 1
ATOM 2679 O O . PRO A 1 343 ? 28.730 18.104 -9.751 1.00 32.75 343 PRO A O 1
ATOM 2682 N N . THR A 1 344 ? 29.795 19.991 -9.148 1.00 31.34 344 THR A N 1
ATOM 2683 C CA . THR A 1 344 ? 28.675 20.868 -9.490 1.00 31.34 344 THR A CA 1
ATOM 2684 C C . THR A 1 344 ? 28.354 20.631 -10.962 1.00 31.34 344 THR A C 1
ATOM 2686 O O . THR A 1 344 ? 29.272 20.779 -11.778 1.00 31.34 344 THR A O 1
ATOM 2689 N N . PRO A 1 345 ? 27.112 20.248 -11.313 1.00 31.56 345 PRO A N 1
ATOM 2690 C CA . PRO A 1 345 ? 26.748 20.047 -12.706 1.00 31.56 345 PRO A CA 1
ATOM 2691 C C . PRO A 1 345 ? 27.105 21.317 -13.489 1.00 31.56 345 PRO A C 1
ATOM 2693 O O . PRO A 1 345 ? 26.969 22.419 -12.940 1.00 31.56 345 PRO A O 1
ATOM 2696 N N . PRO A 1 346 ? 27.622 21.190 -14.725 1.00 32.66 346 PRO A N 1
ATOM 2697 C CA . PRO A 1 346 ? 28.028 22.345 -15.512 1.00 32.66 346 PRO A CA 1
ATOM 2698 C C . PRO A 1 346 ? 26.875 23.346 -15.560 1.00 32.66 346 PRO A C 1
ATOM 2700 O O . PRO A 1 346 ? 25.732 22.966 -15.808 1.00 32.66 346 PRO A O 1
ATOM 2703 N N . THR A 1 347 ? 27.165 24.618 -15.278 1.00 29.19 347 THR A N 1
ATOM 2704 C CA . THR A 1 347 ? 26.183 25.700 -15.366 1.00 29.19 347 THR A CA 1
ATOM 2705 C C . THR A 1 347 ? 25.630 25.729 -16.788 1.00 29.19 347 THR A C 1
ATOM 2707 O O . THR A 1 347 ? 26.301 26.188 -17.710 1.00 29.19 347 THR A O 1
ATOM 2710 N N . ILE A 1 348 ? 24.422 25.194 -16.963 1.00 33.62 348 ILE A N 1
ATOM 2711 C CA . ILE A 1 348 ? 23.733 25.123 -18.248 1.00 33.62 348 ILE A CA 1
ATOM 2712 C C . ILE A 1 348 ? 23.391 26.557 -18.653 1.00 33.62 348 ILE A C 1
ATOM 2714 O O . ILE A 1 348 ? 22.615 27.240 -17.983 1.00 33.62 348 ILE A O 1
ATOM 2718 N N . THR A 1 349 ? 24.004 27.039 -19.732 1.00 32.81 349 THR A N 1
ATOM 2719 C CA . THR A 1 349 ? 23.579 28.271 -20.399 1.00 32.81 349 THR A CA 1
ATOM 2720 C C . THR A 1 349 ? 22.183 28.047 -20.984 1.00 32.81 349 THR A C 1
ATOM 2722 O O . THR A 1 349 ? 21.924 27.001 -21.571 1.00 32.81 349 THR A O 1
ATOM 2725 N N . SER A 1 350 ? 21.294 29.021 -20.798 1.00 36.06 350 SER A N 1
ATOM 2726 C CA . SER A 1 350 ? 19.823 28.982 -20.908 1.00 36.06 350 SER A CA 1
ATOM 2727 C C . SER A 1 350 ? 19.180 28.536 -22.231 1.00 36.06 350 SER A C 1
ATOM 2729 O O . SER A 1 350 ? 17.961 28.630 -22.350 1.00 36.06 350 SER A O 1
ATOM 2731 N N . ASP A 1 351 ? 19.945 28.056 -23.207 1.00 36.47 351 ASP A N 1
ATOM 2732 C CA . ASP A 1 351 ? 19.466 27.920 -24.588 1.00 36.47 351 ASP A CA 1
ATOM 2733 C C . ASP A 1 351 ? 19.290 26.457 -25.031 1.00 36.47 351 ASP A C 1
ATOM 2735 O O . ASP A 1 351 ? 18.710 26.196 -26.082 1.00 36.47 351 ASP A O 1
ATOM 2739 N N . ALA A 1 352 ? 19.706 25.486 -24.210 1.00 36.25 352 ALA A N 1
ATOM 2740 C CA . ALA A 1 352 ? 19.357 24.081 -24.400 1.00 36.25 352 ALA A CA 1
ATOM 2741 C C . ALA A 1 352 ? 18.144 23.745 -23.525 1.00 36.25 352 ALA A C 1
ATOM 2743 O O . ALA A 1 352 ? 18.264 23.649 -22.305 1.00 36.25 352 ALA A O 1
ATOM 2744 N N . THR A 1 353 ? 16.963 23.572 -24.122 1.00 36.75 353 THR A N 1
ATOM 2745 C CA . THR A 1 353 ? 15.822 22.979 -23.411 1.00 36.75 353 THR A CA 1
ATOM 2746 C C . THR A 1 353 ? 16.170 21.528 -23.074 1.00 36.75 353 THR A C 1
ATOM 2748 O O . THR A 1 353 ? 16.281 20.727 -24.007 1.00 36.75 353 THR A O 1
ATOM 2751 N N . PRO A 1 354 ? 16.353 21.154 -21.790 1.00 42.09 354 PRO A N 1
ATOM 2752 C CA . PRO A 1 354 ? 16.512 19.753 -21.429 1.00 42.09 354 PRO A CA 1
ATOM 2753 C C . PRO A 1 354 ? 15.289 18.970 -21.911 1.00 42.09 354 PRO A C 1
ATOM 2755 O O . PRO A 1 354 ? 14.184 19.520 -21.993 1.00 42.09 354 PRO A O 1
ATOM 2758 N N . LEU A 1 355 ? 15.487 17.686 -22.228 1.00 39.66 355 LEU A N 1
ATOM 2759 C CA . LEU A 1 355 ? 14.380 16.775 -22.506 1.00 39.66 355 LEU A CA 1
ATOM 2760 C C . LEU A 1 355 ? 13.331 16.942 -21.407 1.00 39.66 355 LEU A C 1
ATOM 2762 O O . LEU A 1 355 ? 13.642 16.879 -20.216 1.00 39.66 355 LEU A O 1
ATOM 2766 N N . SER A 1 356 ? 12.089 17.184 -21.811 1.00 42.72 356 SER A N 1
ATOM 2767 C CA . SER A 1 356 ? 10.997 17.258 -20.849 1.00 42.72 356 SER A CA 1
ATOM 2768 C C . SER A 1 356 ? 10.930 15.934 -20.071 1.00 42.72 356 SER A C 1
ATOM 2770 O O . SER A 1 356 ? 11.139 14.872 -20.669 1.00 42.72 356 SER A O 1
ATOM 2772 N N . PRO A 1 357 ? 10.598 15.945 -18.768 1.00 40.44 357 PRO A N 1
ATOM 2773 C CA . PRO A 1 357 ? 10.372 14.720 -17.998 1.00 40.44 357 PRO A CA 1
ATOM 2774 C C . PRO A 1 357 ? 9.433 13.720 -18.696 1.00 40.44 357 PRO A C 1
ATOM 2776 O O . PRO A 1 357 ? 9.607 12.515 -18.555 1.00 40.44 357 PRO A O 1
ATOM 2779 N N . SER A 1 358 ? 8.499 14.199 -19.528 1.00 40.16 358 SER A N 1
ATOM 2780 C CA . SER A 1 358 ? 7.646 13.378 -20.397 1.00 40.16 358 SER A CA 1
ATOM 2781 C C . SER A 1 358 ? 8.392 12.639 -21.512 1.00 40.16 358 SER A C 1
ATOM 2783 O O . SER A 1 358 ? 8.058 11.496 -21.777 1.00 40.16 358 SER A O 1
ATOM 2785 N N . GLN A 1 359 ? 9.405 13.235 -22.148 1.00 41.97 359 GLN A N 1
ATOM 2786 C CA . GLN A 1 359 ? 10.198 12.570 -23.197 1.00 41.97 359 GLN A CA 1
ATOM 2787 C C . GLN A 1 359 ? 11.146 11.519 -22.614 1.00 41.97 359 GLN A C 1
ATOM 2789 O O . GLN A 1 359 ? 11.376 10.476 -23.226 1.00 41.97 359 GLN A O 1
ATOM 2794 N N . TRP A 1 360 ? 11.680 11.780 -21.418 1.00 37.16 360 TRP A N 1
ATOM 2795 C CA . TRP A 1 360 ? 12.476 10.801 -20.679 1.00 37.16 360 TRP A CA 1
ATOM 2796 C C . TRP A 1 360 ? 11.591 9.647 -20.191 1.00 37.16 360 TRP A C 1
ATOM 2798 O O . TRP A 1 360 ? 11.904 8.480 -20.418 1.00 37.16 360 TRP A O 1
ATOM 2808 N N . SER A 1 361 ? 10.422 9.983 -19.633 1.00 36.66 361 SER A N 1
ATOM 2809 C CA . SER A 1 361 ? 9.392 9.017 -19.260 1.00 36.66 361 SER A CA 1
ATOM 2810 C C . SER A 1 361 ? 8.933 8.193 -20.457 1.00 36.66 361 SER A C 1
ATOM 2812 O O . SER A 1 361 ? 8.875 6.990 -20.309 1.00 36.66 361 SER A O 1
ATOM 2814 N N . GLU A 1 362 ? 8.685 8.757 -21.642 1.00 40.19 362 GLU A N 1
ATOM 2815 C CA . GLU A 1 362 ? 8.238 8.011 -22.831 1.00 40.19 362 GLU A CA 1
ATOM 2816 C C . GLU A 1 362 ? 9.290 6.999 -23.323 1.00 40.19 362 GLU A C 1
ATOM 2818 O O . GLU A 1 362 ? 8.946 5.868 -23.668 1.00 40.19 362 GLU A O 1
ATOM 2823 N N . ARG A 1 363 ? 10.581 7.360 -23.282 1.00 42.28 363 ARG A N 1
ATOM 2824 C CA . ARG A 1 363 ? 11.686 6.472 -23.688 1.00 42.28 363 ARG A CA 1
ATOM 2825 C C . ARG A 1 363 ? 11.946 5.351 -22.682 1.00 42.28 363 ARG A C 1
ATOM 2827 O O . ARG A 1 363 ? 12.054 4.195 -23.089 1.00 42.28 363 ARG A O 1
ATOM 2834 N N . VAL A 1 364 ? 11.974 5.665 -21.386 1.00 39.50 364 VAL A N 1
ATOM 2835 C CA . VAL A 1 364 ? 12.088 4.651 -20.323 1.00 39.50 364 VAL A CA 1
ATOM 2836 C C . VAL A 1 364 ? 10.823 3.800 -20.259 1.00 39.50 364 VAL A C 1
ATOM 2838 O O . VAL A 1 364 ? 10.915 2.589 -20.146 1.00 39.50 364 VAL A O 1
ATOM 2841 N N . SER A 1 365 ? 9.647 4.396 -20.447 1.00 37.91 365 SER A N 1
ATOM 2842 C CA . SER A 1 365 ? 8.356 3.705 -20.505 1.00 37.91 365 SER A CA 1
ATOM 2843 C C . SER A 1 365 ? 8.256 2.760 -21.691 1.00 37.91 365 SER A C 1
ATOM 2845 O O . SER A 1 365 ? 7.645 1.716 -21.553 1.00 37.91 365 SER A O 1
ATOM 2847 N N . PHE A 1 366 ? 8.823 3.060 -22.860 1.00 36.53 366 PHE A N 1
ATOM 2848 C CA . PHE A 1 366 ? 8.763 2.119 -23.982 1.00 36.53 366 PHE A CA 1
ATOM 2849 C C . PHE A 1 366 ? 9.629 0.871 -23.735 1.00 36.53 366 PHE A C 1
ATOM 2851 O O . PHE A 1 366 ? 9.195 -0.241 -24.034 1.00 36.53 366 PHE A O 1
ATOM 2858 N N . ALA A 1 367 ? 10.809 1.037 -23.125 1.00 34.41 367 ALA A N 1
ATOM 2859 C CA . ALA A 1 367 ? 11.654 -0.081 -22.700 1.00 34.41 367 ALA A CA 1
ATOM 2860 C C . ALA A 1 367 ? 11.063 -0.833 -21.485 1.00 34.41 367 ALA A C 1
ATOM 2862 O O . ALA A 1 367 ? 11.065 -2.063 -21.456 1.00 34.41 367 ALA A O 1
ATOM 2863 N N . ALA A 1 368 ? 10.482 -0.108 -20.523 1.00 36.06 368 ALA A N 1
ATOM 2864 C CA . ALA A 1 368 ? 9.981 -0.652 -19.264 1.00 36.06 368 ALA A CA 1
ATOM 2865 C C . ALA A 1 368 ? 8.544 -1.208 -19.326 1.00 36.06 368 ALA A C 1
ATOM 2867 O O . ALA A 1 368 ? 8.277 -2.268 -18.764 1.00 36.06 368 ALA A O 1
ATOM 2868 N N . ASN A 1 369 ? 7.615 -0.562 -20.046 1.00 37.06 369 ASN A N 1
ATOM 2869 C CA . ASN A 1 369 ? 6.174 -0.873 -19.979 1.00 37.06 369 ASN A CA 1
ATOM 2870 C C . ASN A 1 369 ? 5.729 -2.102 -20.780 1.00 37.06 369 ASN A C 1
ATOM 2872 O O . ASN A 1 369 ? 4.581 -2.518 -20.624 1.00 37.06 369 ASN A O 1
ATOM 2876 N N . GLN A 1 370 ? 6.555 -2.685 -21.656 1.00 40.81 370 GLN A N 1
ATOM 2877 C CA . GLN A 1 370 ? 6.155 -3.906 -22.380 1.00 40.81 370 GLN A CA 1
ATOM 2878 C C . GLN A 1 370 ? 7.021 -5.130 -22.111 1.00 40.81 370 GLN A C 1
ATOM 2880 O O . GLN A 1 370 ? 6.548 -6.245 -22.339 1.00 40.81 370 GLN A O 1
ATOM 2885 N N . LYS A 1 371 ? 8.246 -4.944 -21.610 1.00 44.72 371 LYS A N 1
ATOM 2886 C CA . LYS A 1 371 ? 9.140 -6.057 -21.296 1.00 44.72 371 LYS A CA 1
ATOM 2887 C C . LYS A 1 371 ? 9.459 -6.097 -19.807 1.00 44.72 371 LYS A C 1
ATOM 2889 O O . LYS A 1 371 ? 8.968 -7.027 -19.189 1.00 44.72 371 LYS A O 1
ATOM 2894 N N . ILE A 1 372 ? 10.089 -5.072 -19.218 1.00 46.03 372 ILE A N 1
ATOM 2895 C CA . ILE A 1 372 ? 10.637 -5.095 -17.836 1.00 46.03 372 ILE A CA 1
ATOM 2896 C C . ILE A 1 372 ? 9.644 -5.578 -16.771 1.00 46.03 372 ILE A C 1
ATOM 2898 O O . ILE A 1 372 ? 9.979 -6.498 -16.028 1.00 46.03 372 ILE A O 1
ATOM 2902 N N . ASN A 1 373 ? 8.396 -5.105 -16.776 1.00 44.59 373 ASN A N 1
ATOM 2903 C CA . ASN A 1 373 ? 7.398 -5.532 -15.780 1.00 44.59 373 ASN A CA 1
ATOM 2904 C C . ASN A 1 373 ? 6.977 -7.014 -15.869 1.00 44.59 373 ASN A C 1
ATOM 2906 O O . ASN A 1 373 ? 6.285 -7.491 -14.982 1.00 44.59 373 ASN A O 1
ATOM 2910 N N . ARG A 1 374 ? 7.369 -7.759 -16.913 1.00 52.72 374 ARG A N 1
ATOM 2911 C CA . ARG A 1 374 ? 7.051 -9.192 -17.075 1.00 52.72 374 ARG A CA 1
ATOM 2912 C C . ARG A 1 374 ? 8.112 -10.138 -16.509 1.00 52.72 374 ARG A C 1
ATOM 2914 O O . ARG A 1 374 ? 7.953 -11.345 -16.641 1.00 52.72 374 ARG A O 1
ATOM 2921 N N . ALA A 1 375 ? 9.197 -9.629 -15.924 1.00 53.81 375 ALA A N 1
ATOM 2922 C CA . ALA A 1 375 ? 10.252 -10.456 -15.325 1.00 53.81 375 ALA A CA 1
ATOM 2923 C C . ALA A 1 375 ? 9.858 -10.954 -13.925 1.00 53.81 375 ALA A C 1
ATOM 2925 O O . ALA A 1 375 ? 10.641 -10.831 -12.995 1.00 53.81 375 ALA A O 1
ATOM 2926 N N . PHE A 1 376 ? 8.657 -11.503 -13.734 1.00 66.31 376 PHE A N 1
ATOM 2927 C CA . PHE A 1 376 ? 8.349 -12.143 -12.455 1.00 66.31 376 PHE A CA 1
ATOM 2928 C C . PHE A 1 376 ? 8.963 -13.556 -12.402 1.00 66.31 376 PHE A C 1
ATOM 2930 O O . PHE A 1 376 ? 8.947 -14.267 -13.418 1.00 66.31 376 PHE A O 1
ATOM 2937 N N . PRO A 1 377 ? 9.493 -14.000 -11.249 1.00 56.06 377 PRO A N 1
ATOM 2938 C CA . PRO A 1 377 ? 10.201 -15.277 -11.121 1.00 56.06 377 PRO A CA 1
ATOM 2939 C C . PRO A 1 377 ? 9.393 -16.491 -11.582 1.00 56.06 377 PRO A C 1
ATOM 2941 O O . PRO A 1 377 ? 8.227 -16.660 -11.236 1.00 56.06 377 PRO A O 1
ATOM 2944 N N . GLY A 1 378 ? 10.032 -17.404 -12.317 1.00 54.22 378 GLY A N 1
ATOM 2945 C CA . GLY A 1 378 ? 9.448 -18.689 -12.731 1.00 54.22 378 GLY A CA 1
ATOM 2946 C C . GLY A 1 378 ? 8.426 -18.632 -13.870 1.00 54.22 378 GLY A C 1
ATOM 2947 O O . GLY A 1 378 ? 7.891 -19.675 -14.246 1.00 54.22 378 GLY A O 1
ATOM 2948 N N . THR A 1 379 ? 8.205 -17.469 -14.485 1.00 58.38 379 THR A N 1
ATOM 2949 C CA . THR A 1 379 ? 7.512 -17.400 -15.775 1.00 58.38 379 THR A CA 1
ATOM 2950 C C . THR A 1 379 ? 8.450 -17.922 -16.873 1.00 58.38 379 THR A C 1
ATOM 2952 O O . THR A 1 379 ? 9.283 -17.209 -17.424 1.00 58.38 379 THR A O 1
ATOM 2955 N N . ALA A 1 380 ? 8.345 -19.221 -17.173 1.00 43.34 380 ALA A N 1
ATOM 2956 C CA . ALA A 1 380 ? 9.256 -19.997 -18.031 1.00 43.34 380 ALA A CA 1
ATOM 2957 C C . ALA A 1 380 ? 9.402 -19.516 -19.497 1.00 43.34 380 ALA A C 1
ATOM 2959 O O . ALA A 1 380 ? 10.028 -20.202 -20.302 1.00 43.34 380 ALA A O 1
ATOM 2960 N N . SER A 1 381 ? 8.810 -18.382 -19.880 1.00 47.62 381 SER A N 1
ATOM 2961 C CA . SER A 1 381 ? 8.728 -17.931 -21.271 1.00 47.62 381 SER A CA 1
ATOM 2962 C C . SER A 1 381 ? 9.339 -16.565 -21.569 1.00 47.62 381 SER A C 1
ATOM 2964 O O . SER A 1 381 ? 9.308 -16.180 -22.730 1.00 47.62 381 SER A O 1
ATOM 2966 N N . ASN A 1 382 ? 9.877 -15.820 -20.599 1.00 47.06 382 ASN A N 1
ATOM 2967 C CA . ASN A 1 382 ? 10.426 -14.486 -20.870 1.00 47.06 382 ASN A CA 1
ATOM 2968 C C . ASN A 1 382 ? 11.718 -14.225 -20.086 1.00 47.06 382 ASN A C 1
ATOM 2970 O O . ASN A 1 382 ? 11.767 -13.302 -19.273 1.00 47.06 382 ASN A O 1
ATOM 2974 N N . ASN A 1 383 ? 12.793 -14.962 -20.391 1.00 51.56 383 ASN A N 1
ATOM 2975 C CA . ASN A 1 383 ? 14.111 -14.335 -20.281 1.00 51.56 383 ASN A CA 1
ATOM 2976 C C . ASN A 1 383 ? 14.013 -13.055 -21.110 1.00 51.56 383 ASN A C 1
ATOM 2978 O O . ASN A 1 383 ? 13.732 -13.106 -22.310 1.00 51.56 383 ASN A O 1
ATOM 2982 N N . GLN A 1 384 ? 14.073 -11.898 -20.458 1.00 61.69 384 GLN A N 1
ATOM 2983 C CA . GLN A 1 384 ? 13.986 -10.643 -21.176 1.00 61.69 384 GLN A CA 1
ATOM 2984 C C . GLN A 1 384 ? 15.306 -10.460 -21.892 1.00 61.69 384 GLN A C 1
ATOM 2986 O O . GLN A 1 384 ? 16.301 -10.067 -21.299 1.00 61.69 384 GLN A O 1
ATOM 2991 N N . LEU A 1 385 ? 15.304 -10.830 -23.164 1.00 66.00 385 LEU A N 1
ATOM 2992 C CA . LEU A 1 385 ? 16.445 -10.661 -24.034 1.00 66.00 385 LEU A CA 1
ATOM 2993 C C . LEU A 1 385 ? 16.452 -9.212 -24.524 1.00 66.00 385 LEU A C 1
ATOM 2995 O O . LEU A 1 385 ? 15.456 -8.705 -25.065 1.00 66.00 385 LEU A O 1
ATOM 2999 N N . VAL A 1 386 ? 17.567 -8.537 -24.279 1.00 74.12 386 VAL A N 1
ATOM 3000 C CA . VAL A 1 386 ? 17.932 -7.248 -24.865 1.00 74.12 386 VAL A CA 1
ATOM 3001 C C . VAL A 1 386 ? 19.102 -7.518 -25.788 1.00 74.12 386 VAL A C 1
ATOM 3003 O O . VAL A 1 386 ? 19.973 -8.297 -25.446 1.00 74.12 386 VAL A O 1
ATOM 3006 N N . TYR A 1 387 ? 19.136 -6.900 -26.958 1.00 78.44 387 TYR A N 1
ATOM 3007 C CA . TYR A 1 387 ? 20.262 -7.089 -27.867 1.00 78.44 387 TYR A CA 1
ATOM 3008 C C . TYR A 1 387 ? 21.451 -6.240 -27.412 1.00 78.44 387 TYR A C 1
ATOM 3010 O O . TYR A 1 387 ? 21.263 -5.060 -27.086 1.00 78.44 387 TYR A O 1
ATOM 3018 N N . ASP A 1 388 ? 22.638 -6.842 -27.387 1.00 84.38 388 ASP A N 1
ATOM 3019 C CA . ASP A 1 388 ? 23.908 -6.131 -27.243 1.00 84.38 388 ASP A CA 1
ATOM 3020 C C . ASP A 1 388 ? 24.030 -5.129 -28.403 1.00 84.38 388 ASP A C 1
ATOM 3022 O O . ASP A 1 388 ? 23.653 -5.455 -29.536 1.00 84.38 388 ASP A O 1
ATOM 3026 N N . PRO A 1 389 ? 24.460 -3.883 -28.182 1.00 81.44 389 PRO A N 1
ATOM 3027 C CA . PRO A 1 389 ? 24.618 -2.933 -29.271 1.00 81.44 389 PRO A CA 1
ATOM 3028 C C . PRO A 1 389 ? 25.930 -3.149 -30.034 1.00 81.44 389 PRO A C 1
ATOM 3030 O O . PRO A 1 389 ? 26.857 -2.357 -29.938 1.00 81.44 389 PRO A O 1
ATOM 3033 N N . GLU A 1 390 ? 25.979 -4.166 -30.898 1.00 90.44 390 GLU A N 1
ATOM 3034 C CA . GLU A 1 390 ? 27.092 -4.338 -31.841 1.00 90.44 390 GLU A CA 1
ATOM 3035 C C . GLU A 1 390 ? 26.788 -3.625 -33.167 1.00 90.44 390 GLU A C 1
ATOM 3037 O O . GLU A 1 390 ? 26.093 -4.133 -34.054 1.00 90.44 390 GLU A O 1
ATOM 3042 N N . TRP A 1 391 ? 27.293 -2.398 -33.300 1.00 90.44 391 TRP A N 1
ATOM 3043 C CA . TRP A 1 391 ? 26.948 -1.516 -34.412 1.00 90.44 391 TRP A CA 1
ATOM 3044 C C . TRP A 1 391 ? 27.899 -1.609 -35.606 1.00 90.44 391 TRP A C 1
ATOM 3046 O O . TRP A 1 391 ? 29.074 -1.243 -35.533 1.00 90.44 391 TRP A O 1
ATOM 3056 N N . ILE A 1 392 ? 27.343 -1.943 -36.773 1.00 90.06 392 ILE A N 1
ATOM 3057 C CA . ILE A 1 392 ? 28.018 -1.822 -38.068 1.00 90.06 392 ILE A CA 1
ATOM 3058 C C . ILE A 1 392 ? 27.500 -0.570 -38.779 1.00 90.06 392 ILE A C 1
ATOM 3060 O O . ILE A 1 392 ? 26.461 -0.569 -39.443 1.00 90.06 392 ILE A O 1
ATOM 3064 N N . THR A 1 393 ? 28.247 0.524 -38.626 1.00 89.62 393 THR A N 1
ATOM 3065 C CA . THR A 1 393 ? 27.938 1.829 -39.242 1.00 89.62 393 THR A CA 1
ATOM 3066 C C . THR A 1 393 ? 28.498 1.960 -40.663 1.00 89.62 393 THR A C 1
ATOM 3068 O O . THR A 1 393 ? 28.125 2.860 -41.414 1.00 89.62 393 THR A O 1
ATOM 3071 N N . ASP A 1 394 ? 29.403 1.060 -41.068 1.00 89.00 394 ASP A N 1
ATOM 3072 C CA . ASP A 1 394 ? 29.864 0.968 -42.452 1.00 89.00 394 ASP A CA 1
ATOM 3073 C C . ASP A 1 394 ? 28.800 0.320 -43.331 1.00 89.00 394 ASP A C 1
ATOM 3075 O O . ASP A 1 394 ? 28.426 -0.832 -43.126 1.00 89.00 394 ASP A O 1
ATOM 3079 N N . ARG A 1 395 ? 28.337 1.055 -44.339 1.00 84.88 395 ARG A N 1
ATOM 3080 C CA . ARG A 1 395 ? 27.295 0.568 -45.239 1.00 84.88 395 ARG A CA 1
ATOM 3081 C C . ARG A 1 395 ? 27.714 -0.675 -46.026 1.00 84.88 395 ARG A C 1
ATOM 3083 O O . ARG A 1 395 ? 26.920 -1.599 -46.120 1.00 84.88 395 ARG A O 1
ATOM 3090 N N . ASN A 1 396 ? 28.929 -0.715 -46.568 1.00 87.56 396 ASN A N 1
ATOM 3091 C CA . ASN A 1 396 ? 29.363 -1.847 -47.391 1.00 87.56 396 ASN A CA 1
ATOM 3092 C C . ASN A 1 396 ? 29.504 -3.113 -46.537 1.00 87.56 396 ASN A C 1
ATOM 3094 O O . ASN A 1 396 ? 29.155 -4.204 -46.977 1.00 87.56 396 ASN A O 1
ATOM 3098 N N . ALA A 1 397 ? 29.991 -2.969 -45.303 1.00 89.50 397 ALA A N 1
ATOM 3099 C CA . ALA A 1 397 ? 30.027 -4.067 -44.345 1.00 89.50 397 ALA A CA 1
ATOM 3100 C C . ALA A 1 397 ? 28.613 -4.523 -43.955 1.00 89.50 397 ALA A C 1
ATOM 3102 O O . ALA A 1 397 ? 28.359 -5.722 -43.904 1.00 89.50 397 ALA A O 1
ATOM 3103 N N . ALA A 1 398 ? 27.685 -3.587 -43.735 1.00 86.50 398 ALA A N 1
ATOM 3104 C CA . ALA A 1 398 ? 26.293 -3.908 -43.436 1.00 86.50 398 ALA A CA 1
ATOM 3105 C C . ALA A 1 398 ? 25.593 -4.640 -44.595 1.00 86.50 398 ALA A C 1
ATOM 3107 O O . ALA A 1 398 ? 24.882 -5.614 -44.363 1.00 86.50 398 ALA A O 1
ATOM 3108 N N . GLU A 1 399 ? 25.829 -4.213 -45.838 1.00 84.31 399 GLU A N 1
ATOM 3109 C CA . GLU A 1 399 ? 25.339 -4.891 -47.044 1.00 84.31 399 GLU A CA 1
ATOM 3110 C C . GLU A 1 399 ? 25.930 -6.301 -47.166 1.00 84.31 399 GLU A C 1
ATOM 3112 O O . GLU A 1 399 ? 25.187 -7.251 -47.398 1.00 84.31 399 GLU A O 1
ATOM 3117 N N . ALA A 1 400 ? 27.233 -6.465 -46.917 1.00 87.94 400 ALA A N 1
ATOM 3118 C CA . ALA A 1 400 ? 27.875 -7.777 -46.936 1.00 87.94 400 ALA A CA 1
ATOM 3119 C C . ALA A 1 400 ? 27.280 -8.735 -45.888 1.00 87.94 400 ALA A C 1
ATOM 3121 O O . ALA A 1 400 ? 27.025 -9.894 -46.210 1.00 87.94 400 ALA A O 1
ATOM 3122 N N . ILE A 1 401 ? 27.021 -8.252 -44.666 1.00 84.50 401 ILE A N 1
ATOM 3123 C CA . ILE A 1 401 ? 26.371 -9.044 -43.609 1.00 84.50 401 ILE A CA 1
ATOM 3124 C C . ILE A 1 401 ? 24.949 -9.408 -44.023 1.00 84.50 401 ILE A C 1
ATOM 3126 O O . ILE A 1 401 ? 24.578 -10.571 -43.934 1.00 84.50 401 ILE A O 1
ATOM 3130 N N . PHE A 1 402 ? 24.174 -8.457 -44.545 1.00 82.94 402 PHE A N 1
ATOM 3131 C CA . PHE A 1 402 ? 22.816 -8.734 -45.007 1.00 82.94 402 PHE A CA 1
ATOM 3132 C C . PHE A 1 402 ? 22.767 -9.776 -46.130 1.00 82.94 402 PHE A C 1
ATOM 3134 O O . PHE A 1 402 ? 21.857 -10.603 -46.167 1.00 82.94 402 PHE A O 1
ATOM 3141 N N . GLU A 1 403 ? 23.732 -9.750 -47.048 1.00 84.38 403 GLU A N 1
ATOM 3142 C CA . GLU A 1 403 ? 23.833 -10.742 -48.118 1.00 84.38 403 GLU A CA 1
ATOM 3143 C C . GLU A 1 403 ? 24.265 -12.121 -47.601 1.00 84.38 403 GLU A C 1
ATOM 3145 O O . GLU A 1 403 ? 23.792 -13.137 -48.117 1.00 84.38 403 GLU A O 1
ATOM 3150 N N . SER A 1 404 ? 25.160 -12.176 -46.608 1.00 89.25 404 SER A N 1
ATOM 3151 C CA . SER A 1 404 ? 25.703 -13.438 -46.096 1.00 89.25 404 SER A CA 1
ATOM 3152 C C . SER A 1 404 ? 24.850 -14.099 -45.013 1.00 89.25 404 SER A C 1
ATOM 3154 O O . SER A 1 404 ? 24.740 -15.323 -44.999 1.00 89.25 404 SER A O 1
ATOM 3156 N N . ASP A 1 405 ? 24.288 -13.301 -44.106 1.00 88.56 405 ASP A N 1
ATOM 3157 C CA . ASP A 1 405 ? 23.572 -13.730 -42.904 1.00 88.56 405 ASP A CA 1
ATOM 3158 C C . ASP A 1 405 ? 22.536 -12.667 -42.466 1.00 88.56 405 ASP A C 1
ATOM 3160 O O . ASP A 1 405 ? 22.751 -11.905 -41.525 1.00 88.56 405 ASP A O 1
ATOM 3164 N N . PRO A 1 406 ? 21.390 -12.561 -43.158 1.00 81.50 406 PRO A N 1
ATOM 3165 C CA . PRO A 1 406 ? 20.369 -11.565 -42.829 1.00 81.50 406 PRO A CA 1
ATOM 3166 C C . PRO A 1 406 ? 19.678 -11.814 -41.480 1.00 81.50 406 PRO A C 1
ATOM 3168 O O . PRO A 1 406 ? 19.035 -10.898 -40.964 1.00 81.50 406 PRO A O 1
ATOM 3171 N N . ASP A 1 407 ? 19.772 -13.026 -40.923 1.00 81.44 407 ASP A N 1
ATOM 3172 C CA . ASP A 1 407 ? 19.148 -13.380 -39.644 1.00 81.44 407 ASP A CA 1
ATOM 3173 C C . ASP A 1 407 ? 19.973 -12.878 -38.447 1.00 81.44 407 ASP A C 1
ATOM 3175 O O . ASP A 1 407 ? 19.415 -12.705 -37.364 1.00 81.44 407 ASP A O 1
ATOM 3179 N N . SER A 1 408 ? 21.261 -12.560 -38.643 1.00 83.00 408 SER A N 1
ATOM 3180 C CA . SER A 1 408 ? 22.093 -11.910 -37.622 1.00 83.00 408 SER A CA 1
ATOM 3181 C C . SER A 1 408 ? 21.756 -10.428 -37.426 1.00 83.00 408 SER A C 1
ATOM 3183 O O . SER A 1 408 ? 22.249 -9.797 -36.496 1.00 83.00 408 SER A O 1
ATOM 3185 N N . ILE A 1 409 ? 20.946 -9.832 -38.308 1.00 82.38 409 ILE A N 1
ATOM 3186 C CA . ILE A 1 409 ? 20.581 -8.418 -38.229 1.00 82.38 409 ILE A CA 1
ATOM 3187 C C . ILE A 1 409 ? 19.350 -8.256 -37.351 1.00 82.38 409 ILE A C 1
ATOM 3189 O O . ILE A 1 409 ? 18.226 -8.591 -37.736 1.00 82.38 409 ILE A O 1
ATOM 3193 N N . VAL A 1 410 ? 19.550 -7.631 -36.195 1.00 81.56 410 VAL A N 1
ATOM 3194 C CA . VAL A 1 410 ? 18.471 -7.354 -35.251 1.00 81.56 410 VAL A CA 1
ATOM 3195 C C . VAL A 1 410 ? 17.576 -6.233 -35.785 1.00 81.56 410 VAL A C 1
ATOM 3197 O O . VAL A 1 410 ? 16.353 -6.383 -35.912 1.00 81.56 410 VAL A O 1
ATOM 3200 N N . TYR A 1 411 ? 18.183 -5.085 -36.103 1.00 81.88 411 TYR A N 1
ATOM 3201 C CA . TYR A 1 411 ? 17.502 -3.946 -36.713 1.00 81.88 411 TYR A CA 1
ATOM 3202 C C . TYR A 1 411 ? 18.461 -2.998 -37.436 1.00 81.88 411 TYR A C 1
ATOM 3204 O O . TYR A 1 411 ? 19.625 -2.849 -37.071 1.00 81.88 411 TYR A O 1
ATOM 3212 N N . GLY A 1 412 ? 17.928 -2.305 -38.444 1.00 82.06 412 GLY A N 1
ATOM 3213 C CA . GLY A 1 412 ? 18.568 -1.139 -39.056 1.00 82.06 412 GLY A CA 1
ATOM 3214 C C . GLY A 1 412 ? 18.153 0.159 -38.364 1.00 82.06 412 GLY A C 1
ATOM 3215 O O . GLY A 1 412 ? 17.018 0.274 -37.879 1.00 82.06 412 GLY A O 1
ATOM 3216 N N . LEU A 1 413 ? 19.060 1.134 -38.347 1.00 83.50 413 LEU A N 1
ATOM 3217 C CA . LEU A 1 413 ? 18.844 2.455 -37.772 1.00 83.50 413 LEU A CA 1
ATOM 3218 C C . LEU A 1 413 ? 19.017 3.554 -38.819 1.00 83.50 413 LEU A C 1
ATOM 3220 O O . LEU A 1 413 ? 20.015 3.616 -39.540 1.00 83.50 413 LEU A O 1
ATOM 3224 N N . TYR A 1 414 ? 18.039 4.454 -38.840 1.00 85.31 414 TYR A N 1
ATOM 3225 C CA . TYR A 1 414 ? 18.018 5.613 -39.720 1.00 85.31 414 TYR A CA 1
ATOM 3226 C C . TYR A 1 414 ? 17.691 6.871 -38.921 1.00 85.31 414 TYR A C 1
ATOM 3228 O O . TYR A 1 414 ? 16.830 6.844 -38.035 1.00 85.31 414 TYR A O 1
ATOM 3236 N N . LEU A 1 415 ? 18.331 7.982 -39.272 1.00 85.56 415 LEU A N 1
ATOM 3237 C CA . LEU A 1 415 ? 17.921 9.311 -38.839 1.00 85.56 415 LEU A CA 1
ATOM 3238 C C . LEU A 1 415 ? 16.854 9.821 -39.806 1.00 85.56 415 LEU A C 1
ATOM 3240 O O . LEU A 1 415 ? 17.147 10.108 -40.963 1.00 85.56 415 LEU A O 1
ATOM 3244 N N . ALA A 1 416 ? 15.623 9.924 -39.320 1.00 84.31 416 ALA A N 1
ATOM 3245 C CA . ALA A 1 416 ? 14.519 10.514 -40.054 1.00 84.31 416 ALA A CA 1
ATOM 3246 C C . ALA A 1 416 ? 14.476 12.023 -39.814 1.00 84.31 416 ALA A C 1
ATOM 3248 O O . ALA A 1 416 ? 14.423 12.458 -38.662 1.00 84.31 416 ALA A O 1
ATOM 3249 N N . LEU A 1 417 ? 14.474 12.805 -40.889 1.00 83.56 417 LEU A N 1
ATOM 3250 C CA . LEU A 1 417 ? 14.350 14.258 -40.886 1.00 83.56 417 LEU A CA 1
ATOM 3251 C C . LEU A 1 417 ? 13.128 14.641 -41.719 1.00 83.56 417 LEU A C 1
ATOM 3253 O O . LEU A 1 417 ? 13.071 14.341 -42.909 1.00 83.56 417 LEU A O 1
ATOM 3257 N N . GLU A 1 418 ? 12.161 15.299 -41.095 1.00 84.56 418 GLU A N 1
ATOM 3258 C CA . GLU A 1 418 ? 10.939 15.764 -41.743 1.00 84.56 418 GLU A CA 1
ATOM 3259 C C . GLU A 1 418 ? 11.013 17.276 -41.929 1.00 84.56 418 GLU A C 1
ATOM 3261 O O . GLU A 1 418 ? 11.133 18.052 -40.973 1.00 84.56 418 GLU A O 1
ATOM 3266 N N . PHE A 1 419 ? 10.937 17.698 -43.179 1.00 83.81 419 PHE A N 1
ATOM 3267 C CA . PHE A 1 419 ? 11.081 19.083 -43.578 1.00 83.81 419 PHE A CA 1
ATOM 3268 C C . PHE A 1 419 ? 9.802 19.609 -44.204 1.00 83.81 419 PHE A C 1
ATOM 3270 O O . PHE A 1 419 ? 9.184 18.930 -45.019 1.00 83.81 419 PHE A O 1
ATOM 3277 N N . GLU A 1 420 ? 9.461 20.853 -43.890 1.00 84.31 420 GLU A N 1
ATOM 3278 C CA . GLU A 1 420 ? 8.348 21.560 -44.513 1.00 84.31 420 GLU A CA 1
ATOM 3279 C C . GLU A 1 420 ? 8.848 22.510 -45.608 1.00 84.31 420 GLU A C 1
ATOM 3281 O O . GLU A 1 420 ? 9.766 23.305 -45.378 1.00 84.31 420 GLU A O 1
ATOM 3286 N N . ARG A 1 421 ? 8.228 22.462 -46.796 1.00 81.81 421 ARG A N 1
ATOM 3287 C CA . ARG A 1 421 ? 8.401 23.479 -47.847 1.00 81.81 421 ARG A CA 1
ATOM 3288 C C . ARG A 1 421 ? 7.058 23.990 -48.355 1.00 81.81 421 ARG A C 1
ATOM 3290 O O . ARG A 1 421 ? 6.144 23.205 -48.590 1.00 81.81 421 ARG A O 1
ATOM 3297 N N . THR A 1 422 ? 6.960 25.292 -48.611 1.00 81.50 422 THR A N 1
ATOM 3298 C CA . THR A 1 422 ? 5.744 25.920 -49.151 1.00 81.50 422 THR A CA 1
ATOM 3299 C C . THR A 1 422 ? 5.899 26.226 -50.641 1.00 81.50 422 THR A C 1
ATOM 3301 O O . THR A 1 422 ? 6.930 26.736 -51.091 1.00 81.50 422 THR A O 1
ATOM 3304 N N . LYS A 1 423 ? 4.870 25.921 -51.435 1.00 78.56 423 LYS A N 1
ATOM 3305 C CA . LYS A 1 423 ? 4.814 26.264 -52.861 1.00 78.56 423 LYS A CA 1
ATOM 3306 C C . LYS A 1 423 ? 4.489 27.749 -53.039 1.00 78.56 423 LYS A C 1
ATOM 3308 O O . LYS A 1 423 ? 3.495 28.234 -52.511 1.00 78.56 423 LYS A O 1
ATOM 3313 N N . THR A 1 424 ? 5.275 28.466 -53.835 1.00 79.56 424 THR A N 1
ATOM 3314 C CA . THR A 1 424 ? 4.989 29.858 -54.236 1.00 79.56 424 THR A CA 1
ATOM 3315 C C . THR A 1 424 ? 4.554 29.943 -55.698 1.00 79.56 424 THR A C 1
ATOM 3317 O O . THR A 1 424 ? 4.691 28.977 -56.454 1.00 79.56 424 THR A O 1
ATOM 3320 N N . SER A 1 425 ? 4.083 31.115 -56.135 1.00 79.25 425 SER A N 1
ATOM 3321 C CA . SER A 1 425 ? 3.742 31.400 -57.541 1.00 79.25 425 SER A CA 1
ATOM 3322 C C . SER A 1 425 ? 4.886 31.159 -58.532 1.00 79.25 425 SER A C 1
ATOM 3324 O O . SER A 1 425 ? 4.626 30.914 -59.709 1.00 79.25 425 SER A O 1
ATOM 3326 N N . THR A 1 426 ? 6.147 31.191 -58.086 1.00 78.38 426 THR A N 1
ATOM 3327 C CA . THR A 1 426 ? 7.330 30.917 -58.924 1.00 78.38 426 THR A CA 1
ATOM 3328 C C . THR A 1 426 ? 7.816 29.461 -58.873 1.00 78.38 426 THR A C 1
ATOM 3330 O O . THR A 1 426 ? 8.844 29.142 -59.465 1.00 78.38 426 THR A O 1
ATOM 3333 N N . GLY A 1 427 ? 7.086 28.573 -58.189 1.00 72.75 427 GLY A N 1
ATOM 3334 C CA . GLY A 1 427 ? 7.501 27.204 -57.860 1.00 72.75 427 GLY A CA 1
ATOM 3335 C C . GLY A 1 427 ? 7.732 27.030 -56.357 1.00 72.75 427 GLY A C 1
ATOM 3336 O O . GLY A 1 427 ? 7.417 27.919 -55.567 1.00 72.75 427 GLY A O 1
ATOM 3337 N N . PHE A 1 428 ? 8.278 25.895 -55.923 1.00 65.75 428 PHE A N 1
ATOM 3338 C CA . PHE A 1 428 ? 8.741 25.776 -54.536 1.00 65.75 428 PHE A CA 1
ATOM 3339 C C . PHE A 1 428 ? 9.864 26.788 -54.318 1.00 65.75 428 PHE A C 1
ATOM 3341 O O . PHE A 1 428 ? 10.871 26.750 -55.027 1.00 65.75 428 PHE A O 1
ATOM 3348 N N . THR A 1 429 ? 9.685 27.734 -53.394 1.00 56.62 429 THR A N 1
ATOM 3349 C CA . THR A 1 429 ? 10.805 28.589 -53.007 1.00 56.62 429 THR A CA 1
ATOM 3350 C C . THR A 1 429 ? 11.858 27.723 -52.343 1.00 56.62 429 THR A C 1
ATOM 3352 O O . THR A 1 429 ? 11.541 26.941 -51.452 1.00 56.62 429 THR A O 1
ATOM 3355 N N . PHE A 1 430 ? 13.122 27.926 -52.711 1.00 52.81 430 PHE A N 1
ATOM 3356 C CA . PHE A 1 430 ? 14.287 27.465 -51.947 1.00 52.81 430 PHE A CA 1
ATOM 3357 C C . PHE A 1 430 ? 14.438 28.238 -50.620 1.00 52.81 430 PHE A C 1
ATOM 3359 O O . PHE A 1 430 ? 15.547 28.554 -50.202 1.00 52.81 430 PHE A O 1
ATOM 3366 N N . SER A 1 431 ? 13.334 28.630 -49.979 1.00 56.69 431 SER A N 1
ATOM 3367 C CA . SER A 1 431 ? 13.382 29.017 -48.573 1.00 56.69 431 SER A CA 1
ATOM 3368 C C . SER A 1 431 ? 13.860 27.787 -47.813 1.00 56.69 431 SER A C 1
ATOM 3370 O O . SER A 1 431 ? 13.284 26.719 -48.020 1.00 56.69 431 SER A O 1
ATOM 3372 N N . GLU A 1 432 ? 14.921 27.938 -47.018 1.00 61.72 432 GLU A N 1
ATOM 3373 C CA . GLU A 1 432 ? 15.524 26.862 -46.227 1.00 61.72 432 GLU A CA 1
ATOM 3374 C C . GLU A 1 432 ? 14.416 26.004 -45.604 1.00 61.72 432 GLU A C 1
ATOM 3376 O O . GLU A 1 432 ? 13.597 26.539 -44.847 1.00 61.72 432 GLU A O 1
ATOM 3381 N N . PRO A 1 433 ? 14.298 24.722 -45.998 1.00 63.56 433 PRO A N 1
ATOM 3382 C CA . PRO A 1 433 ? 13.232 23.879 -45.496 1.00 63.56 433 PRO A CA 1
ATOM 3383 C C . PRO A 1 433 ? 13.316 23.828 -43.969 1.00 63.56 433 PRO A C 1
ATOM 3385 O O . PRO A 1 433 ? 14.391 23.629 -43.400 1.00 63.56 433 PRO A O 1
ATOM 3388 N N . ILE A 1 434 ? 12.185 24.037 -43.297 1.00 72.94 434 ILE A N 1
ATOM 3389 C CA . ILE A 1 434 ? 12.156 24.097 -41.834 1.00 72.94 434 ILE A CA 1
ATOM 3390 C C . ILE A 1 434 ? 12.070 22.666 -41.320 1.00 72.94 434 ILE A C 1
ATOM 3392 O O . ILE A 1 434 ? 11.145 21.933 -41.673 1.00 72.94 434 ILE A O 1
ATOM 3396 N N . LEU A 1 435 ? 13.027 22.267 -40.482 1.00 77.06 435 LEU A N 1
ATOM 3397 C CA . LEU A 1 435 ? 12.950 20.998 -39.770 1.00 77.06 435 LEU A CA 1
ATOM 3398 C C . LEU A 1 435 ? 11.738 21.032 -38.835 1.00 77.06 435 LEU A C 1
ATOM 3400 O O . LEU A 1 435 ? 11.720 21.773 -37.853 1.00 77.06 435 LEU A O 1
ATOM 3404 N N . THR A 1 436 ? 10.733 20.219 -39.134 1.00 70.75 436 THR A N 1
ATOM 3405 C CA . THR A 1 436 ? 9.524 20.106 -38.306 1.00 70.75 436 THR A CA 1
ATOM 3406 C C . THR A 1 436 ? 9.677 19.021 -37.254 1.00 70.75 436 THR A C 1
ATOM 3408 O O . THR A 1 436 ? 9.215 19.172 -36.122 1.00 70.75 436 THR A O 1
ATOM 3411 N N . ARG A 1 437 ? 10.365 17.932 -37.610 1.00 71.38 437 ARG A N 1
ATOM 3412 C CA . ARG A 1 437 ? 10.571 16.777 -36.745 1.00 71.38 437 ARG A CA 1
ATOM 3413 C C . ARG A 1 437 ? 11.845 16.040 -37.134 1.00 71.38 437 ARG A C 1
ATOM 3415 O O . ARG A 1 437 ? 12.188 15.939 -38.306 1.00 71.38 437 ARG A O 1
ATOM 3422 N N . TRP A 1 438 ? 12.514 15.466 -36.142 1.00 76.19 438 TRP A N 1
ATOM 3423 C CA . TRP A 1 438 ? 13.519 14.438 -36.374 1.00 76.19 438 TRP A CA 1
ATOM 3424 C C . TRP A 1 438 ? 13.360 13.295 -35.375 1.00 76.19 438 TRP A C 1
ATOM 3426 O O . TRP A 1 438 ? 12.786 13.467 -34.295 1.00 76.19 438 TRP A O 1
ATOM 3436 N N . GLY A 1 439 ? 13.841 12.110 -35.738 1.00 71.81 439 GLY A N 1
ATOM 3437 C CA . GLY A 1 439 ? 13.800 10.945 -34.863 1.00 71.81 439 GLY A CA 1
ATOM 3438 C C . GLY A 1 439 ? 14.597 9.767 -35.400 1.00 71.81 439 GLY A C 1
ATOM 3439 O O . GLY A 1 439 ? 15.029 9.756 -36.548 1.00 71.81 439 GLY A O 1
ATOM 3440 N N . LEU A 1 440 ? 14.783 8.762 -34.549 1.00 72.38 440 LEU A N 1
ATOM 3441 C CA . LEU A 1 440 ? 15.397 7.497 -34.933 1.00 72.38 440 LEU A CA 1
ATOM 3442 C C . LEU A 1 440 ? 14.310 6.525 -35.386 1.00 72.38 440 LEU A C 1
ATOM 3444 O O . LEU A 1 440 ? 13.356 6.270 -34.649 1.00 72.38 440 LEU A O 1
ATOM 3448 N N . ALA A 1 441 ? 14.463 5.966 -36.580 1.00 67.56 441 ALA A N 1
ATOM 3449 C CA . ALA A 1 441 ? 13.606 4.900 -37.073 1.00 67.56 441 ALA A CA 1
ATOM 3450 C C . ALA A 1 441 ? 14.317 3.551 -36.897 1.00 67.56 441 ALA A C 1
ATOM 3452 O O . ALA A 1 441 ? 15.400 3.348 -37.446 1.00 67.56 441 ALA A O 1
ATOM 3453 N N . ARG A 1 442 ? 13.699 2.632 -36.139 1.00 66.50 442 ARG A N 1
ATOM 3454 C CA . ARG A 1 442 ? 14.131 1.230 -35.992 1.00 66.50 442 ARG A CA 1
ATOM 3455 C C . ARG A 1 442 ? 13.260 0.330 -36.872 1.00 66.50 442 ARG A C 1
ATOM 3457 O O . ARG A 1 442 ? 12.036 0.474 -36.863 1.00 66.50 442 ARG A O 1
ATOM 3464 N N . ARG A 1 443 ? 13.859 -0.616 -37.603 1.00 63.38 443 ARG A N 1
ATOM 3465 C CA . ARG A 1 443 ? 13.128 -1.632 -38.391 1.00 63.38 443 ARG A CA 1
ATOM 3466 C C . ARG A 1 443 ? 13.639 -3.039 -38.087 1.00 63.38 443 ARG A C 1
ATOM 3468 O O . ARG A 1 443 ? 14.822 -3.289 -38.269 1.00 63.38 443 ARG A O 1
ATOM 3475 N N . SER A 1 444 ? 12.746 -3.927 -37.640 1.00 47.91 444 SER A N 1
ATOM 3476 C CA . SER A 1 444 ? 13.046 -5.303 -37.200 1.00 47.91 444 SER A CA 1
ATOM 3477 C C . SER A 1 444 ? 12.711 -6.358 -38.271 1.00 47.91 444 SER A C 1
ATOM 3479 O O . SER A 1 444 ? 11.678 -6.246 -38.937 1.00 47.91 444 SER A O 1
ATOM 3481 N N . GLY A 1 445 ? 13.551 -7.400 -38.378 1.00 49.59 445 GLY A N 1
ATOM 3482 C CA . GLY A 1 445 ? 13.251 -8.696 -39.014 1.00 49.59 445 GLY A CA 1
ATOM 3483 C C . GLY A 1 445 ? 13.856 -8.936 -40.407 1.00 49.59 445 GLY A C 1
ATOM 3484 O O . GLY A 1 445 ? 14.031 -8.009 -41.187 1.00 49.59 445 GLY A O 1
ATOM 3485 N N . SER A 1 446 ? 14.084 -10.206 -40.767 1.00 42.59 446 SER A N 1
ATOM 3486 C CA . SER A 1 446 ? 14.790 -10.730 -41.965 1.00 42.59 446 SER A CA 1
ATOM 3487 C C . SER A 1 446 ? 14.259 -10.329 -43.364 1.00 42.59 446 SER A C 1
ATOM 3489 O O . SER A 1 446 ? 14.723 -10.822 -44.391 1.00 42.59 446 SER A O 1
ATOM 3491 N N . ARG A 1 447 ? 13.295 -9.400 -43.445 1.00 41.69 447 ARG A N 1
ATOM 3492 C CA . ARG A 1 447 ? 12.828 -8.727 -44.681 1.00 41.69 447 ARG A CA 1
ATOM 3493 C C . ARG A 1 447 ? 13.062 -7.202 -44.673 1.00 41.69 447 ARG A C 1
ATOM 3495 O O . ARG A 1 447 ? 12.657 -6.517 -45.612 1.00 41.69 447 ARG A O 1
ATOM 3502 N N . ALA A 1 448 ? 13.685 -6.661 -43.623 1.00 43.12 448 ALA A N 1
ATOM 3503 C CA . ALA A 1 448 ? 13.665 -5.245 -43.240 1.00 43.12 448 ALA A CA 1
ATOM 3504 C C . ALA A 1 448 ? 14.598 -4.303 -44.017 1.00 43.12 448 ALA A C 1
ATOM 3506 O O . ALA A 1 448 ? 14.564 -3.103 -43.754 1.00 43.12 448 ALA A O 1
ATOM 3507 N N . LEU A 1 449 ? 15.353 -4.787 -45.005 1.00 45.50 449 LEU A N 1
ATOM 3508 C CA . LEU A 1 449 ? 16.052 -3.910 -45.955 1.00 45.50 449 LEU A CA 1
ATOM 3509 C C . LEU A 1 449 ? 15.306 -3.734 -47.284 1.00 45.50 449 LEU A C 1
ATOM 3511 O O . LEU A 1 449 ? 15.850 -3.179 -48.234 1.00 45.50 449 LEU A O 1
ATOM 3515 N N . SER A 1 450 ? 14.037 -4.152 -47.362 1.00 40.69 450 SER A N 1
ATOM 3516 C CA . SER A 1 450 ? 13.151 -3.608 -48.395 1.00 40.69 450 SER A CA 1
ATOM 3517 C C . SER A 1 450 ? 12.766 -2.168 -48.007 1.00 40.69 450 SER A C 1
ATOM 3519 O O . SER A 1 450 ? 12.208 -1.972 -46.917 1.00 40.69 450 SER A O 1
ATOM 3521 N N . PRO A 1 451 ? 13.043 -1.161 -48.861 1.00 39.62 451 PRO A N 1
ATOM 3522 C CA . PRO A 1 451 ? 12.585 0.213 -48.658 1.00 39.62 451 PRO A CA 1
ATOM 3523 C C . PRO A 1 451 ? 11.060 0.270 -48.463 1.00 39.62 451 PRO A C 1
ATOM 3525 O O . PRO A 1 451 ? 10.356 -0.692 -48.798 1.00 39.62 451 PRO A O 1
ATOM 3528 N N . PRO A 1 452 ? 10.501 1.377 -47.940 1.00 40.06 452 PRO A N 1
ATOM 3529 C CA . PRO A 1 452 ? 9.061 1.622 -48.001 1.00 40.06 452 PRO A CA 1
ATOM 3530 C C . PRO A 1 452 ? 8.598 1.466 -49.452 1.00 40.06 452 PRO A C 1
ATOM 3532 O O . PRO A 1 452 ? 8.929 2.263 -50.323 1.00 40.06 452 PRO A O 1
ATOM 3535 N N . THR A 1 453 ? 7.869 0.393 -49.745 1.00 39.72 453 THR A N 1
ATOM 3536 C CA . THR A 1 453 ? 7.283 0.201 -51.068 1.00 39.72 453 THR A CA 1
ATOM 3537 C C . THR A 1 453 ? 5.967 0.959 -51.118 1.00 39.72 453 THR A C 1
ATOM 3539 O O . THR A 1 453 ? 4.925 0.471 -50.695 1.00 39.72 453 THR A O 1
ATOM 3542 N N . GLN A 1 454 ? 6.026 2.156 -51.689 1.00 35.91 454 GLN A N 1
ATOM 3543 C CA . GLN A 1 454 ? 5.567 2.320 -53.069 1.00 35.91 454 GLN A CA 1
ATOM 3544 C C . GLN A 1 454 ? 6.716 2.978 -53.853 1.00 35.91 454 GLN A C 1
ATOM 3546 O O . GLN A 1 454 ? 6.732 4.173 -54.074 1.00 35.91 454 GLN A O 1
ATOM 3551 N N . GLY A 1 455 ? 7.797 2.267 -54.161 1.00 38.31 455 GLY A N 1
ATOM 3552 C CA . GLY A 1 455 ? 7.777 1.362 -55.300 1.00 38.31 455 GLY A CA 1
ATOM 3553 C C . GLY A 1 455 ? 9.168 1.093 -55.867 1.00 38.31 455 GLY A C 1
ATOM 3554 O O . GLY A 1 455 ? 9.311 1.106 -57.083 1.00 38.31 455 GLY A O 1
ATOM 3555 N N . THR A 1 456 ? 10.173 0.823 -55.029 1.00 37.91 456 THR A N 1
ATOM 3556 C CA . THR A 1 456 ? 11.462 0.298 -55.500 1.00 37.91 456 THR A CA 1
ATOM 3557 C C . THR A 1 456 ? 12.005 -0.777 -54.555 1.00 37.91 456 THR A C 1
ATOM 3559 O O . THR A 1 456 ? 11.858 -0.711 -53.335 1.00 37.91 456 THR A O 1
ATOM 3562 N N . SER A 1 457 ? 12.513 -1.865 -55.137 1.00 35.38 457 SER A N 1
ATOM 3563 C CA . SER A 1 457 ? 12.702 -3.163 -54.475 1.00 35.38 457 SER A CA 1
ATOM 3564 C C . SER A 1 457 ? 14.170 -3.579 -54.355 1.00 35.38 457 SER A C 1
ATOM 3566 O O . SER A 1 457 ? 14.479 -4.757 -54.529 1.00 35.38 457 SER A O 1
ATOM 3568 N N . SER A 1 458 ? 15.092 -2.652 -54.077 1.00 44.22 458 SER A N 1
ATOM 3569 C CA . SER A 1 458 ? 16.465 -3.032 -53.721 1.00 44.22 458 SER A CA 1
ATOM 3570 C C . SER A 1 458 ? 17.211 -1.937 -52.952 1.00 44.22 458 SER A C 1
ATOM 3572 O O . SER A 1 458 ? 17.075 -0.757 -53.262 1.00 44.22 458 SER A O 1
ATOM 3574 N N . LEU A 1 459 ? 18.056 -2.348 -52.001 1.00 45.03 459 LEU A N 1
ATOM 3575 C CA . LEU A 1 459 ? 19.117 -1.532 -51.381 1.00 45.03 459 LEU A CA 1
ATOM 3576 C C . LEU A 1 459 ? 20.006 -0.803 -52.409 1.00 45.03 459 LEU A C 1
ATOM 3578 O O . LEU A 1 459 ? 20.599 0.225 -52.090 1.00 45.03 459 LEU A O 1
ATOM 3582 N N . LEU A 1 460 ? 20.079 -1.324 -53.640 1.00 42.16 460 LEU A N 1
ATOM 3583 C CA . LEU A 1 460 ? 20.950 -0.843 -54.713 1.00 42.16 460 LEU A CA 1
ATOM 3584 C C . LEU A 1 460 ? 20.521 0.509 -55.310 1.00 42.16 460 LEU A C 1
ATOM 3586 O O . LEU A 1 460 ? 21.296 1.088 -56.059 1.00 42.16 460 LEU A O 1
ATOM 3590 N N . GLU A 1 461 ? 19.333 1.032 -54.984 1.00 46.38 461 GLU A N 1
ATOM 3591 C CA . GLU A 1 461 ? 18.886 2.365 -55.438 1.00 46.38 461 GLU A CA 1
ATOM 3592 C C . GLU A 1 461 ? 19.165 3.495 -54.433 1.00 46.38 461 GLU A C 1
ATOM 3594 O O . GLU A 1 461 ? 18.880 4.661 -54.697 1.00 46.38 461 GLU A O 1
ATOM 3599 N N . ILE A 1 462 ? 19.742 3.177 -53.273 1.00 52.47 462 ILE A N 1
ATOM 3600 C CA . ILE A 1 462 ? 20.241 4.189 -52.343 1.00 52.47 462 ILE A CA 1
ATOM 3601 C C . ILE A 1 462 ? 21.622 4.596 -52.865 1.00 52.47 462 ILE A C 1
ATOM 3603 O O . ILE A 1 462 ? 22.621 4.014 -52.455 1.00 52.47 462 ILE A O 1
ATOM 3607 N N . GLU A 1 463 ? 21.717 5.524 -53.813 1.00 51.88 463 GLU A N 1
ATOM 3608 C CA . GLU A 1 463 ? 23.024 5.853 -54.408 1.00 51.88 463 GLU A CA 1
ATOM 3609 C C . GLU A 1 463 ? 23.975 6.540 -53.395 1.00 51.88 463 GLU A C 1
ATOM 3611 O O . GLU A 1 463 ? 25.167 6.257 -53.436 1.00 51.88 463 GLU A O 1
ATOM 3616 N N . ASP A 1 464 ? 23.471 7.262 -52.371 1.00 57.47 464 ASP A N 1
ATOM 3617 C CA . ASP A 1 464 ? 24.315 8.147 -51.530 1.00 57.47 464 ASP A CA 1
ATOM 3618 C C . ASP A 1 464 ? 24.012 8.172 -50.006 1.00 57.47 464 ASP A C 1
ATOM 3620 O O . ASP A 1 464 ? 24.163 9.202 -49.356 1.00 57.47 464 ASP A O 1
ATOM 3624 N N . GLN A 1 465 ? 23.585 7.059 -49.386 1.00 66.56 465 GLN A N 1
ATOM 3625 C CA . GLN A 1 465 ? 23.338 6.936 -47.917 1.00 66.56 465 GLN A CA 1
ATOM 3626 C C . GLN A 1 465 ? 22.203 7.811 -47.339 1.00 66.56 465 GLN A C 1
ATOM 3628 O O . GLN A 1 465 ? 21.800 7.624 -46.188 1.00 66.56 465 GLN A O 1
ATOM 3633 N N . VAL A 1 466 ? 21.646 8.713 -48.142 1.00 72.94 466 VAL A N 1
ATOM 3634 C CA . VAL A 1 466 ? 20.494 9.554 -47.830 1.00 72.94 466 VAL A CA 1
ATOM 3635 C C . VAL A 1 466 ? 19.353 9.151 -48.749 1.00 72.94 466 VAL A C 1
ATOM 3637 O O . VAL A 1 466 ? 19.479 9.181 -49.971 1.00 72.94 466 VAL A O 1
ATOM 3640 N N . TRP A 1 467 ? 18.228 8.767 -48.163 1.00 76.25 467 TRP A N 1
ATOM 3641 C CA . TRP A 1 467 ? 17.009 8.478 -48.901 1.00 76.25 467 TRP A CA 1
ATOM 3642 C C . TRP A 1 467 ? 16.038 9.634 -48.749 1.00 76.25 467 TRP A C 1
ATOM 3644 O O . TRP A 1 467 ? 15.700 10.012 -47.631 1.00 76.25 467 TRP A O 1
ATOM 3654 N N . ARG A 1 468 ? 15.580 10.181 -49.871 1.00 79.50 468 ARG A N 1
ATOM 3655 C CA . ARG A 1 468 ? 14.564 11.226 -49.900 1.00 79.50 468 ARG A CA 1
ATOM 3656 C C . ARG A 1 468 ? 13.234 10.619 -50.323 1.00 79.50 468 ARG A C 1
ATOM 3658 O O . ARG A 1 468 ? 13.075 10.191 -51.462 1.00 79.50 468 ARG A O 1
ATOM 3665 N N . GLU A 1 469 ? 12.273 10.628 -49.416 1.00 77.06 469 GLU A N 1
ATOM 3666 C CA . GLU A 1 469 ? 10.881 10.310 -49.695 1.00 77.06 469 GLU A CA 1
ATOM 3667 C C . GLU A 1 469 ? 10.103 11.611 -49.840 1.00 77.06 469 GLU A C 1
ATOM 3669 O O . GLU A 1 469 ? 9.894 12.369 -48.888 1.00 77.06 469 GLU A O 1
ATOM 3674 N N . GLU A 1 470 ? 9.678 11.884 -51.069 1.00 71.88 470 GLU A N 1
ATOM 3675 C CA . GLU A 1 470 ? 8.577 12.808 -51.278 1.00 71.88 470 GLU A CA 1
ATOM 3676 C C . GLU A 1 470 ? 7.307 12.040 -50.923 1.00 71.88 470 GLU A C 1
ATOM 3678 O O . GLU A 1 470 ? 6.928 11.103 -51.628 1.00 71.88 470 GLU A O 1
ATOM 3683 N N . LEU A 1 471 ? 6.684 12.387 -49.793 1.00 67.81 471 LEU A N 1
ATOM 3684 C CA . LEU A 1 471 ? 5.417 11.769 -49.423 1.00 67.81 471 LEU A CA 1
ATOM 3685 C C . LEU A 1 471 ? 4.427 11.980 -50.575 1.00 67.81 471 LEU A C 1
ATOM 3687 O O . LEU A 1 471 ? 4.343 13.105 -51.088 1.00 67.81 471 LEU A O 1
ATOM 3691 N N . PRO A 1 472 ? 3.702 10.926 -51.002 1.00 58.41 472 PRO A N 1
ATOM 3692 C CA . PRO A 1 472 ? 2.760 11.042 -52.099 1.00 58.41 472 PRO A CA 1
ATOM 3693 C C . PRO A 1 472 ? 1.812 12.191 -51.782 1.00 58.41 472 PRO A C 1
ATOM 3695 O O . PRO A 1 472 ? 1.199 12.233 -50.710 1.00 58.41 472 PRO A O 1
ATOM 3698 N N . GLN A 1 473 ? 1.764 13.157 -52.702 1.00 60.44 473 GLN A N 1
ATOM 3699 C CA . GLN A 1 473 ? 0.802 14.246 -52.644 1.00 60.44 473 GLN A CA 1
ATOM 3700 C C . GLN A 1 473 ? -0.579 13.646 -52.370 1.00 60.44 473 GLN A C 1
ATOM 3702 O O . GLN A 1 473 ? -0.910 12.584 -52.903 1.00 60.44 473 GLN A O 1
ATOM 3707 N N . SER A 1 474 ? -1.412 14.339 -51.588 1.00 56.53 474 SER A N 1
ATOM 3708 C CA . SER A 1 474 ? -2.854 14.122 -51.720 1.00 56.53 474 SER A CA 1
ATOM 3709 C C . SER A 1 474 ? -3.188 14.132 -53.213 1.00 56.53 474 SER A C 1
ATOM 3711 O O . SER A 1 474 ? -2.631 14.979 -53.909 1.00 56.53 474 SER A O 1
ATOM 3713 N N . ASP A 1 475 ? -4.062 13.242 -53.691 1.00 62.44 475 ASP A N 1
ATOM 3714 C CA . ASP A 1 475 ? -4.409 13.029 -55.115 1.00 62.44 475 ASP A CA 1
ATOM 3715 C C . ASP A 1 475 ? -4.893 14.285 -55.892 1.00 62.44 475 ASP A C 1
ATOM 3717 O O . ASP A 1 475 ? -5.390 14.171 -57.010 1.00 62.44 475 ASP A O 1
ATOM 3721 N N . ASP A 1 476 ? -4.788 15.481 -55.316 1.00 64.88 476 ASP A N 1
ATOM 3722 C CA . ASP A 1 476 ? -5.099 16.771 -55.904 1.00 64.88 476 ASP A CA 1
ATOM 3723 C C . ASP A 1 476 ? -3.955 17.257 -56.830 1.00 64.88 476 ASP A C 1
ATOM 3725 O O . ASP A 1 476 ? -2.877 17.645 -56.360 1.00 64.88 476 ASP A O 1
ATOM 3729 N N . PRO A 1 477 ? -4.141 17.228 -58.165 1.00 63.06 477 PRO A N 1
ATOM 3730 C CA . PRO A 1 477 ? -3.090 17.533 -59.137 1.00 63.06 477 PRO A CA 1
ATOM 3731 C C . PRO A 1 477 ? -2.750 19.031 -59.240 1.00 63.06 477 PRO A C 1
ATOM 3733 O O . PRO A 1 477 ? -1.809 19.394 -59.950 1.00 63.06 477 PRO A O 1
ATOM 3736 N N . GLU A 1 478 ? -3.476 19.912 -58.548 1.00 72.81 478 GLU A N 1
ATOM 3737 C CA . GLU A 1 478 ? -3.305 21.365 -58.623 1.00 72.81 478 GLU A CA 1
ATOM 3738 C C . GLU A 1 478 ? -2.962 21.969 -57.258 1.00 72.81 478 GLU A C 1
ATOM 3740 O O . GLU A 1 478 ? -3.760 22.699 -56.680 1.00 72.81 478 GLU A O 1
ATOM 3745 N N . LEU A 1 479 ? -1.746 21.724 -56.750 1.00 66.31 479 LEU A N 1
ATOM 3746 C CA . LEU A 1 479 ? -1.295 22.469 -55.569 1.00 66.31 479 LEU A CA 1
ATOM 3747 C C . LEU A 1 479 ? -1.334 23.977 -55.855 1.00 66.31 479 LEU A C 1
ATOM 3749 O O . LEU A 1 479 ? -0.656 24.456 -56.778 1.00 66.31 479 LEU A O 1
ATOM 3753 N N . GLY A 1 480 ? -2.098 24.705 -55.052 1.00 77.69 480 GLY A N 1
ATOM 3754 C CA . GLY A 1 480 ? -2.171 26.152 -55.065 1.00 77.69 480 GLY A CA 1
ATOM 3755 C C . GLY A 1 480 ? -0.873 26.789 -54.572 1.00 77.69 480 GLY A C 1
ATOM 3756 O O . GLY A 1 480 ? -0.015 26.165 -53.944 1.00 77.69 480 GLY A O 1
ATOM 3757 N N . GLU A 1 481 ? -0.712 28.073 -54.873 1.00 78.75 481 GLU A N 1
ATOM 3758 C CA . GLU A 1 481 ? 0.247 28.906 -54.153 1.00 78.75 481 GLU A CA 1
ATOM 3759 C C . GLU A 1 481 ? -0.143 28.935 -52.665 1.00 78.75 481 GLU A C 1
ATOM 3761 O O . GLU A 1 481 ? -1.277 29.278 -52.333 1.00 78.75 481 GLU A O 1
ATOM 3766 N N . GLY A 1 482 ? 0.786 28.559 -51.784 1.00 77.19 482 GLY A N 1
ATOM 3767 C CA . GLY A 1 482 ? 0.571 28.445 -50.340 1.00 77.19 482 GLY A CA 1
ATOM 3768 C C . GLY A 1 482 ? 0.504 27.015 -49.800 1.00 77.19 482 GLY A C 1
ATOM 3769 O O . GLY A 1 482 ? 0.519 26.852 -48.583 1.00 77.19 482 GLY A O 1
ATOM 3770 N N . ASP A 1 483 ? 0.483 25.990 -50.658 1.00 81.06 483 ASP A N 1
ATOM 3771 C CA . ASP A 1 483 ? 0.419 24.607 -50.181 1.00 81.06 483 ASP A CA 1
ATOM 3772 C C . ASP A 1 483 ? 1.756 24.117 -49.614 1.00 81.06 483 ASP A C 1
ATOM 3774 O O . ASP A 1 483 ? 2.831 24.359 -50.178 1.00 81.06 483 ASP A O 1
ATOM 3778 N N . THR A 1 484 ? 1.666 23.385 -48.506 1.00 77.00 484 THR A N 1
ATOM 3779 C CA . THR A 1 484 ? 2.794 22.770 -47.808 1.00 7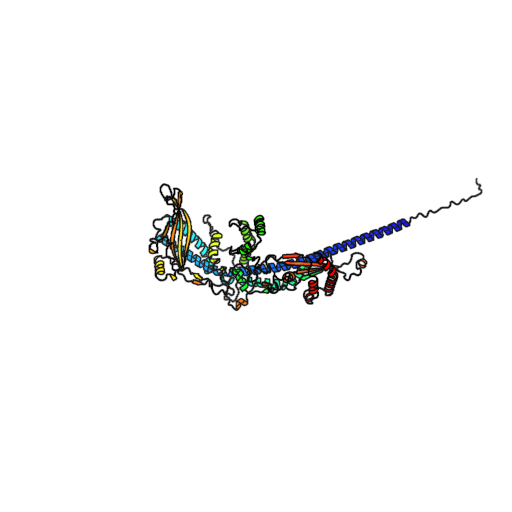7.00 484 THR A CA 1
ATOM 3780 C C . THR A 1 484 ? 3.059 21.359 -48.338 1.00 77.00 484 THR A C 1
ATOM 3782 O O . THR A 1 484 ? 2.150 20.538 -48.448 1.00 77.00 484 THR A O 1
ATOM 3785 N N . GLN A 1 485 ? 4.326 21.054 -48.610 1.00 79.56 485 GLN A N 1
ATOM 3786 C CA . GLN A 1 485 ? 4.820 19.699 -48.828 1.00 79.56 485 GLN A CA 1
ATOM 3787 C C . GLN A 1 485 ? 5.786 19.293 -47.719 1.00 79.56 485 GLN A C 1
ATOM 3789 O O . GLN A 1 485 ? 6.642 20.083 -47.316 1.00 79.56 485 GLN A O 1
ATOM 3794 N N . PHE A 1 486 ? 5.683 18.032 -47.305 1.00 80.38 486 PHE A N 1
ATOM 3795 C CA . PHE A 1 486 ? 6.613 17.403 -46.379 1.00 80.38 486 PHE A CA 1
ATOM 3796 C C . PHE A 1 486 ? 7.633 16.570 -47.154 1.00 80.38 486 PHE A C 1
ATOM 3798 O O . PHE A 1 486 ? 7.274 15.767 -48.018 1.00 80.38 486 PHE A O 1
ATOM 3805 N N . LEU A 1 487 ? 8.910 16.791 -46.861 1.00 81.12 487 LEU A N 1
ATOM 3806 C CA . LEU A 1 487 ? 10.026 16.010 -47.378 1.00 81.12 487 LEU A CA 1
ATOM 3807 C C . LEU A 1 487 ? 10.596 15.176 -46.238 1.00 81.12 487 LEU A C 1
ATOM 3809 O O . LEU A 1 487 ? 11.041 15.736 -45.237 1.00 81.12 487 LEU A O 1
ATOM 3813 N N . ASN A 1 488 ? 10.623 13.860 -46.413 1.00 81.94 488 ASN A N 1
ATOM 3814 C CA . ASN A 1 488 ? 11.241 12.952 -45.461 1.00 81.94 488 ASN A CA 1
ATOM 3815 C C . ASN A 1 488 ? 12.623 12.559 -45.969 1.00 81.94 488 ASN A C 1
ATOM 3817 O O . ASN A 1 488 ? 12.753 12.016 -47.063 1.00 81.94 488 ASN A O 1
ATOM 3821 N N . TYR A 1 489 ? 13.653 12.795 -45.168 1.00 83.44 489 TYR A N 1
ATOM 3822 C CA . TYR A 1 489 ? 14.985 12.254 -45.404 1.00 83.44 489 TYR A CA 1
ATOM 3823 C C . TYR A 1 489 ? 15.250 11.154 -44.389 1.00 83.44 489 TYR A C 1
ATOM 3825 O O . TYR A 1 489 ? 15.081 11.368 -43.193 1.00 83.44 489 TYR A O 1
ATOM 3833 N N . LEU A 1 490 ? 15.679 9.986 -44.850 1.00 82.50 490 LEU A N 1
ATOM 3834 C CA . LEU A 1 490 ? 16.245 8.945 -44.005 1.00 82.50 490 LEU A CA 1
ATOM 3835 C C . LEU A 1 490 ? 17.745 8.883 -44.272 1.00 82.50 490 LEU A C 1
ATOM 3837 O O . LEU A 1 490 ? 18.173 8.472 -45.348 1.00 82.50 490 LEU A O 1
ATOM 3841 N N . VAL A 1 491 ? 18.543 9.282 -43.290 1.00 85.50 491 VAL A N 1
ATOM 3842 C CA . VAL A 1 491 ? 19.999 9.137 -43.329 1.00 85.50 491 VAL A CA 1
ATOM 3843 C C . VAL A 1 491 ? 20.359 7.800 -42.695 1.00 85.50 491 VAL A C 1
ATOM 3845 O O . VAL A 1 491 ? 19.932 7.503 -41.577 1.00 85.50 491 VAL A O 1
ATOM 3848 N N . TRP A 1 492 ? 21.122 6.980 -43.411 1.00 86.25 492 TRP A N 1
ATOM 3849 C CA . TRP A 1 492 ? 21.621 5.708 -42.899 1.00 86.25 492 TRP A CA 1
ATOM 3850 C C . TRP A 1 492 ? 22.565 5.922 -41.713 1.00 86.25 492 TRP A C 1
ATOM 3852 O O . TRP A 1 492 ? 23.509 6.703 -41.811 1.00 86.25 492 TRP A O 1
ATOM 3862 N N . LEU A 1 493 ? 22.336 5.201 -40.612 1.00 86.06 493 LEU A N 1
ATOM 3863 C CA . LEU A 1 493 ? 23.227 5.234 -39.449 1.00 86.06 493 LEU A CA 1
ATOM 3864 C C . LEU A 1 493 ? 23.958 3.902 -39.232 1.00 86.06 493 LEU A C 1
ATOM 3866 O O . LEU A 1 493 ? 25.115 3.903 -38.820 1.00 86.06 493 LEU A O 1
ATOM 3870 N N . GLY A 1 494 ? 23.323 2.768 -39.533 1.00 88.06 494 GLY A N 1
ATOM 3871 C CA . GLY A 1 494 ? 23.946 1.450 -39.398 1.00 88.06 494 GLY A CA 1
ATOM 3872 C C . GLY A 1 494 ? 22.950 0.325 -39.144 1.00 88.06 494 GLY A C 1
ATOM 3873 O O . GLY A 1 494 ? 21.739 0.547 -39.079 1.00 88.06 494 GLY A O 1
ATOM 3874 N N . ILE A 1 495 ? 23.483 -0.882 -38.966 1.00 87.12 495 ILE A N 1
ATOM 3875 C CA . ILE A 1 495 ? 22.752 -2.048 -38.448 1.00 87.12 495 ILE A CA 1
ATOM 3876 C C . ILE A 1 495 ? 23.294 -2.449 -37.078 1.00 87.12 495 ILE A C 1
ATOM 3878 O O . ILE A 1 495 ? 24.492 -2.309 -36.834 1.00 87.12 495 ILE A O 1
ATOM 3882 N N . ASN A 1 496 ? 22.417 -2.967 -36.218 1.00 88.19 496 ASN A N 1
ATOM 3883 C CA . ASN A 1 496 ? 22.807 -3.682 -35.008 1.00 88.19 496 ASN A CA 1
ATOM 3884 C C . ASN A 1 496 ? 22.788 -5.196 -35.291 1.00 88.19 496 ASN A C 1
ATOM 3886 O O . ASN A 1 496 ? 21.771 -5.718 -35.768 1.00 88.19 496 ASN A O 1
ATOM 3890 N N . VAL A 1 497 ? 23.910 -5.864 -35.020 1.00 88.69 497 VAL A N 1
ATOM 3891 C CA . VAL A 1 497 ? 24.115 -7.314 -35.185 1.00 88.69 497 VAL A CA 1
ATOM 3892 C C . VAL A 1 497 ? 24.407 -8.037 -33.868 1.00 88.69 497 VAL A C 1
ATOM 3894 O O . VAL A 1 497 ? 24.759 -9.213 -33.889 1.00 88.69 497 VAL A O 1
ATOM 3897 N N . GLY A 1 498 ? 24.292 -7.342 -32.736 1.00 87.81 498 GLY A N 1
ATOM 3898 C CA . GLY A 1 498 ? 24.687 -7.893 -31.449 1.00 87.81 498 GLY A CA 1
ATOM 3899 C C . GLY A 1 498 ? 23.754 -8.992 -30.957 1.00 87.81 498 GLY A C 1
ATOM 3900 O O . GLY A 1 498 ? 22.574 -9.073 -31.318 1.00 87.81 498 GLY A O 1
ATOM 3901 N N . GLU A 1 499 ? 24.321 -9.866 -30.131 1.00 88.12 499 GLU A N 1
ATOM 3902 C CA . GLU A 1 499 ? 23.640 -11.049 -29.618 1.00 88.12 499 GLU A CA 1
ATOM 3903 C C . GLU A 1 499 ? 22.546 -10.693 -28.600 1.00 88.12 499 GLU A C 1
ATOM 3905 O O . GLU A 1 499 ? 22.498 -9.605 -28.025 1.00 88.12 499 GLU A O 1
ATOM 3910 N N . GLU A 1 500 ? 21.638 -11.637 -28.361 1.00 81.94 500 GLU A N 1
ATOM 3911 C CA . GLU A 1 500 ? 20.658 -11.531 -27.285 1.00 81.94 500 GLU A CA 1
ATOM 3912 C C . GLU A 1 500 ? 21.350 -11.671 -25.924 1.00 81.94 500 GLU A C 1
ATOM 3914 O O . GLU A 1 500 ? 21.796 -12.748 -25.536 1.00 81.94 500 GLU A O 1
ATOM 3919 N N . VAL A 1 501 ? 21.396 -10.574 -25.177 1.00 82.19 501 VAL A N 1
ATOM 3920 C CA . VAL A 1 501 ? 21.854 -10.513 -23.792 1.00 82.19 501 VAL A CA 1
ATOM 3921 C C . VAL A 1 501 ? 20.660 -10.703 -22.870 1.00 82.19 501 VAL A C 1
ATOM 3923 O O . VAL A 1 501 ? 19.641 -10.013 -22.953 1.00 82.19 501 VAL A O 1
ATOM 3926 N N . GLU A 1 502 ? 20.787 -11.651 -21.953 1.00 79.19 502 GLU A N 1
ATOM 3927 C CA . GLU A 1 502 ? 19.816 -11.841 -20.887 1.00 79.19 502 GLU A CA 1
ATOM 3928 C C . GLU A 1 502 ? 19.915 -10.680 -19.891 1.00 79.19 502 GLU A C 1
ATOM 3930 O O . GLU A 1 502 ? 20.969 -10.457 -19.289 1.00 79.19 502 GLU A O 1
ATOM 3935 N N . ILE A 1 503 ? 18.814 -9.937 -19.702 1.00 76.88 503 ILE A N 1
ATOM 3936 C CA . ILE A 1 503 ? 18.734 -9.003 -18.577 1.00 76.88 503 ILE A CA 1
ATOM 3937 C C . ILE A 1 503 ? 18.887 -9.826 -17.305 1.00 76.88 503 ILE A C 1
ATOM 3939 O O . ILE A 1 503 ? 18.176 -10.808 -17.080 1.00 76.88 503 ILE A O 1
ATOM 3943 N N . ARG A 1 504 ? 19.817 -9.385 -16.466 1.00 76.00 504 ARG A N 1
ATOM 3944 C CA . ARG A 1 504 ? 20.053 -9.967 -15.157 1.00 76.00 504 ARG A CA 1
ATOM 3945 C C . ARG A 1 504 ? 18.743 -10.038 -14.366 1.00 76.00 504 ARG A C 1
ATOM 3947 O O . ARG A 1 504 ? 17.953 -9.101 -14.336 1.00 76.00 504 ARG A O 1
ATOM 3954 N N . ASN A 1 505 ? 18.495 -11.198 -13.768 1.00 77.38 505 ASN A N 1
ATOM 3955 C CA . ASN A 1 505 ? 17.312 -11.423 -12.956 1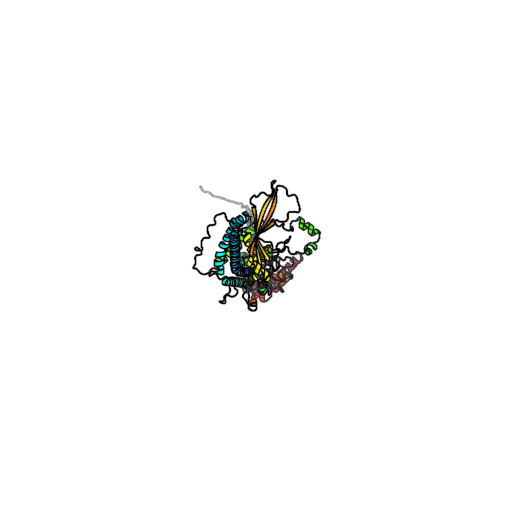.00 77.38 505 ASN A CA 1
ATOM 3956 C C . ASN A 1 505 ? 17.641 -11.104 -11.480 1.00 77.38 505 ASN A C 1
ATOM 3958 O O . ASN A 1 505 ? 18.390 -11.872 -10.866 1.00 77.38 505 ASN A O 1
ATOM 3962 N N . PRO A 1 506 ? 17.089 -10.028 -10.880 1.00 75.38 506 PRO A N 1
ATOM 3963 C CA . PRO A 1 506 ? 17.360 -9.688 -9.478 1.00 75.38 506 PRO A CA 1
ATOM 3964 C C . PRO A 1 506 ? 16.734 -10.681 -8.490 1.00 75.38 506 PRO A C 1
ATOM 3966 O O . PRO A 1 506 ? 17.122 -10.736 -7.320 1.00 75.38 506 PRO A O 1
ATOM 3969 N N . TYR A 1 507 ? 15.792 -11.500 -8.956 1.00 80.12 507 TYR A N 1
ATOM 3970 C CA . TYR A 1 507 ? 15.152 -12.575 -8.210 1.00 80.12 507 TYR A CA 1
ATOM 3971 C C . TYR A 1 507 ? 16.012 -13.844 -8.245 1.00 80.12 507 TYR A C 1
ATOM 3973 O O . TYR A 1 507 ? 15.598 -14.898 -8.725 1.00 80.12 507 TYR A O 1
ATOM 3981 N N . ASN A 1 508 ? 17.254 -13.728 -7.780 1.00 81.75 508 ASN A N 1
ATOM 3982 C CA . ASN A 1 508 ? 18.275 -14.768 -7.879 1.00 81.75 508 ASN A CA 1
ATOM 3983 C C . ASN A 1 508 ? 18.128 -15.882 -6.823 1.00 81.75 508 ASN A C 1
ATOM 3985 O O . ASN A 1 508 ? 19.098 -16.287 -6.183 1.00 81.75 508 ASN A O 1
ATOM 3989 N N . PHE A 1 509 ? 16.903 -16.362 -6.646 1.00 83.12 509 PHE A N 1
ATOM 3990 C CA . PHE A 1 509 ? 16.534 -17.438 -5.738 1.00 83.12 509 PHE A CA 1
ATOM 3991 C C . PHE A 1 509 ? 16.024 -18.654 -6.499 1.00 83.12 509 PHE A C 1
ATOM 3993 O O . PHE A 1 509 ? 15.466 -18.541 -7.592 1.00 83.12 509 PHE A O 1
ATOM 4000 N N . ASP A 1 510 ? 16.207 -19.831 -5.910 1.00 86.06 510 ASP A N 1
ATOM 4001 C CA . ASP A 1 510 ? 15.677 -21.068 -6.470 1.00 86.06 510 ASP A CA 1
ATOM 4002 C C . ASP A 1 510 ? 14.210 -21.313 -6.060 1.00 86.06 510 ASP A C 1
ATOM 4004 O O . ASP A 1 510 ? 13.602 -20.581 -5.273 1.00 86.06 510 ASP A O 1
ATOM 4008 N N . ALA A 1 511 ? 13.607 -22.351 -6.641 1.00 84.75 511 ALA A N 1
ATOM 4009 C CA . ALA A 1 511 ? 12.225 -22.720 -6.352 1.00 84.75 511 ALA A CA 1
ATOM 4010 C C . ALA A 1 511 ? 12.014 -23.190 -4.899 1.00 84.75 511 ALA A C 1
ATOM 4012 O O . ALA A 1 511 ? 10.894 -23.102 -4.403 1.00 84.75 511 ALA A O 1
ATOM 4013 N N . GLU A 1 512 ? 13.057 -23.680 -4.218 1.00 87.00 512 GLU A N 1
ATOM 4014 C CA . GLU A 1 512 ? 12.969 -24.095 -2.813 1.00 87.00 512 GLU A CA 1
ATOM 4015 C C . GLU A 1 512 ? 12.922 -22.863 -1.896 1.00 87.00 512 GLU A C 1
ATOM 4017 O O . GLU A 1 512 ? 12.120 -22.795 -0.965 1.00 87.00 512 GLU A O 1
ATOM 4022 N N . GLU A 1 513 ? 13.727 -21.848 -2.203 1.00 88.00 513 GLU A N 1
ATOM 4023 C CA . GLU A 1 513 ? 13.794 -20.574 -1.492 1.00 88.00 513 GLU A CA 1
ATOM 4024 C C . GLU A 1 513 ? 12.550 -19.715 -1.693 1.00 88.00 513 GLU A C 1
ATOM 4026 O O . GLU A 1 513 ? 12.165 -18.987 -0.777 1.00 88.00 513 GLU A O 1
ATOM 4031 N N . ARG A 1 514 ? 11.903 -19.829 -2.858 1.00 87.69 514 ARG A N 1
ATOM 4032 C CA . ARG A 1 514 ? 10.650 -19.139 -3.196 1.00 87.69 514 ARG A CA 1
ATOM 4033 C C . ARG A 1 514 ? 9.549 -19.371 -2.158 1.00 87.69 514 ARG A C 1
ATOM 4035 O O . ARG A 1 514 ? 8.819 -18.445 -1.830 1.00 87.69 514 ARG A O 1
ATOM 4042 N N . GLY A 1 515 ? 9.463 -20.578 -1.593 1.00 89.12 515 GLY A N 1
ATOM 4043 C CA . GLY A 1 515 ? 8.486 -20.902 -0.546 1.00 89.12 515 GLY A CA 1
ATOM 4044 C C . GLY A 1 515 ? 8.773 -20.255 0.815 1.00 89.12 515 GLY A C 1
ATOM 4045 O O . GLY A 1 515 ? 7.892 -20.219 1.665 1.00 89.12 515 GLY A O 1
ATOM 4046 N N . GLY A 1 516 ? 9.991 -19.752 1.036 1.00 90.00 516 GLY A N 1
ATOM 4047 C CA . GLY A 1 516 ? 10.393 -19.056 2.263 1.00 90.00 516 GLY A CA 1
ATOM 4048 C C . GLY A 1 516 ? 10.387 -17.532 2.141 1.00 90.00 516 GLY A C 1
ATOM 4049 O O . GLY A 1 516 ? 10.959 -16.853 2.997 1.00 90.00 516 GLY A O 1
ATOM 4050 N N . MET A 1 517 ? 9.824 -16.995 1.060 1.00 93.12 517 MET A N 1
ATOM 4051 C CA . MET A 1 517 ? 9.770 -15.559 0.813 1.00 93.12 517 MET A CA 1
ATOM 4052 C C . MET A 1 517 ? 8.558 -14.914 1.466 1.00 93.12 517 MET A C 1
ATOM 4054 O O . MET A 1 517 ? 7.522 -15.567 1.579 1.00 93.12 517 MET A O 1
ATOM 4058 N N . PRO A 1 518 ? 8.676 -13.639 1.877 1.00 95.69 518 PRO A N 1
ATOM 4059 C CA . PRO A 1 518 ? 7.554 -12.916 2.452 1.00 95.69 518 PRO A CA 1
ATOM 4060 C C . PRO A 1 518 ? 6.400 -12.869 1.451 1.00 95.69 518 PRO A C 1
ATOM 4062 O O . PRO A 1 518 ? 6.567 -12.401 0.322 1.00 95.69 518 PRO A O 1
ATOM 4065 N N . GLY A 1 519 ? 5.245 -13.368 1.878 1.00 96.00 519 GLY A N 1
ATOM 4066 C CA . GLY A 1 519 ? 3.993 -13.261 1.145 1.00 96.00 519 GLY A CA 1
ATOM 4067 C C . GLY A 1 519 ? 3.165 -12.069 1.626 1.00 96.00 519 GLY A C 1
ATOM 4068 O O . GLY A 1 519 ? 3.420 -11.512 2.699 1.00 96.00 519 GLY A O 1
ATOM 4069 N N . PRO A 1 520 ? 2.154 -11.647 0.855 1.00 96.62 520 PRO A N 1
ATOM 4070 C CA . PRO A 1 520 ? 1.182 -10.679 1.338 1.00 96.62 520 PRO A CA 1
ATOM 4071 C C . PRO A 1 520 ? 0.314 -11.319 2.427 1.00 96.62 520 PRO A C 1
ATOM 4073 O O . PRO A 1 520 ? -0.025 -12.500 2.347 1.00 96.62 520 PRO A O 1
ATOM 4076 N N . LEU A 1 521 ? -0.100 -10.544 3.430 1.00 96.62 521 LEU A N 1
ATOM 4077 C CA . LEU A 1 521 ? -1.135 -11.019 4.357 1.00 96.62 521 LEU A CA 1
ATOM 4078 C C . LEU A 1 521 ? -2.514 -10.828 3.735 1.00 96.62 521 LEU A C 1
ATOM 4080 O O . LEU A 1 521 ? -2.802 -9.748 3.224 1.00 96.62 521 LEU A O 1
ATOM 4084 N N . ASN A 1 522 ? -3.367 -11.844 3.827 1.00 94.31 522 ASN A N 1
ATOM 4085 C CA . ASN A 1 522 ? -4.756 -11.813 3.375 1.00 94.31 522 ASN A CA 1
ATOM 4086 C C . ASN A 1 522 ? -5.679 -12.348 4.478 1.00 94.31 522 ASN A C 1
ATOM 4088 O O . ASN A 1 522 ? -5.230 -13.047 5.387 1.00 94.31 522 ASN A O 1
ATOM 4092 N N . PHE A 1 523 ? -6.975 -12.049 4.390 1.00 92.94 523 PHE A N 1
ATOM 4093 C CA . PHE A 1 523 ? -7.963 -12.797 5.167 1.00 92.94 523 PHE A CA 1
ATOM 4094 C C . PHE A 1 523 ? -8.080 -14.226 4.633 1.00 92.94 523 PHE A C 1
ATOM 4096 O O . PHE A 1 523 ? -7.903 -14.461 3.433 1.00 92.94 523 PHE A O 1
ATOM 4103 N N . THR A 1 524 ? -8.399 -15.174 5.511 1.00 88.69 524 THR A N 1
ATOM 4104 C CA . THR A 1 524 ? -8.676 -16.557 5.112 1.00 88.69 524 THR A CA 1
ATOM 4105 C C . THR A 1 524 ? -9.976 -16.587 4.305 1.00 88.69 524 THR A C 1
ATOM 4107 O O . THR A 1 524 ? -11.055 -16.569 4.884 1.00 88.69 524 THR A O 1
ATOM 4110 N N . VAL A 1 525 ? -9.897 -16.601 2.970 1.00 74.75 525 VAL A N 1
ATOM 4111 C CA . VAL A 1 525 ? -11.060 -16.419 2.067 1.00 74.75 525 VAL A CA 1
ATOM 4112 C C . VAL A 1 525 ? -12.204 -17.399 2.357 1.00 74.75 525 VAL A C 1
ATOM 4114 O O . VAL A 1 525 ? -13.369 -17.010 2.295 1.00 74.75 525 VAL A O 1
ATOM 4117 N N . ASP A 1 526 ? -11.881 -18.643 2.722 1.00 76.88 526 ASP A N 1
ATOM 4118 C CA . ASP A 1 526 ? -12.878 -19.676 3.035 1.00 76.88 526 ASP A CA 1
ATOM 4119 C C . ASP A 1 526 ? -13.662 -19.389 4.328 1.00 76.88 526 ASP A C 1
ATOM 4121 O O . ASP A 1 526 ? -14.804 -19.822 4.470 1.00 76.88 526 ASP A O 1
ATOM 4125 N N . GLU A 1 527 ? -13.066 -18.645 5.260 1.00 76.38 527 GLU A N 1
ATOM 4126 C CA . GLU A 1 527 ? -13.674 -18.261 6.540 1.00 76.38 527 GLU A CA 1
ATOM 4127 C C . GLU A 1 527 ? -14.213 -16.824 6.508 1.00 76.38 527 GLU A C 1
ATOM 4129 O O . GLU A 1 527 ? -15.035 -16.446 7.338 1.00 76.38 527 GLU A O 1
ATOM 4134 N N . PHE A 1 528 ? -13.749 -16.024 5.545 1.00 75.69 528 PHE A N 1
ATOM 4135 C CA . PHE A 1 528 ? -13.919 -14.578 5.518 1.00 75.69 528 PHE A CA 1
ATOM 4136 C C . PHE A 1 528 ? -14.304 -14.058 4.125 1.00 75.69 528 PHE A C 1
ATOM 4138 O O . PHE A 1 528 ? -13.669 -13.164 3.557 1.00 75.69 528 PHE A O 1
ATOM 4145 N N . SER A 1 529 ? -15.338 -14.659 3.537 1.00 77.56 529 SER A N 1
ATOM 4146 C CA . SER A 1 529 ? -15.861 -14.257 2.232 1.00 77.56 529 SER A CA 1
ATOM 4147 C C . SER A 1 529 ? -16.895 -13.129 2.352 1.00 77.56 529 SER A C 1
ATOM 4149 O O . SER A 1 529 ? -17.847 -13.266 3.127 1.00 77.56 529 SER A O 1
ATOM 4151 N N . PRO A 1 530 ? -16.821 -12.070 1.518 1.00 72.31 530 PRO A N 1
ATOM 4152 C CA . PRO A 1 530 ? -17.825 -11.001 1.494 1.00 72.31 530 PRO A CA 1
ATOM 4153 C C . PRO A 1 530 ? -19.239 -11.491 1.144 1.00 72.31 530 PRO A C 1
ATOM 4155 O O . PRO A 1 530 ? -20.213 -10.783 1.391 1.00 72.31 530 PRO A O 1
ATOM 4158 N N . GLU A 1 531 ? -19.372 -12.689 0.567 1.00 79.44 531 GLU A N 1
ATOM 4159 C CA . GLU A 1 531 ? -20.676 -13.297 0.281 1.00 79.44 531 GLU A CA 1
ATOM 4160 C C . GLU A 1 531 ? -21.323 -13.944 1.516 1.00 79.44 531 GLU A C 1
ATOM 4162 O O . GLU A 1 531 ? -22.528 -14.206 1.510 1.00 79.44 531 GLU A O 1
ATOM 4167 N N . SER A 1 532 ? -20.550 -14.197 2.577 1.00 81.12 532 SER A N 1
ATOM 4168 C CA . SER A 1 532 ? -21.071 -14.721 3.839 1.00 81.12 532 SER A CA 1
ATOM 4169 C C . SER A 1 532 ? -21.524 -13.575 4.745 1.00 81.12 532 SER A C 1
ATOM 4171 O O . SER A 1 532 ? -20.776 -12.628 4.993 1.00 81.12 532 SER A O 1
ATOM 4173 N N . SER A 1 533 ? -22.750 -13.667 5.269 1.00 78.12 533 SER A N 1
ATOM 4174 C CA . SER A 1 533 ? -23.225 -12.789 6.351 1.00 78.12 533 SER A CA 1
ATOM 4175 C C . SER A 1 533 ? -22.247 -12.777 7.526 1.00 78.12 533 SER A C 1
ATOM 4177 O O . SER A 1 533 ? -21.935 -11.722 8.073 1.00 78.12 533 SER A O 1
ATOM 4179 N N . ASP A 1 534 ? -21.685 -13.946 7.814 1.00 81.69 534 ASP A N 1
ATOM 4180 C CA . ASP A 1 534 ? -20.854 -14.228 8.978 1.00 81.69 534 ASP A CA 1
ATOM 4181 C C . ASP A 1 534 ? -19.533 -13.431 8.954 1.00 81.69 534 ASP A C 1
ATOM 4183 O O . ASP A 1 534 ? -18.997 -13.065 9.999 1.00 81.69 534 ASP A O 1
ATOM 4187 N N . SER A 1 535 ? -19.034 -13.063 7.766 1.00 80.88 535 SER A N 1
ATOM 4188 C CA . SER A 1 535 ? -17.832 -12.223 7.634 1.00 80.88 535 SER A CA 1
ATOM 4189 C C . SER A 1 535 ? -18.039 -10.793 8.124 1.00 80.88 535 SER A C 1
ATOM 4191 O O . SER A 1 535 ? -17.118 -10.178 8.665 1.00 80.88 535 SER A O 1
ATOM 4193 N N . TYR A 1 536 ? -19.243 -10.243 7.951 1.00 83.69 536 TYR A N 1
ATOM 4194 C CA . TYR A 1 536 ? -19.567 -8.924 8.492 1.00 83.69 536 TYR A CA 1
ATOM 4195 C C . TYR A 1 536 ? -19.707 -8.964 10.009 1.00 83.69 536 TYR A C 1
ATOM 4197 O O . TYR A 1 536 ? -19.360 -7.983 10.675 1.00 83.69 536 TYR A O 1
ATOM 4205 N N . ASP A 1 537 ? -20.188 -10.088 10.537 1.00 89.31 537 ASP A N 1
ATOM 4206 C CA . ASP A 1 537 ? -20.349 -10.300 11.969 1.00 89.31 537 ASP A CA 1
ATOM 4207 C C . ASP A 1 537 ? -18.993 -10.417 12.658 1.00 89.31 537 ASP A C 1
ATOM 4209 O O . ASP A 1 537 ? -18.773 -9.794 13.694 1.00 89.31 537 ASP A O 1
ATOM 4213 N N . ALA A 1 538 ? -18.023 -11.070 12.016 1.00 89.44 538 ALA A N 1
ATOM 4214 C CA . ALA A 1 538 ? -16.668 -11.208 12.536 1.00 89.44 538 ALA A CA 1
ATOM 4215 C C . ALA A 1 538 ? -15.914 -9.883 12.758 1.00 89.44 538 ALA A C 1
ATOM 4217 O O . ALA A 1 538 ? -14.961 -9.837 13.537 1.00 89.44 538 ALA A O 1
ATOM 4218 N N . LEU A 1 539 ? -16.361 -8.790 12.132 1.00 94.56 539 LEU A N 1
ATOM 4219 C CA . LEU A 1 539 ? -15.822 -7.438 12.323 1.00 94.56 539 LEU A CA 1
ATOM 4220 C C . LEU A 1 539 ? -16.679 -6.544 13.220 1.00 94.56 539 LEU A C 1
ATOM 4222 O O . LEU A 1 539 ? -16.449 -5.326 13.300 1.00 94.56 539 LEU A O 1
ATOM 4226 N N . LYS A 1 540 ? -17.672 -7.122 13.897 1.00 96.06 540 LYS A N 1
ATOM 4227 C CA . LYS A 1 540 ? -18.423 -6.431 14.936 1.00 96.06 540 LYS A CA 1
ATOM 4228 C C . LYS A 1 540 ? -17.633 -6.406 16.233 1.00 96.06 540 LYS A C 1
ATOM 4230 O O . LYS A 1 540 ? -16.885 -7.314 16.592 1.00 96.06 540 LYS A O 1
ATOM 4235 N N . ILE A 1 541 ? -17.810 -5.306 16.946 1.00 95.94 541 ILE A N 1
ATOM 4236 C CA . ILE A 1 541 ? -17.130 -5.018 18.194 1.00 95.94 541 ILE A CA 1
ATOM 4237 C C . ILE A 1 541 ? -18.149 -4.476 19.176 1.00 95.94 541 ILE A C 1
ATOM 4239 O O . ILE A 1 541 ? -18.809 -3.470 18.912 1.00 95.94 541 ILE A O 1
ATOM 4243 N N . PHE A 1 542 ? -18.212 -5.097 20.341 1.00 96.06 542 PHE A N 1
ATOM 4244 C CA . PHE A 1 542 ? -19.144 -4.757 21.393 1.00 96.06 542 PHE A CA 1
ATOM 4245 C C . PHE A 1 542 ? -18.429 -4.017 22.522 1.00 96.06 542 PHE A C 1
ATOM 4247 O O . PHE A 1 542 ? -17.588 -4.555 23.244 1.00 96.06 542 PHE A O 1
ATOM 4254 N N . GLY A 1 543 ? -18.730 -2.728 22.641 1.00 95.94 543 GLY A N 1
ATOM 4255 C CA . GLY A 1 543 ? -18.266 -1.871 23.719 1.00 95.94 543 GLY A CA 1
ATOM 4256 C C . GLY A 1 543 ? -19.212 -1.951 24.907 1.00 95.94 543 GLY A C 1
ATOM 4257 O O . GLY A 1 543 ? -20.394 -1.632 24.799 1.00 95.94 543 GLY A O 1
ATOM 4258 N N . ILE A 1 544 ? -18.678 -2.313 26.064 1.00 94.50 544 ILE A N 1
ATOM 4259 C CA . ILE A 1 544 ? -19.412 -2.354 27.326 1.00 94.50 544 ILE A CA 1
ATOM 4260 C C . ILE A 1 544 ? -18.792 -1.321 28.248 1.00 94.50 544 ILE A C 1
ATOM 4262 O O . ILE A 1 544 ? -17.576 -1.254 28.392 1.00 94.50 544 ILE A O 1
ATOM 4266 N N . ALA A 1 545 ? -19.609 -0.513 28.905 1.00 94.94 545 ALA A N 1
ATOM 4267 C CA . ALA A 1 545 ? -19.137 0.380 29.949 1.00 94.94 545 ALA A CA 1
ATOM 4268 C C . ALA A 1 545 ? -19.971 0.199 31.203 1.00 94.94 545 ALA A C 1
ATOM 4270 O O . ALA A 1 545 ? -21.189 0.044 31.140 1.00 94.94 545 ALA A O 1
ATOM 4271 N N . HIS A 1 546 ? -19.320 0.261 32.358 1.00 92.25 546 HIS A N 1
ATOM 4272 C CA . HIS A 1 546 ? -20.002 0.204 33.639 1.00 92.25 546 HIS A CA 1
ATOM 4273 C C . HIS A 1 546 ? -19.497 1.285 34.586 1.00 92.25 546 HIS A C 1
ATOM 4275 O O . HIS A 1 546 ? -18.336 1.690 34.550 1.00 92.25 546 HIS A O 1
ATOM 4281 N N . GLN A 1 547 ? -20.368 1.730 35.488 1.00 91.75 547 GLN A N 1
ATOM 4282 C CA . GLN A 1 547 ? -19.976 2.596 36.596 1.00 91.75 547 GLN A CA 1
ATOM 4283 C C . GLN A 1 547 ? -20.847 2.384 37.841 1.00 91.75 547 GLN A C 1
ATOM 4285 O O . GLN A 1 547 ? -21.983 1.914 37.725 1.00 91.75 547 GLN A O 1
ATOM 4290 N N . PRO A 1 548 ? -20.376 2.761 39.043 1.00 88.31 548 PRO A N 1
ATOM 4291 C CA . PRO A 1 548 ? -21.165 2.633 40.261 1.00 88.31 548 PRO A CA 1
ATOM 4292 C C . PRO A 1 548 ? -22.442 3.469 40.213 1.00 88.31 548 PRO A C 1
ATOM 4294 O O . PRO A 1 548 ? -22.427 4.694 40.019 1.00 88.31 548 PRO A O 1
ATOM 4297 N N . LYS A 1 549 ? -23.571 2.820 40.494 1.00 84.06 549 LYS A N 1
ATOM 4298 C CA . LYS A 1 549 ? -24.885 3.468 40.505 1.00 84.06 549 LYS A CA 1
ATOM 4299 C C . LYS A 1 549 ? -25.110 4.356 41.734 1.00 84.06 549 LYS A C 1
ATOM 4301 O O . LYS A 1 549 ? -25.998 5.208 41.702 1.00 84.06 549 LYS A O 1
ATOM 4306 N N . ALA A 1 550 ? -24.296 4.202 42.784 1.00 80.94 550 ALA A N 1
ATOM 4307 C CA . ALA A 1 550 ? -24.501 4.834 44.085 1.00 80.94 550 ALA A CA 1
ATOM 4308 C C . ALA A 1 550 ? -24.837 6.332 43.965 1.00 80.94 550 ALA A C 1
ATOM 4310 O O . ALA A 1 550 ? -24.070 7.138 43.414 1.00 80.94 550 ALA A O 1
ATOM 4311 N N . ALA A 1 551 ? -26.020 6.693 44.469 1.00 81.94 551 ALA A N 1
ATOM 4312 C CA . ALA A 1 551 ? -26.428 8.079 44.611 1.00 81.94 551 ALA A CA 1
ATOM 4313 C C . ALA A 1 551 ? -25.554 8.745 45.677 1.00 81.94 551 ALA A C 1
ATOM 4315 O O . ALA A 1 551 ? -25.284 8.169 46.730 1.00 81.94 551 ALA A O 1
ATOM 4316 N N . ARG A 1 552 ? -25.136 9.989 45.427 1.00 82.62 552 ARG A N 1
ATOM 4317 C CA . ARG A 1 552 ? -24.283 10.727 46.370 1.00 82.62 552 ARG A CA 1
ATOM 4318 C C . ARG A 1 552 ? -24.991 10.998 47.703 1.00 82.62 552 ARG A C 1
ATOM 4320 O O . ARG A 1 552 ? -24.331 11.097 48.733 1.00 82.62 552 ARG A O 1
ATOM 4327 N N . PHE A 1 553 ? -26.321 11.100 47.684 1.00 82.81 553 PHE A N 1
ATOM 4328 C CA . PHE A 1 553 ? -27.154 11.273 48.870 1.00 82.81 553 PHE A CA 1
ATOM 4329 C C . PHE A 1 553 ? -28.165 10.128 48.976 1.00 82.81 553 PHE A C 1
ATOM 4331 O O . PHE A 1 553 ? -28.864 9.835 48.010 1.00 82.81 553 PHE A O 1
ATOM 4338 N N . TRP A 1 554 ? -28.297 9.521 50.159 1.00 81.94 554 TRP A N 1
ATOM 4339 C CA . TRP A 1 554 ? -29.259 8.437 50.427 1.00 81.94 554 TRP A CA 1
ATOM 4340 C C . TRP A 1 554 ? -29.154 7.200 49.501 1.00 81.94 554 TRP A C 1
ATOM 4342 O O . TRP A 1 554 ? -30.176 6.739 48.991 1.00 81.94 554 TRP A O 1
ATOM 4352 N N . PRO A 1 555 ? -27.957 6.613 49.299 1.00 80.81 555 PRO A N 1
ATOM 4353 C CA . PRO A 1 555 ? -27.780 5.458 48.411 1.00 80.81 555 PRO A CA 1
ATOM 4354 C C . PRO A 1 555 ? -28.754 4.310 48.722 1.00 80.81 555 PRO A C 1
ATOM 4356 O O . PRO A 1 555 ? -29.404 3.821 47.808 1.00 80.81 555 PRO A O 1
ATOM 4359 N N . GLU A 1 556 ? -29.009 4.014 50.002 1.00 82.81 556 GLU A N 1
ATOM 4360 C CA . GLU A 1 556 ? -29.947 2.967 50.457 1.00 82.81 556 GLU A CA 1
ATOM 4361 C C . GLU A 1 556 ? -31.367 3.066 49.865 1.00 82.81 556 GLU A C 1
ATOM 4363 O O . GLU A 1 556 ? -32.052 2.058 49.720 1.00 82.81 556 GLU A O 1
ATOM 4368 N N . LYS A 1 557 ? -31.851 4.275 49.534 1.00 81.06 557 LYS A N 1
ATOM 4369 C CA . LYS A 1 557 ? -33.182 4.462 48.925 1.00 81.06 557 LYS A CA 1
ATOM 4370 C C . LYS A 1 557 ? -33.180 4.297 47.405 1.00 81.06 557 LYS A C 1
ATOM 4372 O O . LYS A 1 557 ? -34.245 4.079 46.833 1.00 81.06 557 LYS A O 1
ATOM 4377 N N . PHE A 1 558 ? -32.017 4.407 46.767 1.00 73.75 558 PHE A N 1
ATOM 4378 C CA . PHE A 1 558 ? -31.829 4.287 45.316 1.00 73.75 558 PHE A CA 1
ATOM 4379 C C . PHE A 1 558 ? -31.166 2.955 44.899 1.00 73.75 558 PHE A C 1
ATOM 4381 O O . PHE A 1 558 ? -31.201 2.600 43.715 1.00 73.75 558 PHE A O 1
ATOM 4388 N N . ASP A 1 559 ? -30.655 2.198 45.872 1.00 74.06 559 ASP A N 1
ATOM 4389 C CA . ASP A 1 559 ? -30.167 0.813 45.771 1.00 74.06 559 ASP A CA 1
ATOM 4390 C C . ASP A 1 559 ? -31.285 -0.235 45.859 1.00 74.06 559 ASP A C 1
ATOM 4392 O O . ASP A 1 559 ? -31.005 -1.415 46.040 1.00 74.06 559 ASP A O 1
ATOM 4396 N N . GLY A 1 560 ? -32.559 0.171 45.745 1.00 67.75 560 GLY A N 1
ATOM 4397 C CA . GLY A 1 560 ? -33.694 -0.759 45.807 1.00 67.75 560 GLY A CA 1
ATOM 4398 C C . GLY A 1 560 ? -33.475 -1.988 44.923 1.00 67.75 560 GLY A C 1
ATOM 4399 O O . GLY A 1 560 ? -32.885 -1.805 43.865 1.00 67.75 560 GLY A O 1
ATOM 4400 N N . GLU A 1 561 ? -33.958 -3.153 45.391 1.00 68.81 561 GLU A N 1
ATOM 4401 C CA . GLU A 1 561 ? -33.813 -4.585 44.993 1.00 68.81 561 GLU A CA 1
ATOM 4402 C C . GLU A 1 561 ? -33.427 -4.956 43.539 1.00 68.81 561 GLU A C 1
ATOM 4404 O O . GLU A 1 561 ? -33.853 -5.980 43.009 1.00 68.81 561 GLU A O 1
ATOM 4409 N N . ARG A 1 562 ? -32.620 -4.155 42.852 1.00 67.69 562 ARG A N 1
ATOM 4410 C CA . ARG A 1 562 ? -32.081 -4.488 41.544 1.00 67.69 562 ARG A CA 1
ATOM 4411 C C . ARG A 1 562 ? -30.947 -5.484 41.747 1.00 67.69 562 ARG A C 1
ATOM 4413 O O . ARG A 1 562 ? -30.175 -5.316 42.691 1.00 67.69 562 ARG A O 1
ATOM 4420 N N . PRO A 1 563 ? -30.840 -6.481 40.862 1.00 66.62 563 PRO A N 1
ATOM 4421 C CA . PRO A 1 563 ? -29.797 -7.492 40.959 1.00 66.62 563 PRO A CA 1
ATOM 4422 C C . PRO A 1 563 ? -28.384 -6.886 40.889 1.00 66.62 563 PRO A C 1
ATOM 4424 O O . PRO A 1 563 ? -27.498 -7.400 41.562 1.00 66.62 563 PRO A O 1
ATOM 4427 N N . ASP A 1 564 ? -28.202 -5.746 40.201 1.00 73.44 564 ASP A N 1
ATOM 4428 C CA . ASP A 1 564 ? -26.886 -5.121 40.013 1.00 73.44 564 ASP A CA 1
ATOM 4429 C C . ASP A 1 564 ? -26.706 -3.750 40.682 1.00 73.44 564 ASP A C 1
ATOM 4431 O O . ASP A 1 564 ? -27.533 -2.834 40.580 1.00 73.44 564 ASP A O 1
ATOM 4435 N N . SER A 1 565 ? -25.536 -3.589 41.311 1.00 81.50 565 SER A N 1
ATOM 4436 C CA . SER A 1 565 ? -25.050 -2.341 41.922 1.00 81.50 565 SER A CA 1
ATOM 4437 C C . SER A 1 565 ? -24.419 -1.367 40.912 1.00 81.50 565 SER A C 1
ATOM 4439 O O . SER A 1 565 ? -24.133 -0.204 41.233 1.00 81.50 565 SER A O 1
ATOM 4441 N N . LYS A 1 566 ? -24.213 -1.822 39.673 1.00 87.25 566 LYS A N 1
ATOM 4442 C CA . LYS A 1 566 ? -23.566 -1.073 38.595 1.00 87.25 566 LYS A CA 1
ATOM 4443 C C . LYS A 1 566 ? -24.592 -0.595 37.567 1.00 87.25 566 LYS A C 1
ATOM 4445 O O . LYS A 1 566 ? -25.637 -1.198 37.346 1.00 87.25 566 LYS A O 1
ATOM 4450 N N . MET A 1 567 ? -24.301 0.546 36.960 1.00 89.69 567 MET A N 1
ATOM 4451 C CA . MET A 1 567 ? -24.977 1.029 35.766 1.00 89.69 567 MET A CA 1
ATOM 4452 C C . MET A 1 567 ? -24.161 0.576 34.566 1.00 89.69 567 MET A C 1
ATOM 4454 O O . MET A 1 567 ? -23.019 1.009 34.442 1.00 89.69 567 MET A O 1
ATOM 4458 N N . VAL A 1 568 ? -24.747 -0.267 33.721 1.00 91.62 568 VAL A N 1
ATOM 4459 C CA . VAL A 1 568 ? -24.126 -0.796 32.502 1.00 91.62 568 VAL A CA 1
ATOM 4460 C C . VAL A 1 568 ? -24.721 -0.086 31.286 1.00 91.62 568 VAL A C 1
ATOM 4462 O O . VAL A 1 568 ? -25.905 0.261 31.285 1.00 91.62 568 VAL A O 1
ATOM 4465 N N . ALA A 1 569 ? -23.886 0.176 30.289 1.00 94.25 569 ALA A N 1
ATOM 4466 C CA . ALA A 1 569 ? -24.280 0.615 28.960 1.00 94.25 569 ALA A CA 1
ATOM 4467 C C . ALA A 1 569 ? -23.531 -0.205 27.910 1.00 94.25 569 ALA A C 1
ATOM 4469 O O . ALA A 1 569 ? -22.430 -0.698 28.167 1.00 94.25 569 ALA A O 1
ATOM 4470 N N . LEU A 1 570 ? -24.151 -0.329 26.742 1.00 95.25 570 LEU A N 1
ATOM 4471 C CA . LEU A 1 570 ? -23.715 -1.183 25.648 1.00 95.25 570 LEU A CA 1
ATOM 4472 C C . LEU A 1 570 ? -23.690 -0.354 24.366 1.00 95.25 570 LEU A C 1
ATOM 4474 O O . LEU A 1 570 ? -24.522 0.541 24.188 1.00 95.25 570 LEU A O 1
ATOM 4478 N N . ALA A 1 571 ? -22.748 -0.657 23.487 1.00 97.19 571 ALA A N 1
ATOM 4479 C CA . ALA A 1 571 ? -22.649 -0.077 22.160 1.00 97.19 571 ALA A CA 1
ATOM 4480 C C . ALA A 1 571 ? -22.002 -1.079 21.210 1.00 97.19 571 ALA A C 1
ATOM 4482 O O . ALA A 1 571 ? -21.142 -1.855 21.620 1.00 97.19 571 ALA A O 1
ATOM 4483 N N . GLN A 1 572 ? -22.361 -1.018 19.933 1.00 97.19 572 GLN A N 1
ATOM 4484 C CA . GLN A 1 572 ? -21.738 -1.826 18.895 1.00 97.19 572 GLN A CA 1
ATOM 4485 C C . GLN A 1 572 ? -21.073 -0.923 17.863 1.00 97.19 572 GLN A C 1
ATOM 4487 O O . GLN A 1 572 ? -21.604 0.125 17.488 1.00 97.19 572 GLN A O 1
ATOM 4492 N N . ALA A 1 573 ? -19.894 -1.327 17.408 1.00 97.88 573 ALA A N 1
ATOM 4493 C CA . ALA A 1 573 ? -19.253 -0.776 16.233 1.00 97.88 573 ALA A CA 1
ATOM 4494 C C . ALA A 1 573 ? -19.005 -1.887 15.217 1.00 97.88 573 ALA A C 1
ATOM 4496 O O . ALA A 1 573 ? -18.707 -3.018 15.587 1.00 97.88 573 ALA A O 1
ATOM 4497 N N . GLN A 1 574 ? -19.084 -1.539 13.941 1.00 96.50 574 GLN A N 1
ATOM 4498 C CA . GLN A 1 574 ? -18.761 -2.424 12.833 1.00 96.50 574 GLN A CA 1
ATOM 4499 C C . GLN A 1 574 ? -17.562 -1.862 12.077 1.00 96.50 574 GLN A C 1
ATOM 4501 O O . GLN A 1 574 ? -17.537 -0.669 11.742 1.00 96.50 574 GLN A O 1
ATOM 4506 N N . VAL A 1 575 ? -16.576 -2.719 11.816 1.00 96.75 575 VAL A N 1
ATOM 4507 C CA . VAL A 1 575 ? -15.457 -2.428 10.917 1.00 96.75 575 VAL A CA 1
ATOM 4508 C C . VAL A 1 575 ? -15.813 -2.912 9.515 1.00 96.75 575 VAL A C 1
ATOM 4510 O O . VAL A 1 575 ? -16.324 -4.011 9.339 1.00 96.75 575 VAL A O 1
ATOM 4513 N N . PHE A 1 576 ? -15.602 -2.066 8.511 1.00 94.56 576 PHE A N 1
ATOM 4514 C CA . PHE A 1 576 ? -15.989 -2.363 7.134 1.00 94.56 576 PHE A CA 1
ATOM 4515 C C . PHE A 1 576 ? -15.097 -1.635 6.132 1.00 94.56 576 PHE A C 1
ATOM 4517 O O . PHE A 1 576 ? -14.557 -0.569 6.425 1.00 94.56 576 PHE A O 1
ATOM 4524 N N . ASN A 1 577 ? -14.997 -2.176 4.926 1.00 91.81 577 ASN A N 1
ATOM 4525 C CA . ASN A 1 577 ? -14.423 -1.529 3.759 1.00 91.81 577 ASN A CA 1
ATOM 4526 C C . ASN A 1 577 ? -15.476 -1.512 2.644 1.00 91.81 577 ASN A C 1
ATOM 4528 O O . ASN A 1 577 ? -16.102 -2.520 2.336 1.00 91.81 577 ASN A O 1
ATOM 4532 N N . ASN A 1 578 ? -15.725 -0.332 2.085 1.00 88.19 578 ASN A N 1
ATOM 4533 C CA . ASN A 1 578 ? -16.747 -0.101 1.063 1.00 88.19 578 ASN A CA 1
ATOM 4534 C C . ASN A 1 578 ? -16.243 -0.306 -0.375 1.00 88.19 578 ASN A C 1
ATOM 4536 O O . ASN A 1 578 ? -17.009 -0.083 -1.312 1.00 88.19 578 ASN A O 1
ATOM 4540 N N . HIS A 1 579 ? -14.971 -0.664 -0.553 1.00 84.56 579 HIS A N 1
ATOM 4541 C CA . HIS A 1 579 ? -14.349 -0.849 -1.863 1.00 84.56 579 HIS A CA 1
ATOM 4542 C C . HIS A 1 579 ? -13.997 -2.303 -2.136 1.00 84.56 579 HIS A C 1
ATOM 4544 O O . HIS A 1 579 ? -14.285 -2.790 -3.227 1.00 84.56 579 HIS A O 1
ATOM 4550 N N . SER A 1 580 ? -13.386 -2.977 -1.165 1.00 85.12 580 SER A N 1
ATOM 4551 C CA . SER A 1 580 ? -13.036 -4.386 -1.289 1.00 85.12 580 SER A CA 1
ATOM 4552 C C . SER A 1 580 ? -12.854 -5.037 0.077 1.00 85.12 580 SER A C 1
ATOM 4554 O O . SER A 1 580 ? -12.546 -4.371 1.066 1.00 85.12 580 SER A O 1
ATOM 4556 N N . TRP A 1 581 ? -13.062 -6.350 0.129 1.00 86.69 581 TRP A N 1
ATOM 4557 C CA . TRP A 1 581 ? -12.936 -7.149 1.346 1.00 86.69 581 TRP A CA 1
ATOM 4558 C C . TRP A 1 581 ? -11.571 -7.840 1.410 1.00 86.69 581 TRP A C 1
ATOM 4560 O O . TRP A 1 581 ? -11.471 -9.054 1.544 1.00 86.69 581 TRP A O 1
ATOM 4570 N N . ASP A 1 582 ? -10.511 -7.045 1.261 1.00 89.81 582 ASP A N 1
ATOM 4571 C CA . ASP A 1 582 ? -9.131 -7.520 1.184 1.00 89.81 582 ASP A CA 1
ATOM 4572 C C . ASP A 1 582 ? -8.185 -6.702 2.082 1.00 89.81 582 ASP A C 1
ATOM 4574 O O . ASP A 1 582 ? -8.539 -5.665 2.658 1.00 89.81 582 ASP A O 1
ATOM 4578 N N . LEU A 1 583 ? -6.943 -7.175 2.182 1.00 94.19 583 LEU A N 1
ATOM 4579 C CA . LEU A 1 583 ? -5.836 -6.474 2.830 1.00 94.19 583 LEU A CA 1
ATOM 4580 C C . LEU A 1 583 ? -4.887 -5.859 1.793 1.00 94.19 583 LEU A C 1
ATOM 4582 O O . LEU A 1 583 ? -3.674 -5.923 1.932 1.00 94.19 583 LEU A O 1
ATOM 4586 N N . TRP A 1 584 ? -5.428 -5.254 0.741 1.00 93.00 584 TRP A N 1
ATOM 4587 C CA . TRP A 1 584 ? -4.692 -4.504 -0.284 1.00 93.00 584 TRP A CA 1
ATOM 4588 C C . TRP A 1 584 ? -5.241 -3.086 -0.445 1.00 93.00 584 TRP A C 1
ATOM 4590 O O . TRP A 1 584 ? -4.498 -2.146 -0.732 1.00 93.00 584 TRP A O 1
ATOM 4600 N N . THR A 1 585 ? -6.530 -2.896 -0.179 1.00 90.94 585 THR A N 1
ATOM 4601 C CA . THR A 1 585 ? -7.207 -1.607 -0.238 1.00 90.94 585 THR A CA 1
ATOM 4602 C C . THR A 1 585 ? -7.280 -0.969 1.145 1.00 90.94 585 THR A C 1
ATOM 4604 O O . THR A 1 585 ? -8.044 -1.382 2.014 1.00 90.94 585 THR A O 1
ATOM 4607 N N . ALA A 1 586 ? -6.520 0.110 1.341 1.00 93.94 586 ALA A N 1
ATOM 4608 C CA . ALA A 1 586 ? -6.453 0.854 2.600 1.00 93.94 586 ALA A CA 1
ATOM 4609 C C . ALA A 1 586 ? -7.664 1.794 2.825 1.00 93.94 586 ALA A C 1
ATOM 4611 O O . ALA A 1 586 ? -7.500 2.997 3.042 1.00 93.94 586 ALA A O 1
ATOM 4612 N N . MET A 1 587 ? -8.887 1.255 2.745 1.00 93.69 587 MET A N 1
ATOM 4613 C CA . MET A 1 587 ? -10.153 1.986 2.937 1.00 93.69 587 MET A CA 1
ATOM 4614 C C . MET A 1 587 ? -11.052 1.353 4.006 1.00 93.69 587 MET A C 1
ATOM 4616 O O . MET A 1 587 ? -12.277 1.451 3.965 1.00 93.69 587 MET A O 1
ATOM 4620 N N . TRP A 1 588 ? -10.436 0.720 4.999 1.00 95.69 588 TRP A N 1
ATOM 4621 C CA . TRP A 1 588 ? -11.127 0.221 6.175 1.00 95.69 588 TRP A CA 1
ATOM 4622 C C . TRP A 1 588 ? -11.574 1.378 7.072 1.00 95.69 588 TRP A C 1
ATOM 4624 O O . TRP A 1 588 ? -10.815 2.303 7.393 1.00 95.69 588 TRP A O 1
ATOM 4634 N N . HIS A 1 589 ? -12.824 1.297 7.504 1.00 97.12 589 HIS A N 1
ATOM 4635 C CA . HIS A 1 589 ? -13.531 2.264 8.324 1.00 97.12 589 HIS A CA 1
ATOM 4636 C C . HIS A 1 589 ? -14.199 1.575 9.512 1.00 97.12 589 HIS A C 1
ATOM 4638 O O . HIS A 1 589 ? -14.337 0.358 9.554 1.00 97.12 589 HIS A O 1
ATOM 4644 N N . ALA A 1 590 ? -14.622 2.376 10.487 1.00 97.62 590 ALA A N 1
ATOM 4645 C CA . ALA A 1 590 ? -15.410 1.904 11.614 1.00 97.62 590 ALA A CA 1
ATOM 4646 C C . ALA A 1 590 ? -16.544 2.881 11.905 1.00 97.62 590 ALA A C 1
ATOM 4648 O O . ALA A 1 590 ? -16.328 4.100 11.910 1.00 97.62 590 ALA A O 1
ATOM 4649 N N . GLN A 1 591 ? -17.729 2.347 12.180 1.00 97.56 591 GLN A N 1
ATOM 4650 C CA . GLN A 1 591 ? -18.923 3.120 12.518 1.00 97.56 591 GLN A CA 1
ATOM 4651 C C . GLN A 1 591 ? -19.685 2.467 13.667 1.00 97.56 591 GLN A C 1
ATOM 4653 O O . GLN A 1 591 ? -19.601 1.257 13.843 1.00 97.56 591 GLN A O 1
ATOM 4658 N N . LEU A 1 592 ? -20.425 3.264 14.439 1.00 98.00 592 LEU A N 1
ATOM 4659 C CA . LEU A 1 592 ? -21.379 2.727 15.408 1.00 98.00 592 LEU A CA 1
ATOM 4660 C C . LEU A 1 592 ? -22.597 2.184 14.662 1.00 98.00 592 LEU A C 1
ATOM 4662 O O . LEU A 1 592 ? -23.091 2.836 13.740 1.00 98.00 592 LEU A O 1
ATOM 4666 N N . THR A 1 593 ? -23.082 1.024 15.081 1.00 96.88 593 THR A N 1
ATOM 4667 C CA . THR A 1 593 ? -24.292 0.390 14.551 1.00 96.88 593 THR A CA 1
ATOM 4668 C C . THR A 1 593 ? -25.261 0.106 15.696 1.00 96.88 593 THR A C 1
ATOM 4670 O O . THR A 1 593 ? -24.834 0.041 16.855 1.00 96.88 593 THR A O 1
ATOM 4673 N N . PRO A 1 594 ? -26.564 -0.067 15.415 1.00 95.44 594 PRO A N 1
ATOM 4674 C CA . PRO A 1 594 ? -27.459 -0.711 16.368 1.00 95.44 594 PRO A CA 1
ATOM 4675 C C . PRO A 1 594 ? -26.866 -2.045 16.832 1.00 95.44 594 PRO A C 1
ATOM 4677 O O . PRO A 1 594 ? -26.132 -2.692 16.081 1.00 95.44 594 PRO A O 1
ATOM 4680 N N . ILE A 1 595 ? -27.150 -2.417 18.080 1.00 94.00 595 ILE A N 1
ATOM 4681 C CA . ILE A 1 595 ? -26.801 -3.745 18.582 1.00 94.00 595 ILE A CA 1
ATOM 4682 C C . ILE A 1 595 ? -27.759 -4.726 17.917 1.00 94.00 595 ILE A C 1
ATOM 4684 O O . ILE A 1 595 ? -28.972 -4.608 18.093 1.00 94.00 595 ILE A O 1
ATOM 4688 N N . ASP A 1 596 ? -27.204 -5.669 17.176 1.00 91.50 596 ASP A N 1
ATOM 4689 C CA . ASP A 1 596 ? -27.906 -6.817 16.625 1.00 91.50 596 ASP A CA 1
ATOM 4690 C C . ASP A 1 596 ? -27.350 -8.109 17.245 1.00 91.50 596 ASP A C 1
ATOM 4692 O O . ASP A 1 596 ? -26.363 -8.080 17.979 1.00 91.50 596 ASP A O 1
ATOM 4696 N N . ASP A 1 597 ? -28.062 -9.216 17.028 1.00 91.69 597 ASP A N 1
ATOM 4697 C CA . ASP A 1 597 ? -27.700 -10.563 17.492 1.00 91.69 597 ASP A CA 1
ATOM 4698 C C . ASP A 1 597 ? -27.197 -10.645 18.949 1.00 91.69 597 ASP A C 1
ATOM 4700 O O . ASP A 1 597 ? -26.093 -11.101 19.257 1.00 91.69 597 ASP A O 1
ATOM 4704 N N . ILE A 1 598 ? -28.026 -10.182 19.891 1.00 91.50 598 ILE A N 1
ATOM 4705 C CA . ILE A 1 598 ? -27.684 -10.256 21.318 1.00 91.50 598 ILE A CA 1
ATOM 4706 C C . ILE A 1 598 ? -27.473 -11.694 21.802 1.00 91.50 598 ILE A C 1
ATOM 4708 O O . ILE A 1 598 ? -26.746 -11.909 22.770 1.00 91.50 598 ILE A O 1
ATOM 4712 N N . ASP A 1 599 ? -28.101 -12.666 21.140 1.00 92.56 599 ASP A N 1
ATOM 4713 C CA . ASP A 1 599 ? -27.956 -14.074 21.479 1.00 92.56 599 ASP A CA 1
ATOM 4714 C C . ASP A 1 599 ? -26.547 -14.568 21.184 1.00 92.56 599 ASP A C 1
ATOM 4716 O O . ASP A 1 599 ? -25.926 -15.135 22.084 1.00 92.56 599 ASP A O 1
ATOM 4720 N N . GLY A 1 600 ? -25.992 -14.259 20.010 1.00 91.94 600 GLY A N 1
ATOM 4721 C CA . GLY A 1 600 ? -24.602 -14.603 19.735 1.00 91.94 600 GLY A CA 1
ATOM 4722 C C . GLY A 1 600 ? -23.601 -13.816 20.594 1.00 91.94 600 GLY A C 1
ATOM 4723 O O . GLY A 1 600 ? -22.593 -14.379 21.009 1.00 91.94 600 GLY A O 1
ATOM 4724 N N . TRP A 1 601 ? -23.898 -12.573 21.008 1.00 92.06 601 TRP A N 1
ATOM 4725 C CA . TRP A 1 601 ? -23.051 -11.868 21.990 1.00 92.06 601 TRP A CA 1
ATOM 4726 C C . TRP A 1 601 ? -23.059 -12.529 23.373 1.00 92.06 601 TRP A C 1
ATOM 4728 O O . TRP A 1 601 ? -22.032 -12.550 24.054 1.00 92.06 601 TRP A O 1
ATOM 4738 N N . MET A 1 602 ? -24.212 -13.038 23.818 1.00 91.31 602 MET A N 1
ATOM 4739 C CA . MET A 1 602 ? -24.299 -13.794 25.069 1.00 91.31 602 MET A CA 1
ATOM 4740 C C . MET A 1 602 ? -23.568 -15.131 24.957 1.00 91.31 602 MET A C 1
ATOM 4742 O O . MET A 1 602 ? -22.862 -15.493 25.892 1.00 91.31 602 MET A O 1
ATOM 4746 N N . GLU A 1 603 ? -23.685 -15.824 23.823 1.00 91.69 603 GLU A N 1
ATOM 4747 C CA . GLU A 1 603 ? -22.936 -17.056 23.558 1.00 91.69 603 GLU A CA 1
ATOM 4748 C C . GLU A 1 603 ? -21.425 -16.793 23.597 1.00 91.69 603 GLU A C 1
ATOM 4750 O O . GLU A 1 603 ? -20.718 -17.439 24.369 1.00 91.69 603 GLU A O 1
ATOM 4755 N N . ALA A 1 604 ? -20.948 -15.758 22.897 1.00 88.19 604 ALA A N 1
ATOM 4756 C CA . ALA A 1 604 ? -19.546 -15.342 22.907 1.00 88.19 604 ALA A CA 1
ATOM 4757 C C . ALA A 1 604 ? -19.036 -14.969 24.314 1.00 88.19 604 ALA A C 1
ATOM 4759 O O . ALA A 1 604 ? -17.872 -15.188 24.636 1.00 88.19 604 ALA A O 1
ATOM 4760 N N . LEU A 1 605 ? -19.897 -14.417 25.176 1.00 88.06 605 LEU A N 1
ATOM 4761 C CA . LEU A 1 605 ? -19.578 -14.109 26.576 1.00 88.06 605 LEU A CA 1
ATOM 4762 C C . LEU A 1 605 ? -19.537 -15.342 27.487 1.00 88.06 605 LEU A C 1
ATOM 4764 O O . LEU A 1 605 ? -18.826 -15.334 28.494 1.00 88.06 605 LEU A O 1
ATOM 4768 N N . GLU A 1 606 ? -20.332 -16.365 27.176 1.00 88.44 606 GLU A N 1
ATOM 4769 C CA . GLU A 1 606 ? -20.380 -17.630 27.910 1.00 88.44 606 GLU A CA 1
ATOM 4770 C C . GLU A 1 606 ? -19.249 -18.585 27.493 1.00 88.44 606 GLU A C 1
ATOM 4772 O O . GLU A 1 606 ? -18.918 -19.511 28.245 1.00 88.44 606 GLU A O 1
ATOM 4777 N N . GLU A 1 607 ? -18.609 -18.352 26.342 1.00 87.38 607 GLU A N 1
ATOM 4778 C CA . GLU A 1 607 ? -17.451 -19.129 25.917 1.00 87.38 607 GLU A CA 1
ATOM 4779 C C . GLU A 1 607 ? -16.273 -18.981 26.901 1.00 87.38 607 GLU A C 1
ATOM 4781 O O . GLU A 1 607 ? -15.829 -17.867 27.198 1.00 87.38 607 GLU A O 1
ATOM 4786 N N . PRO A 1 608 ? -15.670 -20.093 27.372 1.00 82.38 608 PRO A N 1
ATOM 4787 C CA . PRO A 1 608 ? -14.537 -20.050 28.302 1.00 82.38 608 PRO A CA 1
ATOM 4788 C C . PRO A 1 608 ? -13.351 -19.201 27.816 1.00 82.38 608 PRO A C 1
ATOM 4790 O O . PRO A 1 608 ? -12.609 -18.651 28.629 1.00 82.38 608 PRO A O 1
ATOM 4793 N N . GLN A 1 609 ? -13.183 -19.079 26.496 1.00 80.00 609 GLN A N 1
ATOM 4794 C CA . GLN A 1 609 ? -12.105 -18.313 25.870 1.00 80.00 609 GLN A CA 1
ATOM 4795 C C . GLN A 1 609 ? -12.244 -16.801 26.086 1.00 80.00 609 GLN A C 1
ATOM 4797 O O . GLN A 1 609 ? -11.229 -16.105 26.145 1.00 80.00 609 GLN A O 1
ATOM 4802 N N . ALA A 1 610 ? -13.462 -16.287 26.285 1.00 74.56 610 ALA A N 1
ATOM 4803 C CA . ALA A 1 610 ? -13.682 -14.872 26.569 1.00 74.56 610 ALA A CA 1
ATOM 4804 C C . ALA A 1 610 ? -12.953 -14.435 27.853 1.00 74.56 610 ALA A C 1
ATOM 4806 O O . ALA A 1 610 ? -12.299 -13.392 27.886 1.00 74.56 610 ALA A O 1
ATOM 4807 N N . LEU A 1 611 ? -12.975 -15.269 28.899 1.00 75.81 611 LEU A N 1
ATOM 4808 C CA . LEU A 1 611 ? -12.229 -15.007 30.137 1.00 75.81 611 LEU A CA 1
ATOM 4809 C C . LEU A 1 611 ? -10.712 -15.054 29.924 1.00 75.81 611 LEU A C 1
ATOM 4811 O O . LEU A 1 611 ? -9.991 -14.221 30.475 1.00 75.81 611 LEU A O 1
ATOM 4815 N N . GLU A 1 612 ? -10.218 -16.000 29.121 1.00 83.00 612 GLU A N 1
ATOM 4816 C CA . GLU A 1 612 ? -8.782 -16.128 28.835 1.00 83.00 612 GLU A CA 1
ATOM 4817 C C . GLU A 1 612 ? -8.234 -14.906 28.087 1.00 83.00 612 GLU A C 1
ATOM 4819 O O . GLU A 1 612 ? -7.117 -14.458 28.352 1.00 83.00 612 GLU A O 1
ATOM 4824 N N . GLN A 1 613 ? -9.043 -14.319 27.207 1.00 71.62 613 GLN A N 1
ATOM 4825 C CA . GLN A 1 613 ? -8.678 -13.146 26.411 1.00 71.62 613 GLN A CA 1
ATOM 4826 C C . GLN A 1 613 ? -8.815 -11.825 27.171 1.00 71.62 613 GLN A C 1
ATOM 4828 O O . GLN A 1 613 ? -8.316 -10.796 26.715 1.00 71.62 613 GLN A O 1
ATOM 4833 N N . MET A 1 614 ? -9.470 -11.833 28.334 1.00 74.25 614 MET A N 1
ATOM 4834 C CA . MET A 1 614 ? -9.725 -10.641 29.145 1.00 74.25 614 MET A CA 1
ATOM 4835 C C . MET A 1 614 ? -9.222 -10.826 30.580 1.00 74.25 614 MET A C 1
ATOM 4837 O O . MET A 1 614 ? -9.993 -10.686 31.533 1.00 74.25 614 MET A O 1
ATOM 4841 N N . PRO A 1 615 ? -7.911 -11.059 30.787 1.00 75.06 615 PRO A N 1
ATOM 4842 C CA . PRO A 1 615 ? -7.357 -11.369 32.107 1.00 75.06 615 PRO A CA 1
ATOM 4843 C C . PRO A 1 615 ? -7.500 -10.231 33.135 1.00 75.06 615 PRO A C 1
ATOM 4845 O O . PRO A 1 615 ? -7.188 -10.412 34.311 1.00 75.06 615 PRO A O 1
ATOM 4848 N N . TRP A 1 616 ? -7.930 -9.039 32.711 1.00 75.56 616 TRP A N 1
ATOM 4849 C CA . TRP A 1 616 ? -8.199 -7.888 33.577 1.00 75.56 616 TRP A CA 1
ATOM 4850 C C . TRP A 1 616 ? -9.655 -7.777 34.044 1.00 75.56 616 TRP A C 1
ATOM 4852 O O . TRP A 1 616 ? -9.946 -6.879 34.833 1.00 75.56 616 TRP A O 1
ATOM 4862 N N . ILE A 1 617 ? -10.566 -8.628 33.564 1.00 77.75 617 ILE A N 1
ATOM 4863 C CA . ILE A 1 617 ? -11.950 -8.667 34.041 1.00 77.75 617 ILE A CA 1
ATOM 4864 C C . ILE A 1 617 ? -12.077 -9.706 35.138 1.00 77.75 617 ILE A C 1
ATOM 4866 O O . ILE A 1 617 ? -11.705 -10.865 34.977 1.00 77.75 617 ILE A O 1
ATOM 4870 N N . GLU A 1 618 ? -12.635 -9.281 36.267 1.00 84.38 618 GLU A N 1
ATOM 4871 C CA . GLU A 1 618 ? -13.019 -10.212 37.315 1.00 84.38 618 GLU A CA 1
ATOM 4872 C C . GLU A 1 618 ? -14.229 -11.033 36.847 1.00 84.38 618 GLU A C 1
ATOM 4874 O O . GLU A 1 618 ? -15.180 -10.496 36.282 1.00 84.38 618 GLU A O 1
ATOM 4879 N N . GLU A 1 619 ? -14.234 -12.336 37.128 1.00 85.56 619 GLU A N 1
ATOM 4880 C CA . GLU A 1 619 ? -15.350 -13.244 36.811 1.00 85.56 619 GLU A CA 1
ATOM 4881 C C . GLU A 1 619 ? -16.701 -12.715 37.337 1.00 85.56 619 GLU A C 1
ATOM 4883 O O . GLU A 1 619 ? -17.752 -12.894 36.725 1.00 85.56 619 GLU A O 1
ATOM 4888 N N . THR A 1 620 ? -16.682 -11.999 38.462 1.00 84.19 620 THR A N 1
ATOM 4889 C CA . THR A 1 620 ? -17.837 -11.297 39.038 1.00 84.19 620 THR A CA 1
ATOM 4890 C C . THR A 1 620 ? -18.402 -10.211 38.124 1.00 84.19 620 THR A C 1
ATOM 4892 O O . THR A 1 620 ? -19.620 -10.056 38.058 1.00 84.19 620 THR A O 1
ATOM 4895 N N . ASP A 1 621 ? -17.545 -9.475 37.418 1.00 82.50 621 ASP A N 1
ATOM 4896 C CA . ASP A 1 621 ? -17.950 -8.419 36.491 1.00 82.50 621 ASP A CA 1
ATOM 4897 C C . ASP A 1 621 ? -18.504 -9.000 35.196 1.00 82.50 621 ASP A C 1
ATOM 4899 O O . ASP A 1 621 ? -19.518 -8.507 34.701 1.00 82.50 621 ASP A O 1
ATOM 4903 N N . LEU A 1 622 ? -17.908 -10.089 34.704 1.00 83.94 622 LEU A N 1
ATOM 4904 C CA . LEU A 1 622 ? -18.443 -10.825 33.563 1.00 83.94 622 LEU A CA 1
ATOM 4905 C C . LEU A 1 622 ? -19.840 -11.377 33.876 1.00 83.94 622 LEU A C 1
ATOM 4907 O O . LEU A 1 622 ? -20.782 -11.111 33.140 1.00 83.94 622 LEU A O 1
ATOM 4911 N N . ASN A 1 623 ? -20.007 -12.033 35.029 1.00 85.50 623 ASN A N 1
ATOM 4912 C CA . ASN A 1 623 ? -21.302 -12.548 35.476 1.00 85.50 623 ASN A CA 1
ATOM 4913 C C . ASN A 1 623 ? -22.364 -11.443 35.612 1.00 85.50 623 ASN A C 1
ATOM 4915 O O . ASN A 1 623 ? -23.526 -11.665 35.274 1.00 85.50 623 ASN A O 1
ATOM 4919 N N . ALA A 1 624 ? -21.982 -10.252 36.086 1.00 82.38 624 ALA A N 1
ATOM 4920 C CA . ALA A 1 624 ? -22.890 -9.109 36.175 1.00 82.38 624 ALA A CA 1
ATOM 4921 C C . ALA A 1 624 ? -23.290 -8.582 34.786 1.00 82.38 624 ALA A C 1
ATOM 4923 O O . ALA A 1 624 ? -24.450 -8.245 34.560 1.00 82.38 624 ALA A O 1
ATOM 4924 N N . ILE A 1 625 ? -22.351 -8.539 33.836 1.00 86.25 625 ILE A N 1
ATOM 4925 C CA . ILE A 1 625 ? -22.629 -8.167 32.443 1.00 86.25 625 ILE A CA 1
ATOM 4926 C C . ILE A 1 625 ? -23.574 -9.186 31.796 1.00 86.25 625 ILE A C 1
ATOM 4928 O O . ILE A 1 625 ? -24.576 -8.787 31.205 1.00 86.25 625 ILE A O 1
ATOM 4932 N N . THR A 1 626 ? -23.309 -10.483 31.953 1.00 88.38 626 THR A N 1
ATOM 4933 C CA . THR A 1 626 ? -24.161 -11.554 31.423 1.00 88.38 626 THR A CA 1
ATOM 4934 C C . THR A 1 626 ? -25.564 -11.494 32.028 1.00 88.38 626 THR A C 1
ATOM 4936 O O . THR A 1 626 ? -26.553 -11.519 31.298 1.00 88.38 626 THR A O 1
ATOM 4939 N N . ALA A 1 627 ? -25.680 -11.315 33.349 1.00 87.69 627 ALA A N 1
ATOM 4940 C CA . ALA A 1 627 ? -26.972 -11.152 34.015 1.00 87.69 627 ALA A CA 1
ATOM 4941 C C . ALA A 1 627 ? -27.728 -9.904 33.525 1.00 87.69 627 ALA A C 1
ATOM 4943 O O . ALA A 1 627 ? -28.946 -9.954 33.331 1.00 87.69 627 ALA A O 1
ATOM 4944 N N . TYR A 1 628 ? -27.015 -8.797 33.290 1.00 88.88 628 TYR A N 1
ATOM 4945 C CA . TYR A 1 628 ? -27.589 -7.583 32.717 1.00 88.88 628 TYR A CA 1
ATOM 4946 C C . TYR A 1 628 ? -28.139 -7.836 31.309 1.00 88.88 628 TYR A C 1
ATOM 4948 O O . TYR A 1 628 ? -29.297 -7.505 31.056 1.00 88.88 628 TYR A O 1
ATOM 4956 N N . LEU A 1 629 ? -27.355 -8.472 30.431 1.00 89.06 629 LEU A N 1
ATOM 4957 C CA . LEU A 1 629 ? -27.757 -8.799 29.060 1.00 89.06 629 LEU A CA 1
ATOM 4958 C C . LEU A 1 629 ? -28.988 -9.710 29.028 1.00 89.06 629 LEU A C 1
ATOM 4960 O O . LEU A 1 629 ? -29.968 -9.393 28.351 1.00 89.06 629 LEU A O 1
ATOM 4964 N N . GLN A 1 630 ? -28.996 -10.767 29.845 1.00 90.81 630 GLN A N 1
ATOM 4965 C CA . GLN A 1 630 ? -30.139 -11.672 29.993 1.00 90.81 630 GLN A CA 1
ATOM 4966 C C . GLN A 1 630 ? -31.399 -10.938 30.478 1.00 90.81 630 GLN A C 1
ATOM 4968 O O . GLN A 1 630 ? -32.505 -11.207 30.007 1.00 90.81 630 GLN A O 1
ATOM 4973 N N . ALA A 1 631 ? -31.250 -9.982 31.400 1.00 89.44 631 ALA A N 1
ATOM 4974 C CA . ALA A 1 631 ? -32.366 -9.179 31.892 1.00 89.44 631 ALA A CA 1
ATOM 4975 C C . ALA A 1 631 ? -32.876 -8.164 30.854 1.00 89.44 631 ALA A C 1
ATOM 4977 O O . ALA A 1 631 ? -34.063 -7.825 30.867 1.00 89.44 631 ALA A O 1
ATOM 4978 N N . THR A 1 632 ? -32.007 -7.662 29.970 1.00 88.38 632 THR A N 1
ATOM 4979 C CA . THR A 1 632 ? -32.375 -6.701 28.920 1.00 88.38 632 THR A CA 1
ATOM 4980 C C . THR A 1 632 ? -32.885 -7.350 27.643 1.00 88.38 632 THR A C 1
ATOM 4982 O O . THR A 1 632 ? -33.634 -6.691 26.923 1.00 88.38 632 THR A O 1
ATOM 4985 N N . LYS A 1 633 ? -32.550 -8.620 27.381 1.00 90.50 633 LYS A N 1
ATOM 4986 C CA . LYS A 1 633 ? -32.932 -9.334 26.156 1.00 90.50 633 LYS A CA 1
ATOM 4987 C C . LYS A 1 633 ? -34.417 -9.174 25.786 1.00 90.50 633 LYS A C 1
ATOM 4989 O O . LYS A 1 633 ? -34.673 -8.676 24.697 1.00 90.50 633 LYS A O 1
ATOM 4994 N N . PRO A 1 634 ? -35.405 -9.425 26.674 1.00 92.50 634 PRO A N 1
ATOM 4995 C CA . PRO A 1 634 ? -36.818 -9.303 26.298 1.00 92.50 634 PRO A CA 1
ATOM 4996 C C . PRO A 1 634 ? -37.230 -7.892 25.855 1.00 92.50 634 PRO A C 1
ATOM 4998 O O . PRO A 1 634 ? -38.187 -7.727 25.106 1.00 92.50 634 PRO A O 1
ATOM 5001 N N . LEU A 1 635 ? -36.543 -6.859 26.359 1.00 87.88 635 LEU A N 1
ATOM 5002 C CA . LEU A 1 635 ? -36.779 -5.478 25.946 1.00 87.88 635 LEU A CA 1
ATOM 5003 C C . LEU A 1 635 ? -36.144 -5.193 24.583 1.00 87.88 635 LEU A C 1
ATOM 5005 O O . LEU A 1 635 ? -36.728 -4.455 23.799 1.00 87.88 635 LEU A O 1
ATOM 5009 N N . MET A 1 636 ? -34.960 -5.749 24.320 1.00 85.62 636 MET A N 1
ATOM 5010 C CA . MET A 1 636 ? -34.275 -5.598 23.038 1.00 85.62 636 MET A CA 1
ATOM 5011 C C . MET A 1 636 ? -35.005 -6.345 21.926 1.00 85.62 636 MET A C 1
ATOM 5013 O O . MET A 1 636 ? -35.240 -5.743 20.886 1.00 85.62 636 MET A O 1
ATOM 5017 N N . ASP A 1 637 ? -35.473 -7.569 22.184 1.00 87.62 637 ASP A N 1
ATOM 5018 C CA . ASP A 1 637 ? -36.317 -8.332 21.256 1.00 87.62 637 ASP A CA 1
ATOM 5019 C C . ASP A 1 637 ? -37.560 -7.513 20.864 1.00 87.62 637 ASP A C 1
ATOM 5021 O O . ASP A 1 637 ? -37.853 -7.343 19.685 1.00 87.62 637 ASP A O 1
ATOM 5025 N N . LEU A 1 638 ? -38.228 -6.891 21.846 1.00 90.62 638 LEU A N 1
ATOM 5026 C CA . LEU A 1 638 ? -39.383 -6.021 21.601 1.00 90.62 638 LEU A CA 1
ATOM 5027 C C . LEU A 1 638 ? -39.032 -4.772 20.773 1.00 90.62 638 LEU A C 1
ATOM 5029 O O . LEU A 1 638 ? -39.864 -4.290 20.015 1.00 90.62 638 LEU A O 1
ATOM 5033 N N . MET A 1 639 ? -37.832 -4.211 20.945 1.00 84.69 639 MET A N 1
ATOM 5034 C CA . MET A 1 639 ? -37.387 -3.042 20.176 1.00 84.69 639 MET A CA 1
ATOM 5035 C C . MET A 1 639 ? -36.995 -3.398 18.739 1.00 84.69 639 MET A C 1
ATOM 5037 O O . MET A 1 639 ? -37.138 -2.548 17.866 1.00 84.69 639 MET A O 1
ATOM 5041 N N . LEU A 1 640 ? -36.502 -4.617 18.507 1.00 82.88 640 LEU A N 1
ATOM 5042 C CA . LEU A 1 640 ? -36.097 -5.111 17.190 1.00 82.88 640 LEU A CA 1
ATOM 5043 C C . LEU A 1 640 ? -37.281 -5.649 16.371 1.00 82.88 640 LEU A C 1
ATOM 5045 O O . LEU A 1 640 ? -37.211 -5.645 15.150 1.00 82.88 640 LEU A O 1
ATOM 5049 N N . GLU A 1 641 ? -38.377 -6.078 17.009 1.00 87.38 641 GLU A N 1
ATOM 5050 C CA . GLU A 1 641 ? -39.604 -6.519 16.315 1.00 87.38 641 GLU A CA 1
ATOM 5051 C C . GLU A 1 641 ? -40.351 -5.385 15.576 1.00 87.38 641 GLU A C 1
ATOM 5053 O O . GLU A 1 641 ? -41.179 -5.671 14.708 1.00 87.38 641 GLU A O 1
ATOM 5058 N N . ASP A 1 642 ? -40.086 -4.118 15.920 1.00 73.12 642 ASP A N 1
ATOM 5059 C CA . ASP A 1 642 ? -40.778 -2.937 15.376 1.00 73.12 642 ASP A CA 1
ATOM 5060 C C . ASP A 1 642 ? -40.060 -2.278 14.167 1.00 73.12 642 ASP A C 1
ATOM 5062 O O . ASP A 1 642 ? -40.598 -1.319 13.597 1.00 73.12 642 ASP A O 1
ATOM 5066 N N . GLU A 1 643 ? -38.882 -2.773 13.759 1.00 59.66 643 GLU A N 1
ATOM 5067 C CA . GLU A 1 643 ? -38.146 -2.354 12.543 1.00 59.66 643 GLU A CA 1
ATOM 5068 C C . GLU A 1 643 ? -38.331 -3.347 11.385 1.00 59.66 643 GLU A C 1
ATOM 5070 O O . GLU A 1 643 ? -38.502 -2.867 10.234 1.00 59.66 643 GLU A O 1
#

pLDDT: mean 75.33, std 21.44, range [27.25, 98.0]

InterPro domains:
  IPR028087 Putative Flp pilus-assembly TadG-like, N-terminal [PF13400] (24-69)

Secondary structure (DSSP, 8-state):
----------------------TTHHHHHHHHHHHHHHHHHHHHHHHHHHHHHHHHHHHHHHHHHHHHHHHHHHHHHHHHHHHHHHHHHHHHHHHHHHHHHHHHHHHHHHHHHHHHHHHHHHH--SS-HHHHHHIIIIIHHHHHHHHHHHHHHHIIIIISS--THHHH-SS-TTSPPPHHHHHHHHHHHHHHHHHHTHHHHHHHHHHHHHHHHTTTS-TT-EEEEEESSSS--EEE--GGGGHHHHHHS-PPTTTS-TTT---HHHHHH---------HHHHHHS-HHHHHHHHHHTS-PPPPTT---HHHHHHHIIIIIHHHHHHHHHHS--SS---GGGSPPPP---TTS-PPPHHHHHHHHHHHHTTTGGG--TT-TT---EEE---EE--HHHHHHHHHH-GGG--EEEEEEEEEEEEEETTEE-----EEEEEEEEEEESTTTTS--SSS---GGG-SSSEEEEEPPPPS-S-PPTT-EEEEEEEEEEEEE---EEEPP-S----HHHHTTSPPPEEE-TTTS-TTSHHHHHTTEEEEEEEEE---SS-HHHHS-S-S-SEEEEEEEEEEEESS-SSSS---EEEEEE----HHHHHHHHHSHHHHHH-TTS-HHHHHHHHHHHHHHHHHHHHHHTT-

Foldseek 3Di:
DDDDDDDYDDDDDDPPPPPPDPPPVVVVVVVVVVVVVVVVVLVVQLVVVLVVVLVLQQQLLQLLFAQLLFLLLQLLLLLQVLQLVLLVLLLVLLLLLCQLVVLVQVLLVLVLLLVLLVVCLVLDDPPQVLVNVCCVVPVNVVSVVVNVVSVVVNCCDPVDPDDSLQARFCQDPVRDGHVSQVSSVVSLVSSVVSQVCSLVSSFVSSFVSSCVSCVPQPPFWTKGKDFLDSHFFKDFDFQCQSLCCLQPVAGGPPQQDPVQSDFPSCVVVVDDPPPDPPCVVVVPDDPVVVVVCVVVVVDDDDDPPDPDPPVVCVVCPPPDPVVVVVVVVVPDDDDDDDPPPDPDPPPDDPPDDPDDPVNVCVVSCVVCVPQSSNLDPPPVPPLPWDFRQPWDSDPVVQVVCLVPPLPLFAWWKWKKWKWKWFAAPVGTDVPSTDGPDIDIDIAGDNLGQQDPDPPDGDPVPCPRQKDKDFDDPDPDPDDDGGDMTMIIIIHGSTTGRGDTDRSDRSHPDDPVCSRVGGGRMKRPCVQQPPVDPVNQSSQKMKMKIKGASQRPPPSVVVVPPDPDRIDMHMWMKTWDAPNGSISNDSRIRMDTDPDPDLVSVLVSLPDPVSCVSCVPDDPVNSVVVSVVSVVCVVVVVVVVVVD